Protein AF-0000000074474095 (afdb_homodimer)

Foldseek 3Di:
DFDAVVVQVVVQVPPVCVVLVVVVLCVVQPQQWPDKDACVVPDCVCVVLQFGIWTATPVGDTFGEHEGEDADPPQFDKFWQAPFWDDDVVRIDGDAGDPQQHPSHDGQWYWYDHVVVSDTDTGGNVLSNQLCVVCVVVQPVVFPWGWHDHPRGIIIITTHRPVSSVVSSVVSVDDDVVVVPPPPCVVVVVVVVVPPPPD/DFDAVVVQVVVQVPPVCVVLVVVVLCVVQPQQWPDKDACVVPDCVCVVLQFGIWTATPVGDTFGEHEGEDADPPQFDKFWQAPFWDDDVVDIDGDAGDPQQHPSHDGQWYWYDHVVVSDTDTGGRVLSNQLCVVCVVVQPVVFPWGWHDHPRGIIIITTHRPVSSVVSSVVSVDDDVVVVPPPPCVVVVVVVVVPPPPD

Nearest PDB structures (foldseek):
  5y5z-assembly1_N  TM=3.746E-01  e=2.476E+00  Thermus thermophilus HB8
  3ofe-assembly2_B  TM=3.772E-01  e=4.837E+00  Drosophila melanogaster
  3vke-assembly4_D  TM=3.294E-01  e=3.568E+00  Homo sapiens
  1ztg-assembly1_A  TM=2.917E-01  e=2.972E+00  Homo sapiens
  5y5z-assembly1_N  TM=3.747E-01  e=2.449E+00  Thermus thermophilus HB8

Secondary structure (DSSP, 8-state):
----HHHHHHHHT-HHHHHHHHHHHHHHHGGGEEEEEE-TTS-HHHHHTT-SEEEEETTS-EEEEEEEE-SS--SEEEEEEEEEEEEETTEEEEEEE-TTT-TT---SEEEEEEGGGTEEEEEEHHHHHHHHHHHHHHHHHHSPPEEEEETTEEEEEEEEEHHHHHHHHHHTTEEEHHHHHS--THHHHHHHHTTSTT-/----HHHHHHHHT-HHHHHHHHHHHHHHHGGGEEEEEE-TTS-HHHHHTT-SEEEEETTS-EEEEEEEE-SS--SEEEEEEEEEEEEETTEEEEEEE-TTT-TT---SEEEEEEGGGTEEEEEEHHHHHHHHHHHHHHHHHHSPPEEEEETTEEEEEEEEEHHHHHHHHHHTTEEEHHHHHS--THHHHHHHHTTSS--

pLDDT: mean 86.22, std 19.32, range [22.3, 98.81]

Structure (mmCIF, N/CA/C/O backbone):
data_AF-0000000074474095-model_v1
#
loop_
_entity.id
_entity.type
_entity.pdbx_description
1 polymer 'Uncharacterized protein'
#
loop_
_atom_site.group_PDB
_atom_site.id
_atom_site.type_symbol
_atom_site.label_atom_id
_atom_site.label_alt_id
_atom_site.label_comp_id
_atom_site.label_asym_id
_atom_site.label_entity_id
_atom_site.label_seq_id
_atom_site.pdbx_PDB_ins_code
_atom_site.Cartn_x
_atom_site.Cartn_y
_atom_site.Cartn_z
_atom_site.occupancy
_atom_site.B_iso_or_equiv
_atom_site.auth_seq_id
_atom_site.auth_comp_id
_atom_site.auth_asym_id
_atom_site.auth_atom_id
_atom_site.pdbx_PDB_model_num
ATOM 1 N N . MET A 1 1 ? 7.258 -25.094 -21.922 1 34.16 1 MET A N 1
ATOM 2 C CA . MET A 1 1 ? 7.598 -25.672 -20.625 1 34.16 1 MET A CA 1
ATOM 3 C C . MET A 1 1 ? 6.523 -25.344 -19.594 1 34.16 1 MET A C 1
ATOM 5 O O . MET A 1 1 ? 6.066 -24.203 -19.5 1 34.16 1 MET A O 1
ATOM 9 N N . ILE A 1 2 ? 5.859 -26.359 -19.047 1 42.78 2 ILE A N 1
ATOM 10 C CA . ILE A 1 2 ? 4.738 -26.297 -18.109 1 42.78 2 ILE A CA 1
ATOM 11 C C . ILE A 1 2 ? 5.203 -25.734 -16.781 1 42.78 2 ILE A C 1
ATOM 13 O O . ILE A 1 2 ? 6.172 -26.219 -16.188 1 42.78 2 ILE A O 1
ATOM 17 N N . HIS A 1 3 ? 4.812 -24.641 -16.375 1 49.16 3 HIS A N 1
ATOM 18 C CA . HIS A 1 3 ? 5.156 -24.047 -15.086 1 49.16 3 HIS A CA 1
ATOM 19 C C . HIS A 1 3 ? 4.578 -24.844 -13.93 1 49.16 3 HIS A C 1
ATOM 21 O O . HIS A 1 3 ? 3.391 -25.172 -13.93 1 49.16 3 HIS A O 1
ATOM 27 N N . ASP A 1 4 ? 5.438 -25.5 -13.07 1 55.19 4 ASP A N 1
ATOM 28 C CA . ASP A 1 4 ? 5.094 -26.234 -11.852 1 55.19 4 ASP A CA 1
ATOM 29 C C . ASP A 1 4 ? 5.129 -25.312 -10.633 1 55.19 4 ASP A C 1
ATOM 31 O O . ASP A 1 4 ? 6.188 -24.797 -10.273 1 55.19 4 ASP A O 1
ATOM 35 N N . PHE A 1 5 ? 4.051 -25.188 -9.977 1 52.94 5 PHE A N 1
ATOM 36 C CA . PHE A 1 5 ? 3.912 -24.328 -8.812 1 52.94 5 PHE A CA 1
ATOM 37 C C . PHE A 1 5 ? 4.871 -24.75 -7.707 1 52.94 5 PHE A C 1
ATOM 39 O O . PHE A 1 5 ? 5.504 -23.891 -7.066 1 52.94 5 PHE A O 1
ATOM 46 N N . ASN A 1 6 ? 4.84 -26.062 -7.438 1 55.12 6 ASN A N 1
ATOM 47 C CA . ASN A 1 6 ? 5.73 -26.562 -6.398 1 55.12 6 ASN A CA 1
ATOM 48 C C . ASN A 1 6 ? 7.184 -26.172 -6.676 1 55.12 6 ASN A C 1
ATOM 50 O O . ASN A 1 6 ? 7.93 -25.859 -5.75 1 55.12 6 ASN A O 1
ATOM 54 N N . GLU A 1 7 ? 7.48 -26.188 -7.875 1 56.47 7 GLU A N 1
ATOM 55 C CA . GLU A 1 7 ? 8.828 -25.781 -8.258 1 56.47 7 GLU A CA 1
ATOM 56 C C . GLU A 1 7 ? 9.047 -24.297 -8.039 1 56.47 7 GLU A C 1
ATOM 58 O O . GLU A 1 7 ? 10.102 -23.875 -7.578 1 56.47 7 GLU A O 1
ATOM 63 N N . SER A 1 8 ? 7.98 -23.547 -8.266 1 55.31 8 SER A N 1
ATOM 64 C CA . SER A 1 8 ? 8.062 -22.109 -8.055 1 55.31 8 SER A CA 1
ATOM 65 C C . SER A 1 8 ? 8.219 -21.781 -6.57 1 55.31 8 SER A C 1
ATOM 67 O O . SER A 1 8 ? 8.992 -20.891 -6.203 1 55.31 8 SER A O 1
ATOM 69 N N . LEU A 1 9 ? 7.477 -22.5 -5.832 1 56.25 9 LEU A N 1
ATOM 70 C CA . LEU A 1 9 ? 7.566 -22.328 -4.387 1 56.25 9 LEU A CA 1
ATOM 71 C C . LEU A 1 9 ? 8.953 -22.703 -3.875 1 56.25 9 LEU A C 1
ATOM 73 O O . LEU A 1 9 ? 9.562 -21.953 -3.104 1 56.25 9 LEU A O 1
ATOM 77 N N . LYS A 1 10 ? 9.398 -23.875 -4.312 1 59.25 10 LYS A N 1
ATOM 78 C CA . LYS A 1 10 ? 10.734 -24.328 -3.947 1 59.25 10 LYS A CA 1
ATOM 79 C C . LYS A 1 10 ? 11.805 -23.344 -4.41 1 59.25 10 LYS A C 1
ATOM 81 O O . LYS A 1 10 ? 12.766 -23.078 -3.691 1 59.25 10 LYS A O 1
ATOM 86 N N . LYS A 1 11 ? 11.594 -22.797 -5.531 1 59.03 11 LYS A N 1
ATOM 87 C CA . LYS A 1 11 ? 12.547 -21.844 -6.098 1 59.03 11 LYS A CA 1
ATOM 88 C C . LYS A 1 11 ? 12.602 -20.562 -5.266 1 59.03 11 LYS A C 1
ATOM 90 O O . LYS A 1 11 ? 13.688 -20.031 -5.008 1 59.03 11 LYS A O 1
ATOM 95 N N . SER A 1 12 ? 11.477 -20.094 -4.848 1 60.66 12 SER A N 1
ATOM 96 C CA . SER A 1 12 ? 11.477 -18.859 -4.07 1 60.66 12 SER A CA 1
ATOM 97 C C . SER A 1 12 ? 12.203 -19.047 -2.74 1 60.66 12 SER A C 1
ATOM 99 O O . SER A 1 12 ? 12.719 -18.078 -2.17 1 60.66 12 SER A O 1
ATOM 101 N N . GLN A 1 13 ? 12.359 -20.297 -2.299 1 62.25 13 GLN A N 1
ATOM 102 C CA . GLN A 1 13 ? 13 -20.594 -1.022 1 62.25 13 GLN A CA 1
ATOM 103 C C . GLN A 1 13 ? 14.422 -21.109 -1.227 1 62.25 13 GLN A C 1
ATOM 105 O O . GLN A 1 13 ? 15.109 -21.438 -0.261 1 62.25 13 GLN A O 1
ATOM 110 N N . ASP A 1 14 ? 14.719 -21.141 -2.496 1 69.62 14 ASP A N 1
ATOM 111 C CA . ASP A 1 14 ? 16.062 -21.578 -2.859 1 69.62 14 ASP A CA 1
ATOM 112 C C . ASP A 1 14 ? 17.109 -20.625 -2.316 1 69.62 14 ASP A C 1
ATOM 114 O O . ASP A 1 14 ? 17.047 -19.422 -2.549 1 69.62 14 ASP A O 1
ATOM 118 N N . PRO A 1 15 ? 17.984 -21.156 -1.557 1 73 15 PRO A N 1
ATOM 119 C CA . PRO A 1 15 ? 19.078 -20.328 -1.02 1 73 15 PRO A CA 1
ATOM 120 C C . PRO A 1 15 ? 19.766 -19.484 -2.09 1 73 15 PRO A C 1
ATOM 122 O O . PRO A 1 15 ? 20.344 -18.438 -1.779 1 73 15 PRO A O 1
ATOM 125 N N . GLN A 1 16 ? 19.547 -19.906 -3.307 1 78.62 16 GLN A N 1
ATOM 126 C CA . GLN A 1 16 ? 20.234 -19.188 -4.375 1 78.62 16 GLN A CA 1
ATOM 127 C C . GLN A 1 16 ? 19.672 -17.781 -4.539 1 78.62 16 GLN A C 1
ATOM 129 O O . GLN A 1 16 ? 20.375 -16.859 -4.969 1 78.62 16 GLN A O 1
ATOM 134 N N . TYR A 1 17 ? 18.406 -17.688 -4.109 1 88.19 17 TYR A N 1
ATOM 135 C CA . TYR A 1 17 ? 17.797 -16.375 -4.32 1 88.19 17 TYR A CA 1
ATOM 136 C C . TYR A 1 17 ? 17.797 -15.562 -3.027 1 88.19 17 TYR A C 1
ATOM 138 O O . TYR A 1 17 ? 17.328 -14.422 -3.006 1 88.19 17 TYR A O 1
ATOM 146 N N . GLU A 1 18 ? 18.297 -16.109 -2.033 1 90.75 18 GLU A N 1
ATOM 147 C CA . GLU A 1 18 ? 18.266 -15.438 -0.743 1 90.75 18 GLU A CA 1
ATOM 148 C C . GLU A 1 18 ? 19.016 -14.102 -0.802 1 90.75 18 GLU A C 1
ATOM 150 O O . GLU A 1 18 ? 18.562 -13.109 -0.235 1 90.75 18 GLU A O 1
ATOM 155 N N . THR A 1 19 ? 20.094 -14.094 -1.451 1 91.12 19 THR A N 1
ATOM 156 C CA . THR A 1 19 ? 20.844 -12.852 -1.586 1 91.12 19 THR A CA 1
ATOM 157 C C . THR A 1 19 ? 20.016 -11.789 -2.311 1 91.12 19 THR A C 1
ATOM 159 O O . THR A 1 19 ? 20.031 -10.625 -1.92 1 91.12 19 THR A O 1
ATOM 162 N N . PHE A 1 20 ? 19.344 -12.266 -3.379 1 95.19 20 PHE A N 1
ATOM 163 C CA . PHE A 1 20 ? 18.469 -11.359 -4.129 1 95.19 20 PHE A CA 1
ATOM 164 C C . PHE A 1 20 ? 17.391 -10.781 -3.229 1 95.19 20 PHE A C 1
ATOM 166 O O . PHE A 1 20 ? 17.188 -9.57 -3.197 1 95.19 20 PHE A O 1
ATOM 173 N N . TRP A 1 21 ? 16.703 -11.648 -2.439 1 96.19 21 TRP A N 1
ATOM 174 C CA . TRP A 1 21 ? 15.641 -11.188 -1.549 1 96.19 21 TRP A CA 1
ATOM 175 C C . TRP A 1 21 ? 16.188 -10.219 -0.507 1 96.19 21 TRP A C 1
ATOM 177 O O . TRP A 1 21 ? 15.57 -9.18 -0.236 1 96.19 21 TRP A O 1
ATOM 187 N N . GLN A 1 22 ? 17.312 -10.492 0.035 1 93.88 22 GLN A N 1
ATOM 188 C CA . GLN A 1 22 ? 17.906 -9.633 1.046 1 93.88 22 GLN A CA 1
ATOM 189 C C . GLN A 1 22 ? 18.219 -8.25 0.479 1 93.88 22 GLN A C 1
ATOM 191 O O . GLN A 1 22 ? 17.984 -7.234 1.146 1 93.88 22 GLN A O 1
ATOM 196 N N . GLU A 1 23 ? 18.656 -8.219 -0.707 1 94.75 23 GLU A N 1
ATOM 197 C CA . GLU A 1 23 ? 18.938 -6.938 -1.351 1 94.75 23 GLU A CA 1
ATOM 198 C C . GLU A 1 23 ? 17.656 -6.141 -1.582 1 94.75 23 GLU A C 1
ATOM 200 O O . GLU A 1 23 ? 17.656 -4.918 -1.43 1 94.75 23 GLU A O 1
ATOM 205 N N . CYS A 1 24 ? 16.641 -6.863 -1.962 1 97.44 24 CYS A N 1
ATOM 206 C CA . CYS A 1 24 ? 15.352 -6.199 -2.148 1 97.44 24 CYS A CA 1
ATOM 207 C C . CYS A 1 24 ? 14.891 -5.527 -0.862 1 97.44 24 CYS A C 1
ATOM 209 O O . CYS A 1 24 ? 14.5 -4.359 -0.873 1 97.44 24 CYS A O 1
ATOM 211 N N . TYR A 1 25 ? 14.977 -6.262 0.243 1 97.25 25 TYR A N 1
ATOM 212 C CA . TYR A 1 25 ? 14.516 -5.73 1.52 1 97.25 25 TYR A CA 1
ATOM 213 C C . TYR A 1 25 ? 15.383 -4.562 1.972 1 97.25 25 TYR A C 1
ATOM 215 O O . TYR A 1 25 ? 14.875 -3.58 2.521 1 97.25 25 TYR A O 1
ATOM 223 N N . LYS A 1 26 ? 16.641 -4.652 1.759 1 94.69 26 LYS A N 1
ATOM 224 C CA . LYS A 1 26 ? 17.531 -3.557 2.098 1 94.69 26 LYS A CA 1
ATOM 225 C C . LYS A 1 26 ? 17.203 -2.301 1.297 1 94.69 26 LYS A C 1
ATOM 227 O O . LYS A 1 26 ? 17.203 -1.194 1.84 1 94.69 26 LYS A O 1
ATOM 232 N N . GLN A 1 27 ? 16.969 -2.512 0.029 1 95.06 27 GLN A N 1
ATOM 233 C CA . GLN A 1 27 ? 16.609 -1.382 -0.823 1 95.06 27 GLN A CA 1
ATOM 234 C C . GLN A 1 27 ? 15.266 -0.78 -0.4 1 95.06 27 GLN A C 1
ATOM 236 O O . GLN A 1 27 ? 15.117 0.443 -0.343 1 95.06 27 GLN A O 1
ATOM 241 N N . GLU A 1 28 ? 14.32 -1.642 -0.082 1 96.06 28 GLU A N 1
ATOM 242 C CA . GLU A 1 28 ? 12.961 -1.208 0.208 1 96.06 28 GLU A CA 1
ATOM 243 C C . GLU A 1 28 ? 12.891 -0.454 1.532 1 96.06 28 GLU A C 1
ATOM 245 O O . GLU A 1 28 ? 12.219 0.575 1.632 1 96.06 28 GLU A O 1
ATOM 250 N N . PHE A 1 29 ? 13.594 -0.894 2.539 1 95.56 29 PHE A N 1
ATOM 251 C CA . PHE A 1 29 ? 13.391 -0.376 3.885 1 95.56 29 PHE A CA 1
ATOM 252 C C . PHE A 1 29 ? 14.594 0.438 4.344 1 95.56 29 PHE A C 1
ATOM 254 O O . PHE A 1 29 ? 14.508 1.191 5.316 1 95.56 29 PHE A O 1
ATOM 261 N N . GLY A 1 30 ? 15.719 0.271 3.619 1 91.88 30 GLY A N 1
ATOM 262 C CA . GLY A 1 30 ? 16.922 1.036 3.941 1 91.88 30 GLY A CA 1
ATOM 263 C C . GLY A 1 30 ? 17.312 0.944 5.402 1 91.88 30 GLY A C 1
ATOM 264 O O . GLY A 1 30 ? 17.422 -0.154 5.953 1 91.88 30 GLY A O 1
ATOM 265 N N . ASP A 1 31 ? 17.469 2.174 6.008 1 90.44 31 ASP A N 1
ATOM 266 C CA . ASP A 1 31 ? 17.953 2.252 7.387 1 90.44 31 ASP A CA 1
ATOM 267 C C . ASP A 1 31 ? 16.875 1.818 8.367 1 90.44 31 ASP A C 1
ATOM 269 O O . ASP A 1 31 ? 17.156 1.543 9.539 1 90.44 31 ASP A O 1
ATOM 273 N N . GLN A 1 32 ? 15.703 1.736 7.875 1 93.25 32 GLN A N 1
ATOM 274 C CA . GLN A 1 32 ? 14.609 1.354 8.758 1 93.25 32 GLN A CA 1
ATOM 275 C C . GLN A 1 32 ? 14.578 -0.156 8.977 1 93.25 32 GLN A C 1
ATOM 277 O O . GLN A 1 32 ? 13.883 -0.647 9.867 1 93.25 32 GLN A O 1
ATOM 282 N N . LEU A 1 33 ? 15.328 -0.898 8.148 1 95.19 33 LEU A N 1
ATOM 283 C CA . LEU A 1 33 ? 15.289 -2.354 8.242 1 95.19 33 LEU A CA 1
ATOM 284 C C . LEU A 1 33 ? 16.031 -2.842 9.477 1 95.19 33 LEU A C 1
ATOM 286 O O . LEU A 1 33 ? 17.234 -2.613 9.609 1 95.19 33 LEU A O 1
ATOM 290 N N . THR A 1 34 ? 15.352 -3.479 10.336 1 94.88 34 THR A N 1
ATOM 291 C CA . THR A 1 34 ? 16 -4.156 11.453 1 94.88 34 THR A CA 1
ATOM 292 C C . THR A 1 34 ? 16.344 -5.598 11.094 1 94.88 34 THR A C 1
ATOM 294 O O . THR A 1 34 ? 17.469 -6.043 11.289 1 94.88 34 THR A O 1
ATOM 297 N N . ALA A 1 35 ? 15.328 -6.27 10.531 1 94 35 ALA A N 1
ATOM 298 C CA . ALA A 1 35 ? 15.547 -7.652 10.117 1 94 35 ALA A CA 1
ATOM 299 C C . ALA A 1 35 ? 14.438 -8.133 9.188 1 94 35 ALA A C 1
ATOM 301 O O . ALA A 1 35 ? 13.336 -7.57 9.18 1 94 35 ALA A O 1
ATOM 302 N N . ALA A 1 36 ? 14.758 -9.031 8.367 1 94.5 36 ALA A N 1
ATOM 303 C CA . ALA A 1 36 ? 13.797 -9.781 7.551 1 94.5 36 ALA A CA 1
ATOM 304 C C . ALA A 1 36 ? 13.969 -11.281 7.75 1 94.5 36 ALA A C 1
ATOM 306 O O . ALA A 1 36 ? 14.914 -11.883 7.238 1 94.5 36 ALA A O 1
ATOM 307 N N . PHE A 1 37 ? 12.969 -11.883 8.383 1 91.69 37 PHE A N 1
ATOM 308 C CA . PHE A 1 37 ? 13.078 -13.289 8.773 1 91.69 37 PHE A CA 1
ATOM 309 C C . PHE A 1 37 ? 12.242 -14.172 7.848 1 91.69 37 PHE A C 1
ATOM 311 O O . PHE A 1 37 ? 11.07 -13.891 7.602 1 91.69 37 PHE A O 1
ATOM 318 N N . SER A 1 38 ? 12.914 -15.242 7.41 1 91.25 38 SER A N 1
ATOM 319 C CA . SER A 1 38 ? 12.148 -16.234 6.66 1 91.25 38 SER A CA 1
ATOM 320 C C . SER A 1 38 ? 11.234 -17.047 7.578 1 91.25 38 SER A C 1
ATOM 322 O O . SER A 1 38 ? 11.625 -17.391 8.695 1 91.25 38 SER A O 1
ATOM 324 N N . THR A 1 39 ? 10.07 -17.422 7.031 1 89.06 39 THR A N 1
ATOM 325 C CA . THR A 1 39 ? 9.125 -18.188 7.836 1 89.06 39 THR A CA 1
ATOM 326 C C . THR A 1 39 ? 9.125 -19.656 7.414 1 89.06 39 THR A C 1
ATOM 328 O O . THR A 1 39 ? 8.266 -20.438 7.844 1 89.06 39 THR A O 1
ATOM 331 N N . GLY A 1 40 ? 10.016 -19.984 6.578 1 83.88 40 GLY A N 1
ATOM 332 C CA . GLY A 1 40 ? 10.086 -21.328 6.051 1 83.88 40 GLY A CA 1
ATOM 333 C C . GLY A 1 40 ? 10.133 -22.391 7.133 1 83.88 40 GLY A C 1
ATOM 334 O O . GLY A 1 40 ? 9.656 -23.516 6.934 1 83.88 40 GLY A O 1
ATOM 335 N N . SER A 1 41 ? 10.656 -22.062 8.328 1 81.69 41 SER A N 1
ATOM 336 C CA . SER A 1 41 ? 10.805 -23.031 9.406 1 81.69 41 SER A CA 1
ATOM 337 C C . SER A 1 41 ? 9.617 -22.969 10.367 1 81.69 41 SER A C 1
ATOM 339 O O . SER A 1 41 ? 9.547 -23.75 11.32 1 81.69 41 SER A O 1
ATOM 341 N N . LEU A 1 42 ? 8.75 -22.141 10.102 1 83.94 42 LEU A N 1
ATOM 342 C CA . LEU A 1 42 ? 7.574 -21.984 10.945 1 83.94 42 LEU A CA 1
ATOM 343 C C . LEU A 1 42 ? 6.438 -22.891 10.477 1 83.94 42 LEU A C 1
ATOM 345 O O . LEU A 1 42 ? 6.531 -23.5 9.414 1 83.94 42 LEU A O 1
ATOM 349 N N . PRO A 1 43 ? 5.418 -23 11.266 1 84.56 43 PRO A N 1
ATOM 350 C CA . PRO A 1 43 ? 4.293 -23.859 10.883 1 84.56 43 PRO A CA 1
ATOM 351 C C . PRO A 1 43 ? 3.719 -23.5 9.508 1 84.56 43 PRO A C 1
ATOM 353 O O . PRO A 1 43 ? 3.807 -22.344 9.086 1 84.56 43 PRO A O 1
ATOM 356 N N . SER A 1 44 ? 3.135 -24.422 8.906 1 84.19 44 SER A N 1
ATOM 357 C CA . SER A 1 44 ? 2.658 -24.312 7.527 1 84.19 44 SER A CA 1
ATOM 358 C C . SER A 1 44 ? 1.569 -23.25 7.398 1 84.19 44 SER A C 1
ATOM 360 O O . SER A 1 44 ? 1.304 -22.766 6.301 1 84.19 44 SER A O 1
ATOM 362 N N . GLU A 1 45 ? 1.033 -22.906 8.516 1 85.62 45 GLU A N 1
ATOM 363 C CA . GLU A 1 45 ? -0.03 -21.906 8.516 1 85.62 45 GLU A CA 1
ATOM 364 C C . GLU A 1 45 ? 0.477 -20.562 8 1 85.62 45 GLU A C 1
ATOM 366 O O . GLU A 1 45 ? -0.28 -19.797 7.402 1 85.62 45 GLU A O 1
ATOM 371 N N . TRP A 1 46 ? 1.689 -20.297 8.219 1 87.19 46 TRP A N 1
ATOM 372 C CA . TRP A 1 46 ? 2.289 -19.047 7.75 1 87.19 46 TRP A CA 1
ATOM 373 C C . TRP A 1 46 ? 2.381 -19.031 6.227 1 87.19 46 TRP A C 1
ATOM 375 O O . TRP A 1 46 ? 2.066 -18.016 5.594 1 87.19 46 TRP A O 1
ATOM 385 N N . GLN A 1 47 ? 2.713 -20.141 5.719 1 83.44 47 GLN A N 1
ATOM 386 C CA . GLN A 1 47 ? 2.797 -20.25 4.266 1 83.44 47 GLN A CA 1
ATOM 387 C C . GLN A 1 47 ? 1.412 -20.172 3.627 1 83.44 47 GLN A C 1
ATOM 389 O O . GLN A 1 47 ? 1.233 -19.531 2.598 1 83.44 47 GLN A O 1
ATOM 394 N N . ARG A 1 48 ? 0.511 -20.766 4.273 1 87.31 48 ARG A N 1
ATOM 395 C CA . ARG A 1 48 ? -0.858 -20.719 3.771 1 87.31 48 ARG A CA 1
ATOM 396 C C . ARG A 1 48 ? -1.427 -19.312 3.834 1 87.31 48 ARG A C 1
ATOM 398 O O . ARG A 1 48 ? -2.219 -18.922 2.975 1 87.31 48 ARG A O 1
ATOM 405 N N . ALA A 1 49 ? -0.902 -18.594 4.789 1 91.88 49 ALA A N 1
ATOM 406 C CA . ALA A 1 49 ? -1.339 -17.203 4.965 1 91.88 49 ALA A CA 1
ATOM 407 C C . ALA A 1 49 ? -0.586 -16.266 4.027 1 91.88 49 ALA A C 1
ATOM 409 O O . ALA A 1 49 ? -0.843 -15.07 4.004 1 91.88 49 ALA A O 1
ATOM 410 N N . GLY A 1 50 ? 0.305 -16.828 3.215 1 93.5 50 GLY A N 1
ATOM 411 C CA . GLY A 1 50 ? 1.057 -16.016 2.271 1 93.5 50 GLY A CA 1
ATOM 412 C C . GLY A 1 50 ? 2.129 -15.172 2.932 1 93.5 50 GLY A C 1
ATOM 413 O O . GLY A 1 50 ? 2.346 -14.016 2.545 1 93.5 50 GLY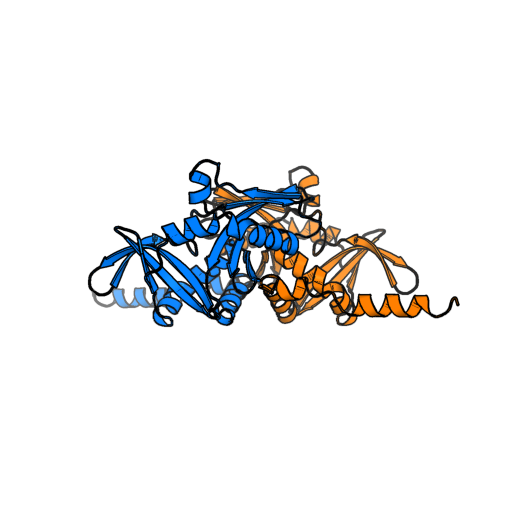 A O 1
ATOM 414 N N . ILE A 1 51 ? 2.709 -15.719 3.984 1 95.5 51 ILE A N 1
ATOM 415 C CA . ILE A 1 51 ? 3.756 -14.977 4.676 1 95.5 51 ILE A CA 1
ATOM 416 C C . ILE A 1 51 ? 5.082 -15.727 4.551 1 95.5 51 ILE A C 1
ATOM 418 O O . ILE A 1 51 ? 5.332 -16.688 5.277 1 95.5 51 ILE A O 1
ATOM 422 N N . ASP A 1 52 ? 5.926 -15.273 3.715 1 94.81 52 ASP A N 1
ATOM 423 C CA . ASP A 1 52 ? 7.242 -15.867 3.506 1 94.81 52 ASP A CA 1
ATOM 424 C C . ASP A 1 52 ? 8.297 -15.172 4.367 1 94.81 52 ASP A C 1
ATOM 426 O O . ASP A 1 52 ? 9.312 -15.773 4.719 1 94.81 52 ASP A O 1
ATOM 430 N N . ARG A 1 53 ? 8.031 -13.82 4.648 1 96.12 53 ARG A N 1
ATOM 431 C CA . ARG A 1 53 ? 8.984 -13.023 5.41 1 96.12 53 ARG A CA 1
ATOM 432 C C . ARG A 1 53 ? 8.273 -12.172 6.461 1 96.12 53 ARG A C 1
ATOM 434 O O . ARG A 1 53 ? 7.215 -11.602 6.191 1 96.12 53 ARG A O 1
ATOM 441 N N . LEU A 1 54 ? 8.859 -12.156 7.625 1 95.12 54 LEU A N 1
ATOM 442 C CA . LEU A 1 54 ? 8.578 -11.141 8.633 1 95.12 54 LEU A CA 1
ATOM 443 C C . LEU A 1 54 ? 9.617 -10.023 8.586 1 95.12 54 LEU A C 1
ATOM 445 O O . LEU A 1 54 ? 10.805 -10.273 8.82 1 95.12 54 LEU A O 1
ATOM 449 N N . VAL A 1 55 ? 9.164 -8.82 8.305 1 96.62 55 VAL A N 1
ATOM 450 C CA . VAL A 1 55 ? 10.078 -7.684 8.219 1 96.62 55 VAL A CA 1
ATOM 451 C C . VAL A 1 55 ? 9.875 -6.766 9.422 1 96.62 55 VAL A C 1
ATOM 453 O O . VAL A 1 55 ? 8.781 -6.234 9.625 1 96.62 55 VAL A O 1
ATOM 456 N N . LEU A 1 56 ? 10.914 -6.598 10.148 1 95.56 56 LEU A N 1
ATOM 457 C CA . LEU A 1 56 ? 10.906 -5.727 11.32 1 95.56 56 LEU A CA 1
ATOM 458 C C . LEU A 1 56 ? 11.586 -4.398 11.016 1 95.56 56 LEU A C 1
ATOM 460 O O . LEU A 1 56 ? 12.641 -4.367 10.367 1 95.56 56 LEU A O 1
ATOM 464 N N . THR A 1 57 ? 10.953 -3.359 11.453 1 94.81 57 THR A N 1
ATOM 465 C CA . THR A 1 57 ? 11.539 -2.041 11.219 1 94.81 57 THR A CA 1
ATOM 466 C C . THR A 1 57 ? 11.93 -1.382 12.539 1 94.81 57 THR A C 1
ATOM 468 O O . THR A 1 57 ? 11.492 -1.814 13.609 1 94.81 57 THR A O 1
ATOM 471 N N . LYS A 1 58 ? 12.703 -0.347 12.453 1 92.12 58 LYS A N 1
ATOM 472 C CA . LYS A 1 58 ? 13.188 0.388 13.617 1 92.12 58 LYS A CA 1
ATOM 473 C C . LYS A 1 58 ? 12.047 1.084 14.344 1 92.12 58 LYS A C 1
ATOM 475 O O . LYS A 1 58 ? 12.086 1.258 15.57 1 92.12 58 LYS A O 1
ATOM 480 N N . SER A 1 59 ? 11.039 1.455 13.555 1 88.44 59 SER A N 1
ATOM 481 C CA . SER A 1 59 ? 9.891 2.137 14.148 1 88.44 59 SER A CA 1
ATOM 482 C C . SER A 1 59 ? 9.047 1.177 14.977 1 88.44 59 SER A C 1
ATOM 484 O O . SER A 1 59 ? 8.156 1.604 15.719 1 88.44 59 SER A O 1
ATOM 486 N N . GLY A 1 60 ? 9.273 -0.142 14.789 1 89.81 60 GLY A N 1
ATOM 487 C CA . GLY A 1 60 ? 8.531 -1.128 15.555 1 89.81 60 GLY A CA 1
ATOM 488 C C . GLY A 1 60 ? 7.453 -1.825 14.742 1 89.81 60 GLY A C 1
ATOM 489 O O . GLY A 1 60 ? 6.719 -2.664 15.266 1 89.81 60 GLY A O 1
ATOM 490 N N . ASN A 1 61 ? 7.418 -1.479 13.5 1 91.56 61 ASN A N 1
ATOM 491 C CA . ASN A 1 61 ? 6.465 -2.164 12.633 1 91.56 61 ASN A CA 1
ATOM 492 C C . ASN A 1 61 ? 6.953 -3.561 12.258 1 91.56 61 ASN A C 1
ATOM 494 O O . ASN A 1 61 ? 8.156 -3.795 12.164 1 91.56 61 ASN A O 1
ATOM 498 N N . THR A 1 62 ? 5.969 -4.422 12.164 1 94.5 62 THR A N 1
ATOM 499 C CA . THR A 1 62 ? 6.188 -5.723 11.539 1 94.5 62 THR A CA 1
ATOM 500 C C . THR A 1 62 ? 5.355 -5.863 10.266 1 94.5 62 THR A C 1
ATOM 502 O O . THR A 1 62 ? 4.133 -5.703 10.297 1 94.5 62 THR A O 1
ATOM 505 N N . TYR A 1 63 ? 6.051 -6.113 9.211 1 96.5 63 TYR A N 1
ATOM 506 C CA . TYR A 1 63 ? 5.367 -6.348 7.941 1 96.5 63 TYR A CA 1
ATOM 507 C C . TYR A 1 63 ? 5.457 -7.809 7.531 1 96.5 63 TYR A C 1
ATOM 509 O O . TYR A 1 63 ? 6.504 -8.445 7.699 1 96.5 63 TYR A O 1
ATOM 517 N N . TYR A 1 64 ? 4.367 -8.336 7.027 1 97.06 64 TYR A N 1
ATOM 518 C CA . TYR A 1 64 ? 4.289 -9.68 6.465 1 97.06 64 TYR A CA 1
ATOM 519 C C . TYR A 1 64 ? 4.371 -9.641 4.941 1 97.06 64 TYR A C 1
ATOM 521 O O . TYR A 1 64 ? 3.586 -8.953 4.289 1 97.06 64 TYR A O 1
ATOM 529 N N . VAL A 1 65 ? 5.371 -10.406 4.426 1 97.81 65 VAL A N 1
ATOM 530 C CA . VAL A 1 65 ? 5.617 -10.297 2.992 1 97.81 65 VAL A CA 1
ATOM 531 C C . VAL A 1 65 ? 5.477 -11.664 2.334 1 97.81 65 VAL A C 1
ATOM 533 O O . VAL A 1 65 ? 5.957 -12.664 2.867 1 97.81 65 VAL A O 1
ATOM 536 N N . ASP A 1 66 ? 4.727 -11.734 1.213 1 97.75 66 ASP A N 1
ATOM 537 C CA . ASP A 1 66 ? 4.656 -12.891 0.324 1 97.75 66 ASP A CA 1
ATOM 538 C C . ASP A 1 66 ? 5.566 -12.703 -0.889 1 97.75 66 ASP A C 1
ATOM 540 O O . ASP A 1 66 ? 5.402 -11.75 -1.653 1 97.75 66 ASP A O 1
ATOM 544 N N . GLU A 1 67 ? 6.535 -13.578 -1.088 1 97.06 67 GLU A N 1
ATOM 545 C CA . GLU A 1 67 ? 7.504 -13.492 -2.174 1 97.06 67 GLU A CA 1
ATOM 546 C C . GLU A 1 67 ? 7.039 -14.273 -3.398 1 97.06 67 GLU A C 1
ATOM 548 O O . GLU A 1 67 ? 6.629 -15.43 -3.283 1 97.06 67 GLU A O 1
ATOM 553 N N . LYS A 1 68 ? 7.027 -13.609 -4.543 1 96.88 68 LYS A N 1
ATOM 554 C CA . LYS A 1 68 ? 6.738 -14.227 -5.832 1 96.88 68 LYS A CA 1
ATOM 555 C C . LYS A 1 68 ? 7.918 -14.094 -6.785 1 96.88 68 LYS A C 1
ATOM 557 O O . LYS A 1 68 ? 8.414 -12.984 -7.016 1 96.88 68 LYS A O 1
ATOM 562 N N . LEU A 1 69 ? 8.273 -15.227 -7.262 1 95.44 69 LEU A N 1
ATOM 563 C CA . LEU A 1 69 ? 9.43 -15.273 -8.141 1 95.44 69 LEU A CA 1
ATOM 564 C C . LEU A 1 69 ? 9.016 -15.578 -9.578 1 95.44 69 LEU A C 1
ATOM 566 O O . LEU A 1 69 ? 8.203 -16.469 -9.812 1 95.44 69 LEU A O 1
ATOM 570 N N . ARG A 1 70 ? 9.516 -14.758 -10.469 1 94.56 70 ARG A N 1
ATOM 571 C CA . ARG A 1 70 ? 9.391 -15.039 -11.891 1 94.56 70 ARG A CA 1
ATOM 572 C C . ARG A 1 70 ? 10.758 -15.141 -12.555 1 94.56 70 ARG A C 1
ATOM 574 O O . ARG A 1 70 ? 11.648 -14.336 -12.273 1 94.56 70 ARG A O 1
ATOM 581 N N . ASP A 1 71 ? 10.883 -16.062 -13.508 1 91.44 71 ASP A N 1
ATOM 582 C CA . ASP A 1 71 ? 12.188 -16.344 -14.086 1 91.44 71 ASP A CA 1
ATOM 583 C C . ASP A 1 71 ? 12.547 -15.336 -15.172 1 91.44 71 ASP A C 1
ATOM 585 O O . ASP A 1 71 ? 13.711 -14.977 -15.336 1 91.44 71 ASP A O 1
ATOM 589 N N . ASN A 1 72 ? 11.562 -14.898 -15.891 1 94.06 72 ASN A N 1
ATOM 590 C CA . ASN A 1 72 ? 11.805 -14.023 -17.031 1 94.06 72 ASN A CA 1
ATOM 591 C C . ASN A 1 72 ? 10.969 -12.75 -16.953 1 94.06 72 ASN A C 1
ATOM 593 O O . ASN A 1 72 ? 9.859 -12.766 -16.422 1 94.06 72 ASN A O 1
ATOM 597 N N . ASP A 1 73 ? 11.578 -11.703 -17.453 1 96.06 73 ASP A N 1
ATOM 598 C CA . ASP A 1 73 ? 10.852 -10.445 -17.562 1 96.06 73 ASP A CA 1
ATOM 599 C C . ASP A 1 73 ? 10.094 -10.359 -18.891 1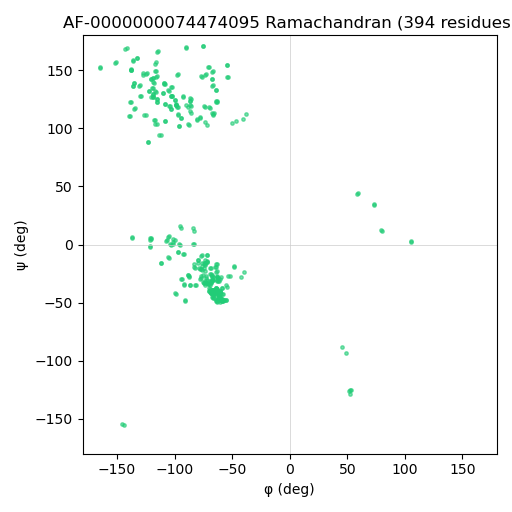 96.06 73 ASP A C 1
ATOM 601 O O . ASP A 1 73 ? 10.672 -10.016 -19.922 1 96.06 73 ASP A O 1
ATOM 605 N N . TRP A 1 74 ? 8.82 -10.562 -18.891 1 96.19 74 TRP A N 1
ATOM 606 C CA . TRP A 1 74 ? 8.008 -10.531 -20.094 1 96.19 74 TRP A CA 1
ATOM 607 C C . TRP A 1 74 ? 7.277 -9.195 -20.234 1 96.19 74 TRP A C 1
ATOM 609 O O . TRP A 1 74 ? 6.426 -9.031 -21.109 1 96.19 74 TRP A O 1
ATOM 619 N N . GLY A 1 75 ? 7.582 -8.258 -19.266 1 95.94 75 GLY A N 1
ATOM 620 C CA . GLY A 1 75 ? 6.957 -6.945 -19.312 1 95.94 75 GLY A CA 1
ATOM 621 C C . GLY A 1 75 ? 5.547 -6.938 -18.766 1 95.94 75 GLY A C 1
ATOM 622 O O . GLY A 1 75 ? 4.781 -6.004 -19.016 1 95.94 75 GLY A O 1
ATOM 623 N N . ASP A 1 76 ? 5.18 -8.062 -18.094 1 98.25 76 ASP A N 1
ATOM 624 C CA . ASP A 1 76 ? 3.836 -8.188 -17.547 1 98.25 76 ASP A CA 1
ATOM 625 C C . ASP A 1 76 ? 3.883 -8.688 -16.109 1 98.25 76 ASP A C 1
ATOM 627 O O . ASP A 1 76 ? 4.953 -9.031 -15.594 1 98.25 76 ASP A O 1
ATOM 631 N N . PHE A 1 77 ? 2.857 -8.469 -15.43 1 98.5 77 PHE A N 1
ATOM 632 C CA . PHE A 1 77 ? 2.602 -9 -14.094 1 98.5 77 PHE A CA 1
ATOM 633 C C . PHE A 1 77 ? 1.797 -10.289 -14.18 1 98.5 77 PHE A C 1
ATOM 635 O O . PHE A 1 77 ? 0.627 -10.281 -14.562 1 98.5 77 PHE A O 1
ATOM 642 N N . LEU A 1 78 ? 2.477 -11.406 -13.883 1 98.38 78 LEU A N 1
ATOM 643 C CA . LEU A 1 78 ? 1.757 -12.68 -13.922 1 98.38 78 LEU A CA 1
ATOM 644 C C . LEU A 1 78 ? 0.91 -12.859 -12.664 1 98.38 78 LEU A C 1
ATOM 646 O O . LEU A 1 78 ? 1.444 -13.102 -11.578 1 98.38 78 LEU A O 1
ATOM 650 N N . ILE A 1 79 ? -0.373 -12.789 -12.789 1 98.31 79 ILE A N 1
ATOM 651 C CA . ILE A 1 79 ? -1.325 -12.805 -11.688 1 98.31 79 ILE A CA 1
ATOM 652 C C . ILE A 1 79 ? -1.978 -14.18 -11.586 1 98.31 79 ILE A C 1
ATOM 654 O O . ILE A 1 79 ? -2.67 -14.617 -12.508 1 98.31 79 ILE A O 1
ATOM 658 N N . GLU A 1 80 ? -1.743 -14.82 -10.492 1 98 80 GLU A N 1
ATOM 659 C CA . GLU A 1 80 ? -2.42 -16.094 -10.25 1 98 80 GLU A CA 1
ATOM 660 C C . GLU A 1 80 ? -3.779 -15.867 -9.594 1 98 80 GLU A C 1
ATOM 662 O O . GLU A 1 80 ? -3.855 -15.461 -8.43 1 98 80 GLU A O 1
ATOM 667 N N . TYR A 1 81 ? -4.848 -16.234 -10.367 1 98.06 81 TYR A N 1
ATOM 668 C CA . TYR A 1 81 ? -6.176 -15.977 -9.82 1 98.06 81 TYR A CA 1
ATOM 669 C C . TYR A 1 81 ? -6.824 -17.281 -9.352 1 98.06 81 TYR A C 1
ATOM 671 O O . TYR A 1 81 ? -7.844 -17.25 -8.656 1 98.06 81 TYR A O 1
ATOM 679 N N . ALA A 1 82 ? -6.219 -18.422 -9.695 1 97.75 82 ALA A N 1
ATOM 680 C CA . ALA A 1 82 ? -6.668 -19.719 -9.203 1 97.75 82 ALA A CA 1
ATOM 681 C C . ALA A 1 82 ? -5.484 -20.609 -8.82 1 97.75 82 ALA A C 1
ATOM 683 O O . ALA A 1 82 ? -4.605 -20.859 -9.641 1 97.75 82 ALA A O 1
ATOM 684 N N . SER A 1 83 ? -5.52 -21.031 -7.531 1 95.56 83 SER A N 1
ATOM 685 C CA . SER A 1 83 ? -4.445 -21.906 -7.086 1 95.56 83 SER A CA 1
ATOM 686 C C . SER A 1 83 ? -4.785 -23.375 -7.363 1 95.56 83 SER A C 1
ATOM 688 O O . SER A 1 83 ? -3.889 -24.219 -7.484 1 95.56 83 SER A O 1
ATOM 690 N N . VAL A 1 84 ? -6.074 -23.719 -7.402 1 96.06 84 VAL A N 1
ATOM 691 C CA . VAL A 1 84 ? -6.574 -25.047 -7.766 1 96.06 84 VAL A CA 1
ATOM 692 C C . VAL A 1 84 ? -7.75 -24.906 -8.727 1 96.06 84 VAL A C 1
ATOM 694 O O . VAL A 1 84 ? -8.773 -24.297 -8.391 1 96.06 84 VAL A O 1
ATOM 697 N N . ALA A 1 85 ? -7.527 -25.406 -9.859 1 96.75 85 ALA A N 1
ATOM 698 C CA . ALA A 1 85 ? -8.586 -25.438 -10.867 1 96.75 85 ALA A CA 1
ATOM 699 C C . ALA A 1 85 ? -8.609 -26.781 -11.594 1 96.75 85 ALA A C 1
ATOM 701 O O . ALA A 1 85 ? -7.586 -27.453 -11.703 1 96.75 85 ALA A O 1
ATOM 702 N N . HIS A 1 86 ? -9.773 -27.141 -12.047 1 95.25 86 HIS A N 1
ATOM 703 C CA . HIS A 1 86 ? -10 -28.359 -12.82 1 95.25 86 HIS A CA 1
ATOM 704 C C . HIS A 1 86 ? -10.672 -28.047 -14.156 1 95.25 86 HIS A C 1
ATOM 706 O O . HIS A 1 86 ? -11.461 -27.094 -14.25 1 95.25 86 HIS A O 1
ATOM 712 N N . ARG A 1 87 ? -10.297 -28.844 -15.094 1 92.06 87 ARG A N 1
ATOM 713 C CA . ARG A 1 87 ? -11.008 -28.703 -16.359 1 92.06 87 ARG A CA 1
ATOM 714 C C . ARG A 1 87 ? -12.484 -29.047 -16.203 1 92.06 87 ARG A C 1
ATOM 716 O O . ARG A 1 87 ? -12.836 -30 -15.508 1 92.06 87 ARG A O 1
ATOM 723 N N . SER A 1 88 ? -13.352 -28.172 -16.75 1 91.19 88 SER A N 1
ATOM 724 C CA . SER A 1 88 ? -14.797 -28.359 -16.766 1 91.19 88 SER A CA 1
ATOM 725 C C . SER A 1 88 ? -15.406 -27.938 -18.094 1 91.19 88 SER A C 1
ATOM 727 O O . SER A 1 88 ? -15.523 -26.75 -18.375 1 91.19 88 SER A O 1
ATOM 729 N N . GLY A 1 89 ? -15.906 -29.016 -18.875 1 89.81 89 GLY A N 1
ATOM 730 C CA . GLY A 1 89 ? -16.328 -28.688 -20.234 1 89.81 89 GLY A CA 1
ATOM 731 C C . GLY A 1 89 ? -15.258 -27.969 -21.031 1 89.81 89 GLY A C 1
ATOM 732 O O . GLY A 1 89 ? -14.117 -28.438 -21.125 1 89.81 89 GLY A O 1
ATOM 733 N N . ASN A 1 90 ? -15.664 -26.719 -21.594 1 87.5 90 ASN A N 1
ATOM 734 C CA . ASN A 1 90 ? -14.75 -25.938 -22.422 1 87.5 90 ASN A CA 1
ATOM 735 C C . ASN A 1 90 ? -14.031 -24.875 -21.609 1 87.5 90 ASN A C 1
ATOM 737 O O . ASN A 1 90 ? -13.352 -24.016 -22.156 1 87.5 90 ASN A O 1
ATOM 741 N N . GLY A 1 91 ? -14.117 -25.078 -20.266 1 90.44 91 GLY A N 1
ATOM 742 C CA . GLY A 1 91 ? -13.492 -24.047 -19.453 1 90.44 91 GLY A CA 1
ATOM 743 C C . GLY A 1 91 ? -12.875 -24.594 -18.172 1 90.44 91 GLY A C 1
ATOM 744 O O . GLY A 1 91 ? -12.273 -25.672 -18.188 1 90.44 91 GLY A O 1
ATOM 745 N N . TRP A 1 92 ? -12.773 -23.781 -17.219 1 94.06 92 TRP A N 1
ATOM 746 C CA . TRP A 1 92 ? -12.164 -24.109 -15.945 1 94.06 92 TRP A CA 1
ATOM 747 C C . TRP A 1 92 ? -13.172 -23.969 -14.805 1 94.06 92 TRP A C 1
ATOM 749 O O . TRP A 1 92 ? -13.953 -23.016 -14.789 1 94.06 92 TRP A O 1
ATOM 759 N N . ARG A 1 93 ? -13.094 -24.875 -13.938 1 95.12 93 ARG A N 1
ATOM 760 C CA . ARG A 1 93 ? -13.75 -24.719 -12.641 1 95.12 93 ARG A CA 1
ATOM 761 C C . ARG A 1 93 ? -12.727 -24.406 -11.555 1 95.12 93 ARG A C 1
ATOM 763 O O . ARG A 1 93 ? -11.844 -25.219 -11.273 1 95.12 93 ARG A O 1
ATOM 770 N N . VAL A 1 94 ? -12.93 -23.266 -10.984 1 96.12 94 VAL A N 1
ATOM 771 C CA . VAL A 1 94 ? -12 -22.828 -9.945 1 96.12 94 VAL A CA 1
ATOM 772 C C . VAL A 1 94 ? -12.438 -23.406 -8.594 1 96.12 94 VAL A C 1
ATOM 774 O O . VAL A 1 94 ? -13.594 -23.25 -8.195 1 96.12 94 VAL A O 1
ATOM 777 N N . GLU A 1 95 ? -11.5 -24.078 -8 1 96.75 95 GLU A N 1
ATOM 778 C CA . GLU A 1 95 ? -11.789 -24.656 -6.695 1 96.75 95 GLU A CA 1
ATOM 779 C C . GLU A 1 95 ? -11.227 -23.781 -5.57 1 96.75 95 GLU A C 1
ATOM 781 O O . GLU A 1 95 ? -11.883 -23.594 -4.543 1 96.75 95 GLU A O 1
ATOM 786 N N . LYS A 1 96 ? -10.031 -23.25 -5.703 1 96.56 96 LYS A N 1
ATOM 787 C CA . LYS A 1 96 ? -9.391 -22.375 -4.727 1 96.56 96 LYS A CA 1
ATOM 788 C C . LYS A 1 96 ? -8.844 -21.125 -5.391 1 96.56 96 LYS A C 1
ATOM 790 O O . LYS A 1 96 ? -8.227 -21.188 -6.453 1 96.56 96 LYS A O 1
ATOM 795 N N . PRO A 1 97 ? -9.078 -19.984 -4.738 1 97 97 PRO A N 1
ATOM 796 C CA . PRO A 1 97 ? -8.539 -18.75 -5.309 1 97 97 PRO A CA 1
ATOM 797 C C . PRO A 1 97 ? -7.016 -18.703 -5.281 1 97 97 PRO A C 1
ATOM 799 O O . PRO A 1 97 ? -6.391 -19.312 -4.414 1 97 97 PRO A O 1
ATOM 802 N N . GLY A 1 98 ? -6.457 -18.016 -6.285 1 97.62 98 GLY A N 1
ATOM 803 C CA . GLY A 1 98 ? -5.031 -17.734 -6.281 1 97.62 98 GLY A CA 1
ATOM 804 C C . GLY A 1 98 ? -4.648 -16.641 -5.305 1 97.62 98 GLY A C 1
ATOM 805 O O . GLY A 1 98 ? -5.516 -15.969 -4.742 1 97.62 98 GLY A O 1
ATOM 806 N N . TRP A 1 99 ? -3.361 -16.5 -5.156 1 97.19 99 TRP A N 1
ATOM 807 C CA . TRP A 1 99 ? -2.854 -15.594 -4.133 1 97.19 99 TRP A CA 1
ATOM 808 C C . TRP A 1 99 ? -3.334 -14.164 -4.383 1 97.19 99 TRP A C 1
ATOM 810 O O . TRP A 1 99 ? -3.492 -13.383 -3.441 1 97.19 99 TRP A O 1
ATOM 820 N N . ALA A 1 100 ? -3.562 -13.805 -5.598 1 98.19 100 ALA A N 1
ATOM 821 C CA . ALA A 1 100 ? -3.814 -12.406 -5.957 1 98.19 100 ALA A CA 1
ATOM 822 C C . ALA A 1 100 ? -5.207 -11.969 -5.516 1 98.19 100 ALA A C 1
ATOM 824 O O . ALA A 1 100 ? -5.504 -10.773 -5.465 1 98.19 100 ALA A O 1
ATOM 825 N N . ILE A 1 101 ? -6.094 -12.961 -5.184 1 96.88 101 ILE A N 1
ATOM 826 C CA . ILE A 1 101 ? -7.457 -12.57 -4.84 1 96.88 101 ILE A CA 1
ATOM 827 C C . ILE A 1 101 ? -7.93 -13.367 -3.627 1 96.88 101 ILE A C 1
ATOM 829 O O . ILE A 1 101 ? -9.117 -13.344 -3.291 1 96.88 101 ILE A O 1
ATOM 833 N N . ASP A 1 102 ? -7.082 -14.133 -3.006 1 95.69 102 ASP A N 1
ATOM 834 C CA . ASP A 1 102 ? -7.449 -14.977 -1.871 1 95.69 102 ASP A CA 1
ATOM 835 C C . ASP A 1 102 ? -7.754 -14.133 -0.636 1 95.69 102 ASP A C 1
ATOM 837 O O . ASP A 1 102 ? -6.863 -13.469 -0.095 1 95.69 102 ASP A O 1
ATOM 841 N N . PRO A 1 103 ? -8.922 -14.18 -0.14 1 90.12 103 PRO A N 1
ATOM 842 C CA . PRO A 1 103 ? -9.273 -13.352 1.014 1 90.12 103 PRO A CA 1
ATOM 843 C C . PRO A 1 103 ? -8.625 -13.836 2.309 1 90.12 103 PRO A C 1
ATOM 845 O O . PRO A 1 103 ? -8.656 -13.133 3.32 1 90.12 103 PRO A O 1
ATOM 848 N N . GLN A 1 104 ? -8.016 -14.977 2.262 1 91.69 104 GLN A N 1
ATOM 849 C CA . GLN A 1 104 ? -7.418 -15.539 3.471 1 91.69 104 GLN A CA 1
ATOM 850 C C . GLN A 1 104 ? -5.949 -15.141 3.592 1 91.69 104 GLN A C 1
ATOM 852 O O . GLN A 1 104 ? -5.312 -15.414 4.613 1 91.69 104 GLN A O 1
ATOM 857 N N . LYS A 1 105 ? -5.477 -14.555 2.576 1 95.12 105 LYS A N 1
ATOM 858 C CA . LYS A 1 105 ? -4.09 -14.102 2.656 1 95.12 105 LYS A CA 1
ATOM 859 C C . LYS A 1 105 ? -3.938 -12.969 3.67 1 95.12 105 LYS A C 1
ATOM 861 O O . LYS A 1 105 ? -4.793 -12.086 3.754 1 95.12 105 LYS A O 1
ATOM 866 N N . ARG A 1 106 ? -2.787 -13.016 4.402 1 94.88 106 ARG A N 1
ATOM 867 C CA . ARG A 1 106 ? -2.607 -12.078 5.508 1 94.88 106 ARG A CA 1
ATOM 868 C C . ARG A 1 106 ? -1.364 -11.219 5.297 1 94.88 106 ARG A C 1
ATOM 870 O O . ARG A 1 106 ? -0.972 -10.461 6.188 1 94.88 106 ARG A O 1
ATOM 877 N N . CYS A 1 107 ? -0.778 -11.375 4.188 1 97.25 107 CYS A N 1
ATOM 878 C CA . CYS A 1 107 ? 0.416 -10.57 3.945 1 97.25 107 CYS A CA 1
ATOM 879 C C . CYS A 1 107 ? 0.053 -9.102 3.734 1 97.25 107 CYS A C 1
ATOM 881 O O . CYS A 1 107 ? -1.057 -8.789 3.299 1 97.25 107 CYS A O 1
ATOM 883 N N . ASP A 1 108 ? 1.018 -8.25 4.074 1 96.88 108 ASP A N 1
ATOM 884 C CA . ASP A 1 108 ? 0.881 -6.812 3.848 1 96.88 108 ASP A CA 1
ATOM 885 C C . ASP A 1 108 ? 1.335 -6.434 2.439 1 96.88 108 ASP A C 1
ATOM 887 O O . ASP A 1 108 ? 0.784 -5.512 1.83 1 96.88 108 ASP A O 1
ATOM 891 N N . PHE A 1 109 ? 2.365 -7.188 2 1 98.38 109 PHE A N 1
ATOM 892 C CA . PHE A 1 109 ? 2.977 -6.844 0.722 1 98.38 109 PHE A CA 1
ATOM 893 C C . PHE A 1 109 ? 3.275 -8.094 -0.091 1 98.38 109 PHE A C 1
ATOM 895 O O . PHE A 1 109 ? 3.527 -9.164 0.473 1 98.38 109 PHE A O 1
ATOM 902 N N . ILE A 1 110 ? 3.232 -7.938 -1.406 1 98.62 110 ILE A N 1
ATOM 903 C CA . ILE A 1 110 ? 3.836 -8.867 -2.354 1 98.62 110 ILE A CA 1
ATOM 904 C C . ILE A 1 110 ? 5.191 -8.336 -2.811 1 98.62 110 ILE A C 1
ATOM 906 O O . ILE A 1 110 ? 5.297 -7.188 -3.246 1 98.62 110 ILE A O 1
ATOM 910 N N . LEU A 1 111 ? 6.176 -9.086 -2.564 1 98.56 111 LEU A N 1
ATOM 911 C CA . LEU A 1 111 ? 7.453 -8.836 -3.217 1 98.56 111 LEU A CA 1
ATOM 912 C C . LEU A 1 111 ? 7.613 -9.711 -4.453 1 98.56 111 LEU A C 1
ATOM 914 O O . LEU A 1 111 ? 7.887 -10.906 -4.344 1 98.56 111 LEU A O 1
ATOM 918 N N . TYR A 1 112 ? 7.391 -9.086 -5.641 1 98.56 112 TYR A N 1
ATOM 919 C CA . TYR A 1 112 ? 7.461 -9.758 -6.93 1 98.56 112 TYR A CA 1
ATOM 920 C C . TYR A 1 112 ? 8.828 -9.547 -7.578 1 98.56 112 TYR A C 1
ATOM 922 O O . TYR A 1 112 ? 9.148 -8.445 -8.016 1 98.56 112 TYR A O 1
ATOM 930 N N . GLY A 1 113 ? 9.602 -10.656 -7.664 1 98.06 113 GLY A N 1
ATOM 931 C CA . GLY A 1 113 ? 10.984 -10.523 -8.094 1 98.06 113 GLY A CA 1
ATOM 932 C C . GLY A 1 113 ? 11.297 -11.273 -9.375 1 98.06 113 GLY A C 1
ATOM 933 O O . GLY A 1 113 ? 10.758 -12.359 -9.602 1 98.06 113 GLY A O 1
ATOM 934 N N . ILE A 1 114 ? 12.133 -10.656 -10.156 1 97.31 114 ILE A N 1
ATOM 935 C CA . ILE A 1 114 ? 12.75 -11.289 -11.32 1 97.31 114 ILE A CA 1
ATOM 936 C C . ILE A 1 114 ? 14.266 -11.219 -11.203 1 97.31 114 ILE A C 1
ATOM 938 O O . ILE A 1 114 ? 14.898 -10.328 -11.773 1 97.31 114 ILE A O 1
ATOM 942 N N . PRO A 1 115 ? 14.82 -12.211 -10.562 1 95.62 115 PRO A N 1
ATOM 943 C CA . PRO A 1 115 ? 16.234 -12.148 -10.227 1 95.62 115 PRO A CA 1
ATOM 944 C C . PRO A 1 115 ? 17.141 -12.078 -11.461 1 95.62 115 PRO A C 1
ATOM 946 O O . PRO A 1 115 ? 18.188 -11.445 -11.43 1 95.62 115 PRO A O 1
ATOM 949 N N . THR A 1 116 ? 16.75 -12.664 -12.555 1 94.31 116 THR A N 1
ATOM 950 C CA . THR A 1 116 ? 17.578 -12.758 -13.75 1 94.31 116 THR A CA 1
ATOM 951 C C . THR A 1 116 ? 17.859 -11.367 -14.312 1 94.31 116 THR A C 1
ATOM 953 O O . THR A 1 116 ? 18.859 -11.172 -15.008 1 94.31 116 THR A O 1
ATOM 956 N N . VAL A 1 117 ? 17.031 -10.383 -14.023 1 95.62 117 VAL A N 1
ATOM 957 C CA . VAL A 1 117 ? 17.25 -9.016 -14.484 1 95.62 117 VAL A CA 1
ATOM 958 C C . VAL A 1 117 ? 17.344 -8.078 -13.289 1 95.62 117 VAL A C 1
ATOM 960 O O . VAL A 1 117 ? 17.328 -6.852 -13.445 1 95.62 117 VAL A O 1
ATOM 963 N N . GLU A 1 118 ? 17.312 -8.57 -12.078 1 95.38 118 GLU A N 1
ATOM 964 C CA . GLU A 1 118 ? 17.484 -7.844 -10.82 1 95.38 118 GLU A CA 1
ATOM 965 C C . GLU A 1 118 ? 16.438 -6.746 -10.672 1 95.38 118 GLU A C 1
ATOM 967 O O . GLU A 1 118 ? 16.75 -5.609 -10.328 1 95.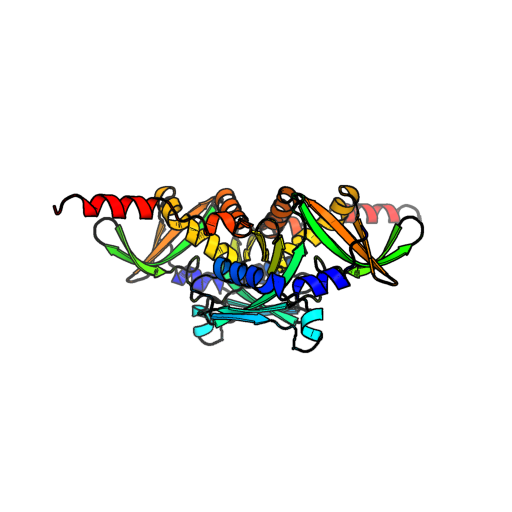38 118 GLU A O 1
ATOM 972 N N . LYS A 1 119 ? 15.211 -7.086 -10.992 1 97.75 119 LYS A N 1
ATOM 973 C CA . LYS A 1 119 ? 14.078 -6.188 -10.812 1 97.75 119 LYS A CA 1
ATOM 974 C C . LYS A 1 119 ? 13.078 -6.758 -9.805 1 97.75 119 LYS A C 1
ATOM 976 O O . LYS A 1 119 ? 12.984 -7.977 -9.648 1 97.75 119 LYS A O 1
ATOM 981 N N . TYR A 1 120 ? 12.453 -5.844 -9.148 1 98.19 120 TYR A N 1
ATOM 982 C CA . TYR A 1 120 ? 11.359 -6.289 -8.289 1 98.19 120 TYR A CA 1
ATOM 983 C C . TYR A 1 120 ? 10.305 -5.203 -8.133 1 98.19 120 TYR A C 1
ATOM 985 O O . TYR A 1 120 ? 10.562 -4.035 -8.43 1 98.19 120 TYR A O 1
ATOM 993 N N . TRP A 1 121 ? 9.133 -5.613 -7.816 1 98.75 121 TRP A N 1
ATOM 994 C CA . TRP A 1 121 ? 8.016 -4.758 -7.449 1 98.75 121 TRP A CA 1
ATOM 995 C C . TRP A 1 121 ? 7.551 -5.047 -6.023 1 98.75 121 TRP A C 1
ATOM 997 O O . TRP A 1 121 ? 7.438 -6.211 -5.625 1 98.75 121 TRP A O 1
ATOM 1007 N N . PHE A 1 122 ? 7.422 -4.039 -5.254 1 98.81 122 PHE A N 1
ATOM 1008 C CA . PHE A 1 122 ? 6.926 -4.137 -3.883 1 98.81 122 PHE A CA 1
ATOM 1009 C C . PHE A 1 122 ? 5.527 -3.549 -3.768 1 98.81 122 PHE A C 1
ATOM 1011 O O . PHE A 1 122 ? 5.355 -2.328 -3.807 1 98.81 122 PHE A O 1
ATOM 1018 N N . LEU A 1 123 ? 4.504 -4.445 -3.621 1 98.81 123 LEU A N 1
ATOM 1019 C CA . LEU A 1 123 ? 3.117 -4.066 -3.865 1 98.81 123 LEU A CA 1
ATOM 1020 C C . LEU A 1 123 ? 2.279 -4.234 -2.604 1 98.81 123 LEU A C 1
ATOM 1022 O O . LEU A 1 123 ? 2.299 -5.297 -1.975 1 98.81 123 LEU A O 1
ATOM 1026 N N . PRO A 1 124 ? 1.544 -3.172 -2.201 1 98.31 124 PRO A N 1
ATOM 1027 C CA . PRO A 1 124 ? 0.609 -3.352 -1.087 1 98.31 124 PRO A CA 1
ATOM 1028 C C . PRO A 1 124 ? -0.514 -4.332 -1.412 1 98.31 124 PRO A C 1
ATOM 1030 O O . PRO A 1 124 ? -1.295 -4.098 -2.338 1 98.31 124 PRO A O 1
ATOM 1033 N N . TYR A 1 125 ? -0.621 -5.328 -0.61 1 98 125 TYR A N 1
ATOM 1034 C CA . TYR A 1 125 ? -1.471 -6.457 -0.973 1 98 125 TYR A CA 1
ATOM 1035 C C . TYR A 1 125 ? -2.939 -6.055 -0.977 1 98 125 TYR A C 1
ATOM 1037 O O . TYR A 1 125 ? -3.701 -6.465 -1.856 1 98 125 TYR A O 1
ATOM 1045 N N . HIS A 1 126 ? -3.383 -5.27 0.019 1 96.56 126 HIS A N 1
ATOM 1046 C CA . HIS A 1 126 ? -4.785 -4.867 0.092 1 96.56 126 HIS A CA 1
ATOM 1047 C C . HIS A 1 126 ? -5.23 -4.191 -1.199 1 96.56 126 HIS A C 1
ATOM 1049 O O . HIS A 1 126 ? -6.254 -4.566 -1.78 1 96.56 126 HIS A O 1
ATOM 1055 N N . ALA A 1 127 ? -4.414 -3.25 -1.651 1 97.19 127 ALA A N 1
ATOM 1056 C CA . ALA A 1 127 ? -4.738 -2.547 -2.891 1 97.19 127 ALA A CA 1
ATOM 1057 C C . ALA A 1 127 ? -4.637 -3.479 -4.094 1 97.19 127 ALA A C 1
ATOM 1059 O O . ALA A 1 127 ? -5.457 -3.41 -5.012 1 97.19 127 ALA A O 1
ATOM 1060 N N . LEU A 1 128 ? -3.637 -4.309 -4.094 1 98.56 128 LEU A N 1
ATOM 1061 C CA . LEU A 1 128 ? -3.447 -5.277 -5.168 1 98.56 128 LEU A CA 1
ATOM 1062 C C . LEU A 1 128 ? -4.656 -6.203 -5.285 1 98.56 128 LEU A C 1
ATOM 1064 O O . LEU A 1 128 ? -5.184 -6.402 -6.379 1 98.56 128 LEU A O 1
ATOM 1068 N N . ARG A 1 129 ? -5.07 -6.727 -4.195 1 97.62 129 ARG A N 1
ATOM 1069 C CA . ARG A 1 129 ? -6.207 -7.645 -4.195 1 97.62 129 ARG A CA 1
ATOM 1070 C C . ARG A 1 129 ? -7.465 -6.961 -4.723 1 97.62 129 ARG A C 1
ATOM 1072 O O . ARG A 1 129 ? -8.203 -7.547 -5.516 1 97.62 129 ARG A O 1
ATOM 1079 N N . ASN A 1 130 ? -7.676 -5.715 -4.32 1 96.25 130 ASN A N 1
ATOM 1080 C CA . ASN A 1 130 ? -8.828 -4.965 -4.801 1 96.25 130 ASN A CA 1
ATOM 1081 C C . ASN A 1 130 ? -8.734 -4.688 -6.301 1 96.25 130 ASN A C 1
ATOM 1083 O O . ASN A 1 130 ? -9.734 -4.785 -7.02 1 96.25 130 ASN A O 1
ATOM 1087 N N . ALA A 1 131 ? -7.574 -4.363 -6.723 1 98.31 131 ALA A N 1
ATOM 1088 C CA . ALA A 1 131 ? -7.363 -4.074 -8.141 1 98.31 131 ALA A CA 1
ATOM 1089 C C . ALA A 1 131 ? -7.621 -5.309 -8.992 1 98.31 131 ALA A C 1
ATOM 1091 O O . ALA A 1 131 ? -8.336 -5.238 -10 1 98.31 131 ALA A O 1
ATOM 1092 N N . VAL A 1 132 ? -7.016 -6.402 -8.539 1 98.56 132 VAL A N 1
ATOM 1093 C CA . VAL A 1 132 ? -7.188 -7.637 -9.305 1 98.56 132 VAL A CA 1
ATOM 1094 C C . VAL A 1 132 ? -8.641 -8.102 -9.211 1 98.56 132 VAL A C 1
ATOM 1096 O O . VAL A 1 132 ? -9.266 -8.414 -10.234 1 98.56 132 VAL A O 1
ATOM 1099 N N . GLY A 1 133 ? -9.195 -8.086 -8.055 1 97 133 GLY A N 1
ATOM 1100 C CA . GLY A 1 133 ? -10.578 -8.516 -7.875 1 97 133 GLY A CA 1
ATOM 1101 C C . GLY A 1 133 ? -11.562 -7.719 -8.711 1 97 133 GLY A C 1
ATOM 1102 O O . GLY A 1 133 ? -12.477 -8.289 -9.312 1 97 133 GLY A O 1
ATOM 1103 N N . GLY A 1 134 ? -11.406 -6.469 -8.773 1 96.19 134 GLY A N 1
ATOM 1104 C CA . GLY A 1 134 ? -12.328 -5.594 -9.484 1 96.19 134 GLY A CA 1
ATOM 1105 C C . GLY A 1 134 ? -12.203 -5.695 -10.992 1 96.19 134 GLY A C 1
ATOM 1106 O O . GLY A 1 134 ? -13.109 -5.297 -11.727 1 96.19 134 GLY A O 1
ATOM 1107 N N . ASN A 1 135 ? -11.102 -6.246 -11.477 1 98.38 135 ASN A N 1
ATOM 1108 C CA . ASN A 1 135 ? -10.852 -6.211 -12.914 1 98.38 135 ASN A CA 1
ATOM 1109 C C . ASN A 1 135 ? -10.711 -7.617 -13.492 1 98.38 135 ASN A C 1
ATOM 1111 O O . ASN A 1 135 ? -10.586 -7.781 -14.703 1 98.38 135 ASN A O 1
ATOM 1115 N N . LEU A 1 136 ? -10.797 -8.625 -12.633 1 98.19 136 LEU A N 1
ATOM 1116 C CA . LEU A 1 136 ? -10.461 -9.984 -13.031 1 98.19 136 LEU A CA 1
ATOM 1117 C C . LEU A 1 136 ? -11.359 -10.453 -14.172 1 98.19 136 LEU A C 1
ATOM 1119 O O . LEU A 1 136 ? -10.883 -11.055 -15.141 1 98.19 136 LEU A O 1
ATOM 1123 N N . ALA A 1 137 ? -12.625 -10.219 -14.086 1 97.38 137 ALA A N 1
ATOM 1124 C CA . ALA A 1 137 ? -13.555 -10.656 -15.125 1 97.38 137 ALA A CA 1
ATOM 1125 C C . ALA A 1 137 ? -13.164 -10.086 -16.484 1 97.38 137 ALA A C 1
ATOM 1127 O O . ALA A 1 137 ? -13.102 -10.82 -17.484 1 97.38 137 ALA A O 1
ATOM 1128 N N . GLU A 1 138 ? -12.898 -8.844 -16.5 1 98.25 138 GLU A N 1
ATOM 1129 C CA . GLU A 1 138 ? -12.492 -8.188 -17.734 1 98.25 138 GLU A CA 1
ATOM 1130 C C . GLU A 1 138 ? -11.133 -8.703 -18.219 1 98.25 138 GLU A C 1
ATOM 1132 O O . GLU A 1 138 ? -10.953 -8.969 -19.406 1 98.25 138 GLU A O 1
ATOM 1137 N N . TRP A 1 139 ? -10.211 -8.867 -17.359 1 98.5 139 TRP A N 1
ATOM 1138 C CA . TRP A 1 139 ? -8.852 -9.25 -17.719 1 98.5 139 TRP A CA 1
ATOM 1139 C C . TRP A 1 139 ? -8.82 -10.68 -18.266 1 98.5 139 TRP A C 1
ATOM 1141 O O . TRP A 1 139 ? -8.031 -10.992 -19.156 1 98.5 139 TRP A O 1
ATOM 1151 N N . LYS A 1 140 ? -9.703 -11.539 -17.812 1 96.38 140 LYS A N 1
ATOM 1152 C CA . LYS A 1 140 ? -9.781 -12.922 -18.281 1 96.38 140 LYS A CA 1
ATOM 1153 C C . LYS A 1 140 ? -10.242 -12.969 -19.75 1 96.38 140 LYS A C 1
ATOM 1155 O O . LYS A 1 140 ? -9.93 -13.922 -20.469 1 96.38 140 LYS A O 1
ATOM 1160 N N . THR A 1 141 ? -10.953 -11.977 -20.125 1 96.5 141 THR A N 1
ATOM 1161 C CA . THR A 1 141 ? -11.43 -11.914 -21.5 1 96.5 141 THR A CA 1
ATOM 1162 C C . THR A 1 141 ? -10.414 -11.227 -22.391 1 96.5 141 THR A C 1
ATOM 1164 O O . THR A 1 141 ? -10.312 -11.531 -23.578 1 96.5 141 THR A O 1
ATOM 1167 N N . ARG A 1 142 ? -9.641 -10.406 -21.859 1 97.88 142 ARG A N 1
ATOM 1168 C CA . ARG A 1 142 ? -8.742 -9.562 -22.641 1 97.88 142 ARG A CA 1
ATOM 1169 C C . ARG A 1 142 ? -7.379 -10.227 -22.812 1 97.88 142 ARG A C 1
ATOM 1171 O O . ARG A 1 142 ? -6.715 -10.039 -23.828 1 97.88 142 ARG A O 1
ATOM 1178 N N . TYR A 1 143 ? -6.988 -10.961 -21.781 1 97.81 143 TYR A N 1
ATOM 1179 C CA . TYR A 1 143 ? -5.652 -11.547 -21.781 1 97.81 143 TYR A CA 1
ATOM 1180 C C . TYR A 1 143 ? -5.727 -13.07 -21.766 1 97.81 143 TYR A C 1
ATOM 1182 O O . TYR A 1 143 ? -6.734 -13.641 -21.344 1 97.81 143 TYR A O 1
ATOM 1190 N N . ARG A 1 144 ? -4.625 -13.711 -22.281 1 96.38 144 ARG A N 1
ATOM 1191 C CA . ARG A 1 144 ? -4.566 -15.172 -22.312 1 96.38 144 ARG A CA 1
ATOM 1192 C C . ARG A 1 144 ? -4.492 -15.758 -20.906 1 96.38 144 ARG A C 1
ATOM 1194 O O . ARG A 1 144 ? -3.781 -15.234 -20.047 1 96.38 144 ARG A O 1
ATOM 1201 N N . VAL A 1 145 ? -5.266 -16.828 -20.703 1 96.38 145 VAL A N 1
ATOM 1202 C CA . VAL A 1 145 ? -5.18 -17.578 -19.469 1 96.38 145 VAL A CA 1
ATOM 1203 C C . VAL A 1 145 ? -4.078 -18.641 -19.578 1 96.38 145 VAL A C 1
ATOM 1205 O O . VAL A 1 145 ? -4.078 -19.438 -20.516 1 96.38 145 VAL A O 1
ATOM 1208 N N . ILE A 1 146 ? -3.148 -18.578 -18.672 1 95.94 146 ILE A N 1
ATOM 1209 C CA . ILE A 1 146 ? -2.043 -19.516 -18.625 1 95.94 146 ILE A CA 1
ATOM 1210 C C . ILE A 1 146 ? -2.297 -20.562 -17.531 1 95.94 146 ILE A C 1
ATOM 1212 O O . ILE A 1 146 ? -2.615 -20.203 -16.391 1 95.94 146 ILE A O 1
ATOM 1216 N N . SER A 1 147 ? -2.217 -21.797 -17.859 1 94 147 SER A N 1
ATOM 1217 C CA . SER A 1 147 ? -2.389 -22.859 -16.891 1 94 147 SER A CA 1
ATOM 1218 C C . SER A 1 147 ? -1.065 -23.562 -16.594 1 94 147 SER A C 1
ATOM 1220 O O . SER A 1 147 ? -0.226 -23.703 -17.484 1 94 147 SER A O 1
ATOM 1222 N N . ALA A 1 148 ? -0.874 -23.828 -15.336 1 90.88 148 ALA A N 1
ATOM 1223 C CA . ALA A 1 148 ? 0.243 -24.656 -14.914 1 90.88 148 ALA A CA 1
ATOM 1224 C C . ALA A 1 148 ? -0.256 -25.938 -14.242 1 90.88 148 ALA A C 1
ATOM 1226 O O . ALA A 1 148 ? -1.145 -25.891 -13.383 1 90.88 148 ALA A O 1
ATOM 1227 N N . THR A 1 149 ? 0.285 -27.047 -14.633 1 88.12 149 THR A N 1
ATOM 1228 C CA . THR A 1 149 ? -0.138 -28.344 -14.102 1 88.12 149 THR A CA 1
ATOM 1229 C C . THR A 1 149 ? 0.628 -28.672 -12.82 1 88.12 149 THR A C 1
ATOM 1231 O O . THR A 1 149 ? 1.856 -28.562 -12.781 1 88.12 149 THR A O 1
ATOM 1234 N N . ASN A 1 150 ? -0.195 -28.828 -11.75 1 81.69 150 ASN A N 1
ATOM 1235 C CA . ASN A 1 150 ? 0.343 -29.281 -10.477 1 81.69 150 ASN A CA 1
ATOM 1236 C C . ASN A 1 150 ? -0.196 -30.672 -10.102 1 81.69 150 ASN A C 1
ATOM 1238 O O . ASN A 1 150 ? -1.258 -30.781 -9.484 1 81.69 150 ASN A O 1
ATOM 1242 N N . GLN A 1 151 ? 0.462 -31.719 -10.391 1 81.12 151 GLN A N 1
ATOM 1243 C CA . GLN A 1 151 ? 0.011 -33.094 -10.164 1 81.12 151 GLN A CA 1
ATOM 1244 C C . GLN A 1 151 ? -1.409 -33.281 -10.688 1 81.12 151 GLN A C 1
ATOM 1246 O O . GLN A 1 151 ? -1.64 -33.281 -11.898 1 81.12 151 GLN A O 1
ATOM 1251 N N . LYS A 1 152 ? -2.475 -33.062 -9.656 1 83.62 152 LYS A N 1
ATOM 1252 C CA . LYS A 1 152 ? -3.842 -33.438 -10.023 1 83.62 152 LYS A CA 1
ATOM 1253 C C . LYS A 1 152 ? -4.688 -32.188 -10.273 1 83.62 152 LYS A C 1
ATOM 1255 O O . LYS A 1 152 ? -5.906 -32.281 -10.453 1 83.62 152 LYS A O 1
ATOM 1260 N N . TYR A 1 153 ? -3.986 -31.047 -10.18 1 88.94 153 TYR A N 1
ATOM 1261 C CA . TYR A 1 153 ? -4.742 -29.828 -10.398 1 88.94 153 TYR A CA 1
ATOM 1262 C C . TYR A 1 153 ? -3.92 -28.812 -11.172 1 88.94 153 TYR A C 1
ATOM 1264 O O . TYR A 1 153 ? -2.77 -29.078 -11.531 1 88.94 153 TYR A O 1
ATOM 1272 N N . HIS A 1 154 ? -4.672 -27.75 -11.602 1 93.81 154 HIS A N 1
ATOM 1273 C CA . HIS A 1 154 ? -4.012 -26.672 -12.328 1 93.81 154 HIS A CA 1
ATOM 1274 C C . HIS A 1 154 ? -4.082 -25.359 -11.547 1 93.81 154 HIS A C 1
ATOM 1276 O O . HIS A 1 154 ? -5.02 -25.141 -10.773 1 93.81 154 HIS A O 1
ATOM 1282 N N . SER A 1 155 ? -3.076 -24.609 -11.641 1 96.06 155 SER A N 1
ATOM 1283 C CA . SER A 1 155 ? -3.189 -23.188 -11.297 1 96.06 155 SER A CA 1
ATOM 1284 C C . SER A 1 155 ? -3.4 -22.328 -12.539 1 96.06 155 SER A C 1
ATOM 1286 O O . SER A 1 155 ? -2.969 -22.703 -13.633 1 96.06 155 SER A O 1
ATOM 1288 N N . LEU A 1 156 ? -4.125 -21.297 -12.398 1 97.31 156 LEU A N 1
ATOM 1289 C CA . LEU A 1 156 ? -4.434 -20.422 -13.516 1 97.31 156 LEU A CA 1
ATOM 1290 C C . LEU A 1 156 ? -3.91 -19 -13.258 1 97.31 156 LEU A C 1
ATOM 1292 O O . LEU A 1 156 ? -4.055 -18.484 -12.156 1 97.31 156 LEU A O 1
ATOM 1296 N N . SER A 1 157 ? -3.268 -18.438 -14.297 1 98.12 157 SER A N 1
ATOM 1297 C CA . SER A 1 157 ? -2.703 -17.094 -14.211 1 98.12 157 SER A CA 1
ATOM 1298 C C . SER A 1 157 ? -3.008 -16.281 -15.469 1 98.12 157 SER A C 1
ATOM 1300 O O . SER A 1 157 ? -3.34 -16.844 -16.516 1 98.12 157 SER A O 1
ATOM 1302 N N . ILE A 1 158 ? -2.941 -15.016 -15.328 1 98.44 158 ILE A N 1
ATOM 1303 C CA . ILE A 1 158 ? -3.072 -14.094 -16.453 1 98.44 158 ILE A CA 1
ATOM 1304 C C . ILE A 1 158 ? -1.92 -13.094 -16.438 1 98.44 158 ILE A C 1
ATOM 1306 O O . ILE A 1 158 ? -1.592 -12.531 -15.383 1 98.44 158 ILE A O 1
ATOM 1310 N N . PRO A 1 159 ? -1.229 -12.961 -17.562 1 98.56 159 PRO A N 1
ATOM 1311 C CA . PRO A 1 159 ? -0.21 -11.914 -17.672 1 98.56 159 PRO A CA 1
ATOM 1312 C C . PRO A 1 159 ? -0.804 -10.539 -17.984 1 98.56 159 PRO A C 1
ATOM 1314 O O . PRO A 1 159 ? -1.218 -10.289 -19.125 1 98.56 159 PRO A O 1
ATOM 1317 N N . VAL A 1 160 ? -0.817 -9.633 -17.016 1 98.81 160 VAL A N 1
ATOM 1318 C CA . VAL A 1 160 ? -1.373 -8.289 -17.188 1 98.81 160 VAL A CA 1
ATOM 1319 C C . VAL A 1 160 ? -0.243 -7.281 -17.359 1 98.81 160 VAL A C 1
ATOM 1321 O O . VAL A 1 160 ? 0.692 -7.234 -16.562 1 98.81 160 VAL A O 1
ATOM 1324 N N . PRO A 1 161 ? -0.317 -6.469 -18.438 1 98.62 161 PRO A N 1
ATOM 1325 C CA . PRO A 1 161 ? 0.706 -5.426 -18.547 1 98.62 161 PRO A CA 1
ATOM 1326 C C . PRO A 1 161 ? 0.793 -4.547 -17.297 1 98.62 161 PRO A C 1
ATOM 1328 O O . PRO A 1 161 ? -0.233 -4.219 -16.703 1 98.62 161 PRO A O 1
ATOM 1331 N N . TRP A 1 162 ? 2.004 -4.133 -16.953 1 98.38 162 TRP A N 1
ATOM 1332 C CA . TRP A 1 162 ? 2.24 -3.4 -15.719 1 98.38 162 TRP A CA 1
ATOM 1333 C C . TRP A 1 162 ? 1.45 -2.096 -15.695 1 98.38 162 TRP A C 1
ATOM 1335 O O . TRP A 1 162 ? 0.9 -1.714 -14.664 1 98.38 162 TRP A O 1
ATOM 1345 N N . ASP A 1 163 ? 1.391 -1.41 -16.844 1 97.75 163 ASP A N 1
ATOM 1346 C CA . ASP A 1 163 ? 0.691 -0.13 -16.875 1 97.75 163 ASP A CA 1
ATOM 1347 C C . ASP A 1 163 ? -0.799 -0.31 -16.594 1 97.75 163 ASP A C 1
ATOM 1349 O O . ASP A 1 163 ? -1.415 0.522 -15.93 1 97.75 163 ASP A O 1
ATOM 1353 N N . VAL A 1 164 ? -1.359 -1.39 -17.094 1 98.69 164 VAL A N 1
ATOM 1354 C CA . VAL A 1 164 ? -2.764 -1.704 -16.859 1 98.69 164 VAL A CA 1
ATOM 1355 C C . VAL A 1 164 ? -2.973 -2.004 -15.375 1 98.69 164 VAL A C 1
ATOM 1357 O O . VAL A 1 164 ? -3.904 -1.483 -14.75 1 98.69 164 VAL A O 1
ATOM 1360 N N . PHE A 1 165 ? -2.1 -2.777 -14.828 1 98.81 165 PHE A N 1
ATOM 1361 C CA . PHE A 1 165 ? -2.211 -3.135 -13.422 1 98.81 165 PHE A CA 1
ATOM 1362 C C . PHE A 1 165 ? -2.105 -1.897 -12.539 1 98.81 165 PHE A C 1
ATOM 1364 O O . PHE A 1 165 ? -2.924 -1.697 -11.641 1 98.81 165 PHE A O 1
ATOM 1371 N N . PHE A 1 166 ? -1.125 -1.061 -12.805 1 98.75 166 PHE A N 1
ATOM 1372 C CA . PHE A 1 166 ? -0.912 0.088 -11.93 1 98.75 166 PHE A CA 1
ATOM 1373 C C . PHE A 1 166 ? -2.053 1.09 -12.062 1 98.75 166 PHE A C 1
ATOM 1375 O O . PHE A 1 166 ? -2.422 1.752 -11.094 1 98.75 166 PHE A O 1
ATOM 1382 N N . SER A 1 167 ? -2.594 1.175 -13.258 1 98.5 167 SER A N 1
ATOM 1383 C CA . SER A 1 167 ? -3.789 2 -13.406 1 98.5 167 SER A CA 1
ATOM 1384 C C . SER A 1 167 ? -4.93 1.478 -12.539 1 98.5 167 SER A C 1
ATOM 1386 O O . SER A 1 167 ? -5.602 2.252 -11.852 1 98.5 167 SER A O 1
ATOM 1388 N N . ALA A 1 168 ? -5.137 0.186 -12.539 1 98.69 168 ALA A N 1
ATOM 1389 C CA . ALA A 1 168 ? -6.164 -0.432 -11.703 1 98.69 168 ALA A CA 1
ATOM 1390 C C . ALA A 1 168 ? -5.855 -0.246 -10.219 1 98.69 168 ALA A C 1
ATOM 1392 O O . ALA A 1 168 ? -6.75 0.049 -9.43 1 98.69 168 ALA A O 1
ATOM 1393 N N . LEU A 1 169 ? -4.578 -0.398 -9.891 1 98.69 169 LEU A N 1
ATOM 1394 C CA . LEU A 1 169 ? -4.145 -0.26 -8.508 1 98.69 169 LEU A CA 1
ATOM 1395 C C . LEU A 1 169 ? -4.453 1.136 -7.977 1 98.69 169 LEU A C 1
ATOM 1397 O O . LEU A 1 169 ? -5.051 1.28 -6.906 1 98.69 169 LEU A O 1
ATOM 1401 N N . VAL A 1 170 ? -4.105 2.143 -8.734 1 98.56 170 VAL A N 1
ATOM 1402 C CA . VAL A 1 170 ? -4.324 3.529 -8.336 1 98.56 170 VAL A CA 1
ATOM 1403 C C . VAL A 1 170 ? -5.82 3.803 -8.219 1 98.56 170 VAL A C 1
ATOM 1405 O O . VAL A 1 170 ? -6.262 4.484 -7.293 1 98.56 170 VAL A O 1
ATOM 1408 N N . SER A 1 171 ? -6.578 3.225 -9.094 1 97.56 171 SER A N 1
ATOM 1409 C CA . SER A 1 171 ? -8.023 3.449 -9.094 1 97.56 171 SER A CA 1
ATOM 1410 C C . SER A 1 171 ? -8.656 2.93 -7.812 1 97.56 171 SER A C 1
ATOM 1412 O O . SER A 1 171 ? -9.68 3.453 -7.363 1 97.56 171 SER A O 1
ATOM 1414 N N . THR A 1 172 ? -8.062 1.946 -7.219 1 97 172 THR A N 1
ATOM 1415 C CA . THR A 1 172 ? -8.633 1.374 -6.004 1 97 172 THR A CA 1
ATOM 1416 C C . THR A 1 172 ? -8.367 2.281 -4.805 1 97 172 THR A C 1
ATOM 1418 O O . THR A 1 172 ? -8.945 2.082 -3.732 1 97 172 THR A O 1
ATOM 1421 N N . MET A 1 173 ? -7.52 3.32 -4.973 1 98.06 173 MET A N 1
ATOM 1422 C CA . MET A 1 173 ? -7.133 4.168 -3.848 1 98.06 173 MET A CA 1
ATOM 1423 C C . MET A 1 173 ? -7.977 5.434 -3.805 1 98.06 173 MET A C 1
ATOM 1425 O O . MET A 1 173 ? -7.895 6.207 -2.848 1 98.06 173 MET A O 1
ATOM 1429 N N . LYS A 1 174 ? -8.812 5.633 -4.848 1 96.5 174 LYS A N 1
ATOM 1430 C CA . LYS A 1 174 ? -9.648 6.816 -5.008 1 96.5 174 LYS A CA 1
ATOM 1431 C C . LYS A 1 174 ? -11.133 6.457 -4.941 1 96.5 174 LYS A C 1
ATOM 1433 O O . LYS A 1 174 ? -11.609 5.637 -5.727 1 96.5 174 LYS A O 1
ATOM 1438 N N . HIS A 1 175 ? -11.844 7.152 -4.023 1 96.38 175 HIS A N 1
ATOM 1439 C CA . HIS A 1 175 ? -13.242 6.762 -3.873 1 96.38 175 HIS A CA 1
ATOM 1440 C C . HIS A 1 175 ? -14.148 7.984 -3.801 1 96.38 175 HIS A C 1
ATOM 1442 O O . HIS A 1 175 ? -13.797 8.992 -3.18 1 96.38 175 HIS A O 1
ATOM 1448 N N . ASP A 1 176 ? -15.219 7.871 -4.449 1 95.19 176 ASP A N 1
ATOM 1449 C CA . ASP A 1 176 ? -16.344 8.789 -4.395 1 95.19 176 ASP A CA 1
ATOM 1450 C C . ASP A 1 176 ? -17.594 8.102 -3.861 1 95.19 176 ASP A C 1
ATOM 1452 O O . ASP A 1 176 ? -18.219 7.289 -4.559 1 95.19 176 ASP A O 1
ATOM 1456 N N . LEU A 1 177 ? -17.969 8.398 -2.672 1 93.44 177 LEU A N 1
ATOM 1457 C CA . LEU A 1 177 ? -19.047 7.688 -1.984 1 93.44 177 LEU A CA 1
ATOM 1458 C C . LEU A 1 177 ? -20.406 7.988 -2.629 1 93.44 177 LEU A C 1
ATOM 1460 O O . LEU A 1 177 ? -21.375 7.266 -2.41 1 93.44 177 LEU A O 1
ATOM 1464 N N . ARG A 1 178 ? -20.516 9.062 -3.373 1 86.94 178 ARG A N 1
ATOM 1465 C CA . ARG A 1 178 ? -21.766 9.414 -4.023 1 86.94 178 ARG A CA 1
ATOM 1466 C C . ARG A 1 178 ? -22.109 8.422 -5.133 1 86.94 178 ARG A C 1
ATOM 1468 O O . ARG A 1 178 ? -23.281 8.188 -5.422 1 86.94 178 ARG A O 1
ATOM 1475 N N . ILE A 1 179 ? -21.062 7.898 -5.734 1 77.06 179 ILE A N 1
ATOM 1476 C CA . ILE A 1 179 ? -21.25 6.945 -6.824 1 77.06 179 ILE A CA 1
ATOM 1477 C C . ILE A 1 179 ? -21.703 5.602 -6.258 1 77.06 179 ILE A C 1
ATOM 1479 O O . ILE A 1 179 ? -22.547 4.922 -6.852 1 77.06 179 ILE A O 1
ATOM 1483 N N . ALA A 1 180 ? -21.203 5.328 -5.078 1 66.5 180 ALA A N 1
ATOM 1484 C CA . ALA A 1 180 ? -21.516 4.043 -4.457 1 66.5 180 ALA A CA 1
ATOM 1485 C C . ALA A 1 180 ? -22.969 4.012 -3.965 1 66.5 180 ALA A C 1
ATOM 1487 O O . ALA A 1 180 ? -23.578 2.945 -3.883 1 66.5 180 ALA A O 1
ATOM 1488 N N . LYS A 1 181 ? -23.5 5.133 -3.629 1 63.97 181 LYS A N 1
ATOM 1489 C CA . LYS A 1 181 ? -24.859 5.238 -3.098 1 63.97 181 LYS A CA 1
ATOM 1490 C C . LYS A 1 181 ? -25.891 5.242 -4.223 1 63.97 181 LYS A C 1
ATOM 1492 O O . LYS A 1 181 ? -27.078 5.07 -3.979 1 63.97 181 LYS A O 1
ATOM 1497 N N . THR A 1 182 ? -25.516 5.559 -5.426 1 53.47 182 THR A N 1
ATOM 1498 C CA . THR A 1 182 ? -26.484 5.633 -6.512 1 53.47 182 THR A CA 1
ATOM 1499 C C . THR A 1 182 ? -26.953 4.238 -6.914 1 53.47 182 THR A C 1
ATOM 1501 O O . THR A 1 182 ? -26.141 3.396 -7.309 1 53.47 182 THR A O 1
ATOM 1504 N N . PRO A 1 183 ? -28.141 3.922 -6.457 1 45.94 183 PRO A N 1
ATOM 1505 C CA . PRO A 1 183 ? -28.734 2.643 -6.852 1 45.94 183 PRO A CA 1
ATOM 1506 C C . PRO A 1 183 ? -28.609 2.381 -8.352 1 45.94 183 PRO A C 1
ATOM 1508 O O . PRO A 1 183 ? -28.656 3.322 -9.148 1 45.94 183 PRO A O 1
ATOM 1511 N N . THR A 1 184 ? -27.719 1.471 -8.719 1 43.81 184 THR A N 1
ATOM 1512 C CA . THR A 1 184 ? -27.797 1.103 -10.125 1 43.81 184 THR A CA 1
ATOM 1513 C C . THR A 1 184 ? -29.266 0.983 -10.562 1 43.81 184 THR A C 1
ATOM 1515 O O . THR A 1 184 ? -30.047 0.274 -9.93 1 43.81 184 THR A O 1
ATOM 1518 N N . VAL A 1 185 ? -29.766 1.905 -11.352 1 38.06 185 VAL A N 1
ATOM 1519 C CA . VAL A 1 185 ? -31.078 1.901 -11.984 1 38.06 185 VAL A CA 1
ATOM 1520 C C . VAL A 1 185 ? -31.422 0.493 -12.469 1 38.06 185 VAL A C 1
ATOM 1522 O O . VAL A 1 185 ? -32.531 0.251 -12.977 1 38.06 185 VAL A O 1
ATOM 1525 N N . LYS A 1 186 ? -30.516 -0.257 -12.688 1 37.72 186 LYS A N 1
ATOM 1526 C CA . LYS A 1 186 ? -30.938 -1.494 -13.336 1 37.72 186 LYS A CA 1
ATOM 1527 C C . LYS A 1 186 ? -31.875 -2.295 -12.43 1 37.72 186 LYS A C 1
ATOM 1529 O O . LYS A 1 186 ? -32.5 -3.27 -12.867 1 37.72 186 LYS A O 1
ATOM 1534 N N . LYS A 1 187 ? -31.734 -2.104 -11.148 1 36.91 187 LYS A N 1
ATOM 1535 C CA . LYS A 1 187 ? -32.625 -2.979 -10.391 1 36.91 187 LYS A CA 1
ATOM 1536 C C . LYS A 1 187 ? -34.062 -2.471 -10.438 1 36.91 187 LYS A C 1
ATOM 1538 O O . LYS A 1 187 ? -34.969 -3.166 -10.008 1 36.91 187 LYS A O 1
ATOM 1543 N N . LEU A 1 188 ? -34.219 -1.228 -10.711 1 35.41 188 LEU A N 1
ATOM 1544 C CA . LEU A 1 188 ? -35.594 -0.721 -10.719 1 35.41 188 LEU A CA 1
ATOM 1545 C C . LEU A 1 188 ? -36.375 -1.218 -11.938 1 35.41 188 LEU A C 1
ATOM 1547 O O . LEU A 1 188 ? -37.562 -1.423 -11.883 1 35.41 188 LEU A O 1
ATOM 1551 N N . LEU A 1 189 ? -35.625 -1.362 -13.008 1 37.12 189 LEU A N 1
ATOM 1552 C CA . LEU A 1 189 ? -36.375 -1.689 -14.219 1 37.12 189 LEU A CA 1
ATOM 1553 C C . LEU A 1 189 ? -36.906 -3.127 -14.172 1 37.12 189 LEU A C 1
ATOM 1555 O O . LEU A 1 189 ? -37.875 -3.471 -14.852 1 37.12 189 LEU A O 1
ATOM 1559 N N . SER A 1 190 ? -36.125 -3.918 -13.492 1 34.78 190 SER A N 1
ATOM 1560 C CA . SER A 1 190 ? -36.594 -5.293 -13.641 1 34.78 190 SER A CA 1
ATOM 1561 C C . SER A 1 190 ? -37.812 -5.555 -12.797 1 34.78 190 SER A C 1
ATOM 1563 O O . SER A 1 190 ? -38.469 -6.598 -12.922 1 34.78 190 SER A O 1
ATOM 1565 N N . ARG A 1 191 ? -38.125 -4.664 -11.797 1 37.81 191 ARG A N 1
ATOM 1566 C CA . ARG A 1 191 ? -39.344 -4.922 -11.016 1 37.81 191 ARG A CA 1
ATOM 1567 C C . ARG A 1 191 ? -40.594 -4.531 -11.789 1 37.81 191 ARG A C 1
ATOM 1569 O O . ARG A 1 191 ? -41.688 -4.945 -11.438 1 37.81 191 ARG A O 1
ATOM 1576 N N . ARG A 1 192 ? -40.469 -3.568 -12.664 1 38.28 192 ARG A N 1
ATOM 1577 C CA . ARG A 1 192 ? -41.688 -3.156 -13.336 1 38.28 192 ARG A CA 1
ATOM 1578 C C . ARG A 1 192 ? -42.156 -4.211 -14.336 1 38.28 192 ARG A C 1
ATOM 1580 O O . ARG A 1 192 ? -43.344 -4.289 -14.664 1 38.28 192 ARG A O 1
ATOM 1587 N N . SER A 1 193 ? -41.156 -4.875 -14.914 1 35.5 193 SER A N 1
ATOM 1588 C CA . SER A 1 193 ? -41.625 -5.707 -16.016 1 35.5 193 SER A CA 1
ATOM 1589 C C . SER A 1 193 ? -42.312 -6.965 -15.5 1 35.5 193 SER A C 1
ATOM 1591 O O . SER A 1 193 ? -43.031 -7.625 -16.234 1 35.5 193 SER A O 1
ATOM 1593 N N . LYS A 1 194 ? -42.031 -7.266 -14.25 1 42.03 194 LYS A N 1
ATOM 1594 C CA . LYS A 1 194 ? -42.625 -8.539 -13.883 1 42.03 194 LYS A CA 1
ATOM 1595 C C . LYS A 1 194 ? -44.094 -8.359 -13.477 1 42.03 194 LYS A C 1
ATOM 1597 O O . LYS A 1 194 ? -44.812 -9.344 -13.242 1 42.03 194 LYS A O 1
ATOM 1602 N N . GLY A 1 195 ? -44.438 -7.094 -13.195 1 35.31 195 GLY A N 1
ATOM 1603 C CA . GLY A 1 195 ? -45.781 -7 -12.703 1 35.31 195 GLY A CA 1
ATOM 1604 C C . GLY A 1 195 ? -46.844 -7.094 -13.805 1 35.31 195 GLY A C 1
ATOM 1605 O O . GLY A 1 195 ? -48.031 -7.047 -13.539 1 35.31 195 GLY A O 1
ATOM 1606 N N . GLY A 1 196 ? -46.406 -6.805 -15.07 1 31.98 196 GLY A N 1
ATOM 1607 C CA . GLY A 1 196 ? -47.5 -6.656 -16.016 1 31.98 196 GLY A CA 1
ATOM 1608 C C . GLY A 1 196 ? -48.156 -7.977 -16.391 1 31.98 196 GLY A C 1
ATOM 1609 O O . GLY A 1 196 ? -49.125 -8 -17.141 1 31.98 196 GLY A O 1
ATOM 1610 N N . ALA A 1 197 ? -47.375 -9.016 -16.391 1 32.69 197 ALA A N 1
ATOM 1611 C CA . ALA A 1 197 ? -48 -10.07 -17.188 1 32.69 197 ALA A CA 1
ATOM 1612 C C . ALA A 1 197 ? -49.156 -10.719 -16.422 1 32.69 197 ALA A C 1
ATOM 1614 O O . ALA A 1 197 ? -49.938 -11.484 -17 1 32.69 197 ALA A O 1
ATOM 1615 N N . ALA A 1 198 ? -49.062 -10.664 -15.07 1 30.91 198 ALA A N 1
ATOM 1616 C CA . ALA A 1 198 ? -50.031 -11.617 -14.539 1 30.91 198 ALA A CA 1
ATOM 1617 C C . ALA A 1 198 ? -51.438 -10.992 -14.461 1 30.91 198 ALA A C 1
ATOM 1619 O O . ALA A 1 198 ? -52.375 -11.625 -14 1 30.91 198 ALA A O 1
ATOM 1620 N N . ALA A 1 199 ? -51.656 -9.844 -15.055 1 22.3 199 ALA A N 1
ATOM 1621 C CA . ALA A 1 199 ? -53.094 -9.672 -15.023 1 22.3 199 ALA A CA 1
ATOM 1622 C C . ALA A 1 199 ? -53.75 -10.422 -16.172 1 22.3 199 ALA A C 1
ATOM 1624 O O . ALA A 1 199 ? -53.219 -10.492 -17.281 1 22.3 199 ALA A O 1
ATOM 1625 N N . MET B 1 1 ? -7.746 32.281 6.32 1 33.66 1 MET B N 1
ATOM 1626 C CA . MET B 1 1 ? -8.008 31.578 7.578 1 33.66 1 MET B CA 1
ATOM 1627 C C . MET B 1 1 ? -6.895 30.578 7.887 1 33.66 1 MET B C 1
ATOM 1629 O O . MET B 1 1 ? -6.48 29.828 7.016 1 33.66 1 MET B O 1
ATOM 1633 N N . ILE B 1 2 ? -6.168 30.781 8.961 1 43.44 2 ILE B N 1
ATOM 1634 C CA . ILE B 1 2 ? -5 30.031 9.422 1 43.44 2 ILE B CA 1
ATOM 1635 C C . ILE B 1 2 ? -5.418 28.625 9.82 1 43.44 2 ILE B C 1
ATOM 1637 O O . ILE B 1 2 ? -6.34 28.453 10.625 1 43.44 2 ILE B O 1
ATOM 1641 N N . HIS B 1 3 ? -5.062 27.641 9.18 1 49.59 3 HIS B N 1
ATOM 1642 C CA . HIS B 1 3 ? -5.371 26.25 9.508 1 49.59 3 HIS B CA 1
ATOM 1643 C C . HIS B 1 3 ? -4.68 25.828 10.805 1 49.59 3 HIS B C 1
ATOM 1645 O O . HIS B 1 3 ? -3.479 26.031 10.969 1 49.59 3 HIS B O 1
ATOM 1651 N N . ASP B 1 4 ? -5.457 25.578 11.93 1 56.16 4 ASP B N 1
ATOM 1652 C CA . ASP B 1 4 ? -5.012 25.078 13.219 1 56.16 4 ASP B CA 1
ATOM 1653 C C . ASP B 1 4 ? -5.008 23.547 13.25 1 56.16 4 ASP B C 1
ATOM 1655 O O . ASP B 1 4 ? -6.059 22.922 13.109 1 56.16 4 ASP B O 1
ATOM 1659 N N . PHE B 1 5 ? -3.898 22.969 13.445 1 53.84 5 PHE B N 1
ATOM 1660 C CA . PHE B 1 5 ? -3.725 21.531 13.477 1 53.84 5 PHE B CA 1
ATOM 1661 C C . PHE B 1 5 ? -4.609 20.891 14.547 1 53.84 5 PHE B C 1
ATOM 1663 O O . PHE B 1 5 ? -5.234 19.859 14.312 1 53.84 5 PHE B O 1
ATOM 1670 N N . ASN B 1 6 ? -4.52 21.5 15.75 1 55.84 6 ASN B N 1
ATOM 1671 C CA . ASN B 1 6 ? -5.336 20.969 16.828 1 55.84 6 ASN B CA 1
ATOM 1672 C C . ASN B 1 6 ? -6.812 20.922 16.453 1 55.84 6 ASN B C 1
ATOM 1674 O O . ASN B 1 6 ? -7.52 19.984 16.828 1 55.84 6 ASN B O 1
ATOM 1678 N N . GLU B 1 7 ? -7.164 21.859 15.742 1 57.34 7 GLU B N 1
ATOM 1679 C CA . GLU B 1 7 ? -8.547 21.891 15.273 1 57.34 7 GLU B CA 1
ATOM 1680 C C . GLU B 1 7 ? -8.805 20.797 14.242 1 57.34 7 GLU B C 1
ATOM 1682 O O . GLU B 1 7 ? -9.852 20.141 14.266 1 57.34 7 GLU B O 1
ATOM 1687 N N . SER B 1 8 ? -7.789 20.516 13.453 1 55.66 8 SER B N 1
ATOM 1688 C CA . SER B 1 8 ? -7.914 19.469 12.461 1 55.66 8 SER B CA 1
ATOM 1689 C C . SER B 1 8 ? -7.988 18.094 13.117 1 55.66 8 SER B C 1
ATOM 1691 O O . SER B 1 8 ? -8.781 17.234 12.703 1 55.66 8 SER B O 1
ATOM 1693 N N . LEU B 1 9 ? -7.18 17.969 14.086 1 56.25 9 LEU B N 1
ATOM 1694 C CA . LEU B 1 9 ? -7.191 16.719 14.844 1 56.25 9 LEU B CA 1
ATOM 1695 C C . LEU B 1 9 ? -8.531 16.531 15.547 1 56.25 9 LEU B C 1
ATOM 1697 O O . LEU B 1 9 ? -9.117 15.445 15.477 1 56.25 9 LEU B O 1
ATOM 1701 N N . LYS B 1 10 ? -8.977 17.594 16.219 1 59.81 10 LYS B N 1
ATOM 1702 C CA . LYS B 1 10 ? -10.273 17.562 16.891 1 59.81 10 LYS B CA 1
ATOM 1703 C C . LYS B 1 10 ? -11.398 17.281 15.891 1 59.81 10 LYS B C 1
ATOM 1705 O O . LYS B 1 10 ? -12.328 16.531 16.188 1 59.81 10 LYS B O 1
ATOM 1710 N N . LYS B 1 11 ? -11.266 17.828 14.742 1 60 11 LYS B N 1
ATOM 1711 C CA . LYS B 1 11 ? -12.281 17.656 13.711 1 60 11 LYS B CA 1
ATOM 1712 C C . LYS B 1 11 ? -12.328 16.203 13.227 1 60 11 LYS B C 1
ATOM 1714 O O . 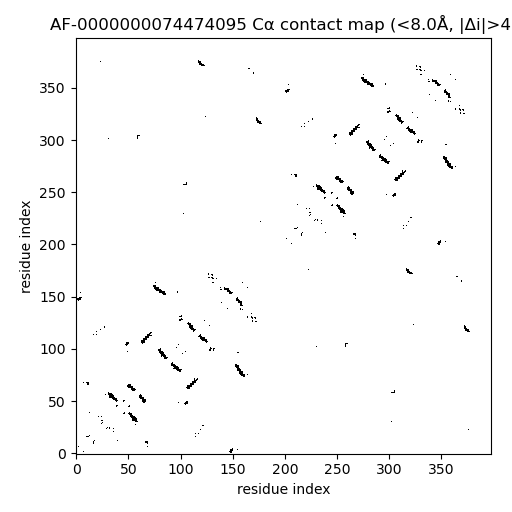LYS B 1 11 ? -13.406 15.641 13.039 1 60 11 LYS B O 1
ATOM 1719 N N . SER B 1 12 ? -11.195 15.625 13.047 1 61.78 12 SER B N 1
ATOM 1720 C CA . SER B 1 12 ? -11.188 14.25 12.562 1 61.78 12 SER B CA 1
ATOM 1721 C C . SER B 1 12 ? -11.828 13.305 13.578 1 61.78 12 SER B C 1
ATOM 1723 O O . SER B 1 12 ? -12.352 12.258 13.211 1 61.78 12 SER B O 1
ATOM 1725 N N . GLN B 1 13 ? -11.922 13.727 14.828 1 62.94 13 GLN B N 1
ATOM 1726 C CA . GLN B 1 13 ? -12.477 12.898 15.898 1 62.94 13 GLN B CA 1
ATOM 1727 C C . GLN B 1 13 ? -13.891 13.336 16.25 1 62.94 13 GLN B C 1
ATOM 1729 O O . GLN B 1 13 ? -14.523 12.766 17.141 1 62.94 13 GLN B O 1
ATOM 1734 N N . ASP B 1 14 ? -14.273 14.359 15.523 1 69.94 14 ASP B N 1
ATOM 1735 C CA . ASP B 1 14 ? -15.617 14.875 15.727 1 69.94 14 ASP B CA 1
ATOM 1736 C C . ASP B 1 14 ? -16.672 13.828 15.375 1 69.94 14 ASP B C 1
ATOM 1738 O O . ASP B 1 14 ? -16.656 13.25 14.289 1 69.94 14 ASP B O 1
ATOM 1742 N N . PRO B 1 15 ? -17.484 13.555 16.312 1 73.38 15 PRO B N 1
ATOM 1743 C CA . PRO B 1 15 ? -18.562 12.594 16.062 1 73.38 15 PRO B CA 1
ATOM 1744 C C . PRO B 1 15 ? -19.328 12.875 14.781 1 73.38 15 PRO B C 1
ATOM 1746 O O . PRO B 1 15 ? -19.922 11.961 14.203 1 73.38 15 PRO B O 1
ATOM 1749 N N . GLN B 1 16 ? -19.188 14.094 14.344 1 78.44 16 GLN B N 1
ATOM 1750 C CA . GLN B 1 16 ? -19.953 14.453 13.156 1 78.44 16 GLN B CA 1
ATOM 1751 C C . GLN B 1 16 ? -19.438 13.711 11.922 1 78.44 16 GLN B C 1
ATOM 1753 O O . GLN B 1 16 ? -20.188 13.461 10.977 1 78.44 16 GLN B O 1
ATOM 1758 N N . TYR B 1 17 ? -18.156 13.359 12.039 1 88.12 17 TYR B N 1
ATOM 1759 C CA . TYR B 1 17 ? -17.609 12.719 10.852 1 88.12 17 TYR B CA 1
ATOM 1760 C C . TYR B 1 17 ? -17.531 11.211 11.023 1 88.12 17 TYR B C 1
ATOM 1762 O O . TYR B 1 17 ? -17.094 10.492 10.125 1 88.12 17 TYR B O 1
ATOM 1770 N N . GLU B 1 18 ? -17.984 10.766 12.109 1 90.75 18 GLU B N 1
ATOM 1771 C CA . GLU B 1 18 ? -17.906 9.328 12.375 1 90.75 18 GLU B CA 1
ATOM 1772 C C . GLU B 1 18 ? -18.672 8.523 11.336 1 90.75 18 GLU B C 1
ATOM 1774 O O . GLU B 1 18 ? -18.219 7.473 10.891 1 90.75 18 GLU B O 1
ATOM 1779 N N . THR B 1 19 ? -19.781 9.008 10.984 1 91.06 19 THR B N 1
ATOM 1780 C CA . THR B 1 19 ? -20.578 8.32 9.969 1 91.06 19 THR B CA 1
ATOM 1781 C C . THR B 1 19 ? -19.812 8.242 8.648 1 91.06 19 THR B C 1
ATOM 1783 O O . THR B 1 19 ? -19.828 7.207 7.977 1 91.06 19 THR B O 1
ATOM 1786 N N . PHE B 1 20 ? -19.188 9.383 8.312 1 95.19 20 PHE B N 1
ATOM 1787 C CA . PHE B 1 20 ? -18.391 9.43 7.094 1 95.19 20 PHE B CA 1
ATOM 1788 C C . PHE B 1 20 ? -17.266 8.398 7.145 1 95.19 20 PHE B C 1
ATOM 1790 O O . PHE B 1 20 ? -17.094 7.617 6.203 1 95.19 20 PHE B O 1
ATOM 1797 N N . TRP B 1 21 ? -16.516 8.344 8.273 1 96.12 21 TRP B N 1
ATOM 1798 C CA . TRP B 1 21 ? -15.422 7.395 8.414 1 96.12 21 TRP B CA 1
ATOM 1799 C C . TRP B 1 21 ? -15.93 5.957 8.328 1 96.12 21 TRP B C 1
ATOM 1801 O O . TRP B 1 21 ? -15.328 5.117 7.656 1 96.12 21 TRP B O 1
ATOM 1811 N N . GLN B 1 22 ? -17.016 5.68 8.945 1 93.75 22 GLN B N 1
ATOM 1812 C CA . GLN B 1 22 ? -17.594 4.336 8.93 1 93.75 22 GLN B CA 1
ATOM 1813 C C . GLN B 1 22 ? -17.953 3.906 7.512 1 93.75 22 GLN B C 1
ATOM 1815 O O . GLN B 1 22 ? -17.719 2.76 7.121 1 93.75 22 GLN B O 1
ATOM 1820 N N . GLU B 1 23 ? -18.469 4.805 6.781 1 94.75 23 GLU B N 1
ATOM 1821 C CA . GLU B 1 23 ? -18.828 4.5 5.398 1 94.75 23 GLU B CA 1
ATOM 1822 C C . GLU B 1 23 ? -17.578 4.219 4.562 1 94.75 23 GLU B C 1
ATOM 1824 O O . GLU B 1 23 ? -17.594 3.334 3.701 1 94.75 23 GLU B O 1
ATOM 1829 N N . CYS B 1 24 ? -16.562 4.988 4.828 1 97.44 24 CYS B N 1
ATOM 1830 C CA . CYS B 1 24 ? -15.305 4.754 4.125 1 97.44 24 CYS B CA 1
ATOM 1831 C C . CYS B 1 24 ? -14.789 3.342 4.375 1 97.44 24 CYS B C 1
ATOM 1833 O O . CYS B 1 24 ? -14.43 2.631 3.434 1 97.44 24 CYS B O 1
ATOM 1835 N N . TYR B 1 25 ? -14.797 2.934 5.645 1 97.25 25 TYR B N 1
ATOM 1836 C CA . TYR B 1 25 ? -14.273 1.617 6 1 97.25 25 TYR B CA 1
ATOM 1837 C C . TYR B 1 25 ? -15.148 0.511 5.414 1 97.25 25 TYR B C 1
ATOM 1839 O O . TYR B 1 25 ? -14.633 -0.516 4.961 1 97.25 25 TYR B O 1
ATOM 1847 N N . LYS B 1 26 ? -16.406 0.699 5.422 1 94.69 26 LYS B N 1
ATOM 1848 C CA . LYS B 1 26 ? -17.328 -0.273 4.828 1 94.69 26 LYS B CA 1
ATOM 1849 C C . LYS B 1 26 ? -17.062 -0.421 3.33 1 94.69 26 LYS B C 1
ATOM 1851 O O . LYS B 1 26 ? -17.062 -1.534 2.803 1 94.69 26 LYS B O 1
ATOM 1856 N N . GLN B 1 27 ? -16.891 0.701 2.695 1 95.06 27 GLN B N 1
ATOM 1857 C CA . GLN B 1 27 ? -16.609 0.671 1.264 1 95.06 27 GLN B CA 1
ATOM 1858 C C . GLN B 1 27 ? -15.266 -0.001 0.984 1 95.06 27 GLN B C 1
ATOM 1860 O O . GLN B 1 27 ? -15.148 -0.807 0.058 1 95.06 27 GLN B O 1
ATOM 1865 N N . GLU B 1 28 ? -14.281 0.311 1.798 1 96.06 28 GLU B N 1
ATOM 1866 C CA . GLU B 1 28 ? -12.914 -0.15 1.565 1 96.06 28 GLU B CA 1
ATOM 1867 C C . GLU B 1 28 ? -12.789 -1.653 1.798 1 96.06 28 GLU B C 1
ATOM 1869 O O . GLU B 1 28 ? -12.141 -2.357 1.021 1 96.06 28 GLU B O 1
ATOM 1874 N N . PHE B 1 29 ? -13.43 -2.18 2.803 1 95.56 29 PHE B N 1
ATOM 1875 C CA . PHE B 1 29 ? -13.164 -3.551 3.225 1 95.56 29 PHE B CA 1
ATOM 1876 C C . PHE B 1 29 ? -14.359 -4.449 2.938 1 95.56 29 PHE B C 1
ATOM 1878 O O . PHE B 1 29 ? -14.242 -5.676 2.945 1 95.56 29 PHE B O 1
ATOM 1885 N N . GLY B 1 30 ? -15.516 -3.816 2.688 1 91.94 30 GLY B N 1
ATOM 1886 C CA . GLY B 1 30 ? -16.703 -4.582 2.357 1 91.94 30 GLY B CA 1
ATOM 1887 C C . GLY B 1 30 ? -17.016 -5.672 3.365 1 91.94 30 GLY B C 1
ATOM 1888 O O . GLY B 1 30 ? -17.062 -5.414 4.57 1 91.94 30 GLY B O 1
ATOM 1889 N N . ASP B 1 31 ? -17.203 -6.918 2.797 1 90.5 31 ASP B N 1
ATOM 1890 C CA . ASP B 1 31 ? -17.609 -8.047 3.623 1 90.5 31 ASP B CA 1
ATOM 1891 C C . ASP B 1 31 ? -16.453 -8.516 4.516 1 90.5 31 ASP B C 1
ATOM 1893 O O . ASP B 1 31 ? -16.672 -9.258 5.48 1 90.5 31 ASP B O 1
ATOM 1897 N N . GLN B 1 32 ? -15.32 -8.062 4.203 1 93.31 32 GLN B N 1
ATOM 1898 C CA . GLN B 1 32 ? -14.164 -8.484 4.996 1 93.31 32 GLN B CA 1
ATOM 1899 C C . GLN B 1 32 ? -14.078 -7.703 6.305 1 93.31 32 GLN B C 1
ATOM 1901 O O . GLN B 1 32 ? -13.328 -8.078 7.207 1 93.31 32 GLN B O 1
ATOM 1906 N N . LEU B 1 33 ? -14.852 -6.617 6.41 1 95.19 33 LEU B N 1
ATOM 1907 C CA . LEU B 1 33 ? -14.766 -5.777 7.602 1 95.19 33 LEU B CA 1
ATOM 1908 C C . LEU B 1 33 ? -15.438 -6.453 8.789 1 95.19 33 LEU B C 1
ATOM 1910 O O . LEU B 1 33 ? -16.641 -6.727 8.758 1 95.19 33 LEU B O 1
ATOM 1914 N N . THR B 1 34 ? -14.688 -6.703 9.789 1 94.81 34 THR B N 1
ATOM 1915 C CA . THR B 1 34 ? -15.258 -7.168 11.047 1 94.81 34 THR B CA 1
ATOM 1916 C C . THR B 1 34 ? -15.586 -5.992 11.961 1 94.81 34 THR B C 1
ATOM 1918 O O . THR B 1 34 ? -16.688 -5.902 12.492 1 94.81 34 THR B O 1
ATOM 1921 N N . ALA B 1 35 ? -14.586 -5.098 12.078 1 93.81 35 ALA B N 1
ATOM 1922 C CA . ALA B 1 35 ? -14.789 -3.92 12.922 1 93.81 35 ALA B CA 1
ATOM 1923 C C . ALA B 1 35 ? -13.719 -2.865 12.648 1 93.81 35 ALA B C 1
ATOM 1925 O O . ALA B 1 35 ? -12.641 -3.182 12.133 1 93.81 35 ALA B O 1
ATOM 1926 N N . ALA B 1 36 ? -14.055 -1.682 12.867 1 94.5 36 ALA B N 1
ATOM 1927 C CA . ALA B 1 36 ? -13.125 -0.554 12.883 1 94.5 36 ALA B CA 1
ATOM 1928 C C . ALA B 1 36 ? -13.242 0.231 14.188 1 94.5 36 ALA B C 1
ATOM 1930 O O . ALA B 1 36 ? -14.203 0.979 14.383 1 94.5 36 ALA B O 1
ATOM 1931 N N . PHE B 1 37 ? -12.195 0.149 15 1 91.62 37 PHE B N 1
ATOM 1932 C CA . PHE B 1 37 ? -12.258 0.72 16.344 1 91.62 37 PHE B CA 1
ATOM 1933 C C . PHE B 1 37 ? -11.445 2.012 16.422 1 91.62 37 PHE B C 1
ATOM 1935 O O . PHE B 1 37 ? -10.297 2.057 15.977 1 91.62 37 PHE B O 1
ATOM 1942 N N . SER B 1 38 ? -12.102 3.002 17.016 1 91.12 38 SER B N 1
ATOM 1943 C CA . SER B 1 38 ? -11.352 4.227 17.281 1 91.12 38 SER B CA 1
ATOM 1944 C C . SER B 1 38 ? -10.367 4.035 18.422 1 91.12 38 SER B C 1
ATOM 1946 O O . SER B 1 38 ? -10.688 3.381 19.422 1 91.12 38 SER B O 1
ATOM 1948 N N . THR B 1 39 ? -9.219 4.738 18.328 1 88.88 39 THR B N 1
ATOM 1949 C CA . THR B 1 39 ? -8.219 4.613 19.375 1 88.88 39 THR B CA 1
ATOM 1950 C C . THR B 1 39 ? -8.203 5.855 20.266 1 88.88 39 THR B C 1
ATOM 1952 O O . THR B 1 39 ? -7.301 6.027 21.094 1 88.88 39 THR B O 1
ATOM 1955 N N . GLY B 1 40 ? -9.125 6.691 20.031 1 83.69 40 GLY B N 1
ATOM 1956 C CA . GLY B 1 40 ? -9.195 7.941 20.766 1 83.69 40 GLY B CA 1
ATOM 1957 C C . GLY B 1 40 ? -9.156 7.754 22.281 1 83.69 40 GLY B C 1
ATOM 1958 O O . GLY B 1 40 ? -8.664 8.625 23 1 83.69 40 GLY B O 1
ATOM 1959 N N . SER B 1 41 ? -9.609 6.605 22.797 1 81.38 41 SER B N 1
ATOM 1960 C CA . SER B 1 41 ? -9.664 6.363 24.234 1 81.38 41 SER B CA 1
ATOM 1961 C C . SER B 1 41 ? -8.438 5.598 24.719 1 81.38 41 SER B C 1
ATOM 1963 O O . SER B 1 41 ? -8.289 5.344 25.922 1 81.38 41 SER B O 1
ATOM 1965 N N . LEU B 1 42 ? -7.605 5.312 23.844 1 83.81 42 LEU B N 1
ATOM 1966 C CA . LEU B 1 42 ? -6.391 4.578 24.188 1 83.81 42 LEU B CA 1
ATOM 1967 C C . LEU B 1 42 ? -5.258 5.535 24.547 1 83.81 42 LEU B C 1
ATOM 1969 O O . LEU B 1 42 ? -5.391 6.75 24.375 1 83.81 42 LEU B O 1
ATOM 1973 N N . PRO B 1 43 ? -4.203 5.02 25.062 1 84.31 43 PRO B N 1
ATOM 1974 C CA . PRO B 1 43 ? -3.078 5.883 25.422 1 84.31 43 PRO B CA 1
ATOM 1975 C C . PRO B 1 43 ? -2.588 6.738 24.266 1 84.31 43 PRO B C 1
ATOM 1977 O O . PRO B 1 43 ? -2.723 6.34 23.094 1 84.31 43 PRO B O 1
ATOM 1980 N N . SER B 1 44 ? -2.016 7.805 24.562 1 83.94 44 SER B N 1
ATOM 1981 C CA . SER B 1 44 ? -1.615 8.82 23.594 1 83.94 44 SER B CA 1
ATOM 1982 C C . SER B 1 44 ? -0.564 8.289 22.625 1 83.94 44 SER B C 1
ATOM 1984 O O . SER B 1 44 ? -0.372 8.836 21.547 1 83.94 44 SER B O 1
ATOM 1986 N N . GLU B 1 45 ? 0.022 7.207 23.031 1 85.81 45 GLU B N 1
ATOM 1987 C CA . GLU B 1 45 ? 1.058 6.613 22.188 1 85.81 45 GLU B CA 1
ATOM 1988 C C . GLU B 1 45 ? 0.49 6.164 20.844 1 85.81 45 GLU B C 1
ATOM 1990 O O . GLU B 1 45 ? 1.193 6.176 19.844 1 85.81 45 GLU B O 1
ATOM 1995 N N . TRP B 1 46 ? -0.722 5.785 20.844 1 87.12 46 TRP B N 1
ATOM 1996 C CA . TRP B 1 46 ? -1.376 5.363 19.609 1 87.12 46 TRP B CA 1
ATOM 1997 C C . TRP B 1 46 ? -1.548 6.539 18.656 1 87.12 46 TRP B C 1
ATOM 1999 O O . TRP B 1 46 ? -1.279 6.418 17.453 1 87.12 46 TRP B O 1
ATOM 2009 N N . GLN B 1 47 ? -1.87 7.617 19.219 1 83.38 47 GLN B N 1
ATOM 2010 C CA . GLN B 1 47 ? -2.031 8.82 18.406 1 83.38 47 GLN B CA 1
ATOM 2011 C C . GLN B 1 47 ? -0.688 9.312 17.891 1 83.38 47 GLN B C 1
ATOM 2013 O O . GLN B 1 47 ? -0.582 9.719 16.719 1 83.38 47 GLN B O 1
ATOM 2018 N N . ARG B 1 48 ? 0.256 9.188 18.703 1 87.44 48 ARG B N 1
ATOM 2019 C CA . ARG B 1 48 ? 1.592 9.602 18.281 1 87.44 48 ARG B CA 1
ATOM 2020 C C . ARG B 1 48 ? 2.131 8.688 17.188 1 87.44 48 ARG B C 1
ATOM 2022 O O . ARG B 1 48 ? 2.863 9.141 16.297 1 87.44 48 ARG B O 1
ATOM 2029 N N . ALA B 1 49 ? 1.646 7.484 17.25 1 91.94 49 ALA B N 1
ATOM 2030 C CA . ALA B 1 49 ? 2.057 6.5 16.25 1 91.94 49 ALA B CA 1
ATOM 2031 C C . ALA B 1 49 ? 1.233 6.633 14.969 1 91.94 49 ALA B C 1
ATOM 2033 O O . ALA B 1 49 ? 1.458 5.906 14 1 91.94 49 ALA B O 1
ATOM 2034 N N . GLY B 1 50 ? 0.306 7.594 14.945 1 93.44 50 GLY B N 1
ATOM 2035 C CA . GLY B 1 50 ? -0.517 7.805 13.766 1 93.44 50 GLY B CA 1
ATOM 2036 C C . GLY B 1 50 ? -1.569 6.73 13.578 1 93.44 50 GLY B C 1
ATOM 2037 O O . GLY B 1 50 ? -1.828 6.305 12.445 1 93.44 50 GLY B O 1
ATOM 2038 N N . ILE B 1 51 ? -2.09 6.25 14.688 1 95.44 51 ILE B N 1
ATOM 2039 C CA . ILE B 1 51 ? -3.119 5.223 14.594 1 95.44 51 ILE B CA 1
ATOM 2040 C C . ILE B 1 51 ? -4.43 5.75 15.172 1 95.44 51 ILE B C 1
ATOM 2042 O O . ILE B 1 51 ? -4.609 5.789 16.391 1 95.44 51 ILE B O 1
ATOM 2046 N N . ASP B 1 52 ? -5.328 6.086 14.359 1 94.75 52 ASP B N 1
ATOM 2047 C CA . ASP B 1 52 ? -6.641 6.586 14.758 1 94.75 52 ASP B CA 1
ATOM 2048 C C . ASP B 1 52 ? -7.664 5.453 14.812 1 94.75 52 ASP B C 1
ATOM 2050 O O . ASP B 1 52 ? -8.648 5.527 15.547 1 94.75 52 ASP B O 1
ATOM 2054 N N . ARG B 1 53 ? -7.418 4.398 13.914 1 96.12 53 ARG B N 1
ATOM 2055 C CA . ARG B 1 53 ? -8.352 3.279 13.812 1 96.12 53 ARG B CA 1
ATOM 2056 C C . ARG B 1 53 ? -7.605 1.948 13.766 1 96.12 53 ARG B C 1
ATOM 2058 O O . ARG B 1 53 ? -6.578 1.828 13.102 1 96.12 53 ARG B O 1
ATOM 2065 N N . LEU B 1 54 ? -8.133 1.018 14.508 1 95 54 LEU B N 1
ATOM 2066 C CA . LEU B 1 54 ? -7.816 -0.396 14.328 1 95 54 LEU B CA 1
ATOM 2067 C C . LEU B 1 54 ? -8.891 -1.088 13.492 1 95 54 LEU B C 1
ATOM 2069 O O . LEU B 1 54 ? -10.055 -1.148 13.891 1 95 54 LEU B O 1
ATOM 2073 N N . VAL B 1 55 ? -8.477 -1.607 12.344 1 96.56 55 VAL B N 1
ATOM 2074 C CA . VAL B 1 55 ? -9.422 -2.275 11.453 1 96.56 55 VAL B CA 1
ATOM 2075 C C . VAL B 1 55 ? -9.18 -3.783 11.477 1 96.56 55 VAL B C 1
ATOM 2077 O O . VAL B 1 55 ? -8.094 -4.25 11.141 1 96.56 55 VAL B O 1
ATOM 2080 N N . LEU B 1 56 ? -10.195 -4.484 11.859 1 95.5 56 LEU B N 1
ATOM 2081 C CA . LEU B 1 56 ? -10.148 -5.941 11.906 1 95.5 56 LEU B CA 1
ATOM 2082 C C . LEU B 1 56 ? -10.875 -6.551 10.719 1 95.5 56 LEU B C 1
ATOM 2084 O O . LEU B 1 56 ? -11.961 -6.098 10.352 1 95.5 56 LEU B O 1
ATOM 2088 N N . THR B 1 57 ? -10.25 -7.527 10.156 1 94.81 57 THR B N 1
ATOM 2089 C CA . THR B 1 57 ? -10.875 -8.188 9.016 1 94.81 57 THR B CA 1
ATOM 2090 C C . THR B 1 57 ? -11.203 -9.641 9.344 1 94.81 57 THR B C 1
ATOM 2092 O O . THR B 1 57 ? -10.703 -10.188 10.32 1 94.81 57 THR B O 1
ATOM 2095 N N . LYS B 1 58 ? -12.016 -10.242 8.523 1 92 58 LYS B N 1
ATOM 2096 C CA . LYS B 1 58 ? -12.453 -11.625 8.711 1 92 58 LYS B CA 1
ATOM 2097 C C . LYS B 1 58 ? -11.289 -12.594 8.555 1 92 58 LYS B C 1
ATOM 2099 O O . LYS B 1 58 ? -11.273 -13.656 9.18 1 92 58 LYS B O 1
ATOM 2104 N N . SER B 1 59 ? -10.336 -12.188 7.715 1 88.5 59 SER B N 1
ATOM 2105 C CA . SER B 1 59 ? -9.18 -13.055 7.492 1 88.5 59 SER B CA 1
ATOM 2106 C C . SER B 1 59 ? -8.266 -13.078 8.711 1 88.5 59 SER B C 1
ATOM 2108 O O . SER B 1 59 ? -7.355 -13.906 8.789 1 88.5 59 SER B O 1
ATOM 2110 N N . GLY B 1 60 ? -8.469 -12.102 9.641 1 89.75 60 GLY B N 1
ATOM 2111 C CA . GLY B 1 60 ? -7.652 -12.07 10.836 1 89.75 60 GLY B CA 1
ATOM 2112 C C . GLY B 1 60 ? -6.605 -10.969 10.812 1 89.75 60 GLY B C 1
ATOM 2113 O O . GLY B 1 60 ? -5.82 -10.836 11.758 1 89.75 60 GLY B O 1
ATOM 2114 N N . ASN B 1 61 ? -6.645 -10.211 9.758 1 91.5 61 ASN B N 1
ATOM 2115 C CA . ASN B 1 61 ? -5.727 -9.078 9.703 1 91.5 61 ASN B CA 1
ATOM 2116 C C . ASN B 1 61 ? -6.199 -7.93 10.586 1 91.5 61 ASN B C 1
ATOM 2118 O O . ASN B 1 61 ? -7.398 -7.738 10.773 1 91.5 61 ASN B O 1
ATOM 2122 N N . THR B 1 62 ? -5.199 -7.293 11.148 1 94.44 62 THR B N 1
ATOM 2123 C CA . THR B 1 62 ? -5.418 -6 11.789 1 94.44 62 THR B CA 1
ATOM 2124 C C . THR B 1 62 ? -4.652 -4.898 11.062 1 94.44 62 THR B C 1
ATOM 2126 O O . THR B 1 62 ? -3.436 -4.992 10.891 1 94.44 62 THR B O 1
ATOM 2129 N N . TYR B 1 63 ? -5.406 -3.93 10.641 1 96.44 63 TYR B N 1
ATOM 2130 C CA . TYR B 1 63 ? -4.781 -2.781 9.992 1 96.44 63 TYR B CA 1
ATOM 2131 C C . TYR B 1 63 ? -4.859 -1.546 10.883 1 96.44 63 TYR B C 1
ATOM 2133 O O . TYR B 1 63 ? -5.875 -1.306 11.539 1 96.44 63 TYR B O 1
ATOM 2141 N N . TYR B 1 64 ? -3.783 -0.796 10.914 1 97.06 64 TYR B N 1
ATOM 2142 C CA . TYR B 1 64 ? -3.701 0.486 11.609 1 97.06 64 TYR B CA 1
ATOM 2143 C C . TYR B 1 64 ? -3.871 1.644 10.633 1 97.06 64 TYR B C 1
ATOM 2145 O O . TYR B 1 64 ? -3.141 1.742 9.641 1 97.06 64 TYR B O 1
ATOM 2153 N N . VAL B 1 65 ? -4.871 2.5 10.961 1 97.81 65 VAL B N 1
ATOM 2154 C CA . VAL B 1 65 ? -5.195 3.543 9.992 1 97.81 65 VAL B CA 1
ATOM 2155 C C . VAL B 1 65 ? -5.055 4.914 10.648 1 97.81 65 VAL B C 1
ATOM 2157 O O . VAL B 1 65 ? -5.477 5.113 11.789 1 97.81 65 VAL B O 1
ATOM 2160 N N . ASP B 1 66 ? -4.363 5.848 9.969 1 97.69 66 ASP B N 1
ATOM 2161 C CA . ASP B 1 66 ? -4.312 7.266 10.312 1 97.69 66 ASP B CA 1
ATOM 2162 C C . ASP B 1 66 ? -5.289 8.07 9.461 1 97.69 66 ASP B C 1
ATOM 2164 O O . ASP B 1 66 ? -5.195 8.078 8.234 1 97.69 66 ASP B O 1
ATOM 2168 N N . GLU B 1 67 ? -6.242 8.75 10.07 1 97.06 67 GLU B N 1
ATOM 2169 C CA . GLU B 1 67 ? -7.273 9.516 9.383 1 97.06 67 GLU B CA 1
ATOM 2170 C C . GLU B 1 67 ? -6.852 10.977 9.203 1 97.06 67 GLU B C 1
ATOM 2172 O O . GLU B 1 67 ? -6.398 11.617 10.156 1 97.06 67 GLU B O 1
ATOM 2177 N N . LYS B 1 68 ? -6.938 11.453 7.965 1 96.81 68 LYS B N 1
ATOM 2178 C CA . LYS B 1 68 ? -6.699 12.852 7.633 1 96.81 68 LYS B CA 1
ATOM 2179 C C . LYS B 1 68 ? -7.934 13.484 6.992 1 96.81 68 LYS B C 1
ATOM 2181 O O . LYS B 1 68 ? -8.469 12.953 6.016 1 96.81 68 LYS B O 1
ATOM 2186 N N . LEU B 1 69 ? -8.281 14.555 7.598 1 95.38 69 LEU B N 1
ATOM 2187 C CA . LEU B 1 69 ? -9.484 15.234 7.137 1 95.38 69 LEU B CA 1
ATOM 2188 C C . LEU B 1 69 ? -9.133 16.562 6.461 1 95.38 69 LEU B C 1
ATOM 2190 O O . LEU B 1 69 ? -8.305 17.328 6.969 1 95.38 69 LEU B O 1
ATOM 2194 N N . ARG B 1 70 ? -9.695 16.719 5.289 1 94.44 70 ARG B N 1
ATOM 2195 C CA . ARG B 1 70 ? -9.633 18.016 4.609 1 94.44 70 ARG B CA 1
ATOM 2196 C C . ARG B 1 70 ? -11.031 18.562 4.352 1 94.44 70 ARG B C 1
ATOM 2198 O O . ARG B 1 70 ? -11.938 17.828 3.957 1 94.44 70 ARG B O 1
ATOM 2205 N N . ASP B 1 71 ? -11.172 19.891 4.492 1 91.38 71 ASP B N 1
ATOM 2206 C CA . ASP B 1 71 ? -12.5 20.484 4.434 1 91.38 71 ASP B CA 1
ATOM 2207 C C . ASP B 1 71 ? -12.953 20.688 2.986 1 91.38 71 ASP B C 1
ATOM 2209 O O . ASP B 1 71 ? -14.141 20.562 2.678 1 91.38 71 ASP B O 1
ATOM 2213 N N . ASN B 1 72 ? -12.016 21 2.137 1 93.88 72 ASN B N 1
ATOM 2214 C CA . ASN B 1 72 ? -12.352 21.328 0.754 1 93.88 72 ASN B CA 1
ATOM 2215 C C . ASN B 1 72 ? -11.539 20.484 -0.231 1 93.88 72 ASN B C 1
ATOM 2217 O O . ASN B 1 72 ? -10.406 20.094 0.063 1 93.88 72 ASN B O 1
ATOM 2221 N N . ASP B 1 73 ? -12.211 20.219 -1.335 1 96 73 ASP B N 1
ATOM 2222 C CA . ASP B 1 73 ? -11.523 19.531 -2.424 1 96 73 ASP B CA 1
ATOM 2223 C C . ASP B 1 73 ? -10.836 20.531 -3.354 1 96 73 ASP B C 1
ATOM 2225 O O . ASP B 1 73 ? -11.477 21.125 -4.223 1 96 73 ASP B O 1
ATOM 2229 N N . TRP B 1 74 ? -9.555 20.672 -3.273 1 96.19 74 TRP B N 1
ATOM 2230 C CA . TRP B 1 74 ? -8.812 21.625 -4.094 1 96.19 74 TRP B CA 1
ATOM 2231 C C . TRP B 1 74 ? -8.125 20.906 -5.258 1 96.19 74 TRP B C 1
ATOM 2233 O O . TRP B 1 74 ? -7.324 21.516 -5.977 1 96.19 74 TRP B O 1
ATOM 2243 N N . GLY B 1 75 ? -8.406 19.562 -5.367 1 96 75 GLY B N 1
ATOM 2244 C CA . GLY B 1 75 ? -7.816 18.797 -6.449 1 96 75 GLY B CA 1
ATOM 2245 C C . GLY B 1 75 ? -6.379 18.391 -6.188 1 96 75 GLY B C 1
ATOM 2246 O O . GLY B 1 75 ? -5.652 18.031 -7.113 1 96 75 GLY B O 1
ATOM 2247 N N . ASP B 1 76 ? -5.949 18.578 -4.918 1 98.25 76 ASP B N 1
ATOM 2248 C CA . ASP B 1 76 ? -4.574 18.266 -4.547 1 98.25 76 ASP B CA 1
ATOM 2249 C C . ASP B 1 76 ? -4.531 17.453 -3.252 1 98.25 76 ASP B C 1
ATOM 2251 O O . ASP B 1 76 ? -5.562 17.25 -2.607 1 98.25 76 ASP B O 1
ATOM 2255 N N . PHE B 1 77 ? -3.473 16.828 -3.061 1 98.5 77 PHE B N 1
ATOM 2256 C CA . PHE B 1 77 ? -3.133 16.125 -1.824 1 98.5 77 PHE B CA 1
ATOM 2257 C C . PHE B 1 77 ? -2.303 17.031 -0.912 1 98.5 77 PHE B C 1
ATOM 2259 O O . PHE B 1 77 ? -1.159 17.359 -1.231 1 98.5 77 PHE B O 1
ATOM 2266 N N . LEU B 1 78 ? -2.932 17.484 0.181 1 98.38 78 LEU B N 1
ATOM 2267 C CA . LEU B 1 78 ? -2.188 18.328 1.109 1 98.38 78 LEU B CA 1
ATOM 2268 C C . LEU B 1 78 ? -1.266 17.484 1.987 1 98.38 78 LEU B C 1
ATOM 2270 O O . LEU B 1 78 ? -1.73 16.781 2.883 1 98.38 78 LEU B O 1
ATOM 2274 N N . ILE B 1 79 ? 0.007 17.562 1.785 1 98.31 79 ILE B N 1
ATOM 2275 C CA . ILE B 1 79 ? 1.02 16.734 2.432 1 98.31 79 ILE B CA 1
ATOM 2276 C C . ILE B 1 79 ? 1.712 17.531 3.533 1 98.31 79 ILE B C 1
ATOM 2278 O O . ILE B 1 79 ? 2.365 18.547 3.262 1 98.31 79 ILE B O 1
ATOM 2282 N N . GLU B 1 80 ? 1.559 17.094 4.723 1 97.94 80 GLU B N 1
ATOM 2283 C CA . GLU B 1 80 ? 2.279 17.703 5.832 1 97.94 80 GLU B CA 1
ATOM 2284 C C . GLU B 1 80 ? 3.666 17.094 6 1 97.94 80 GLU B C 1
ATOM 2286 O O . GLU B 1 80 ? 3.793 15.938 6.41 1 97.94 80 GLU B O 1
ATOM 2291 N N . TYR B 1 81 ? 4.691 17.938 5.734 1 98.06 81 TYR B N 1
ATOM 2292 C CA . TYR B 1 81 ? 6.039 17.391 5.809 1 98.06 81 TYR B CA 1
ATOM 2293 C C . TYR B 1 81 ? 6.746 17.844 7.078 1 98.06 81 TYR B C 1
ATOM 2295 O O . TYR B 1 81 ? 7.797 17.312 7.438 1 98.06 81 TYR B O 1
ATOM 2303 N N . ALA B 1 82 ? 6.152 18.828 7.789 1 97.75 82 ALA B N 1
ATOM 2304 C CA . ALA B 1 82 ? 6.66 19.266 9.086 1 97.75 82 ALA B CA 1
ATOM 2305 C C . ALA B 1 82 ? 5.52 19.484 10.07 1 97.75 82 ALA B C 1
ATOM 2307 O O . ALA B 1 82 ? 4.605 20.266 9.812 1 97.75 82 ALA B O 1
ATOM 2308 N N . SER B 1 83 ? 5.629 18.75 11.203 1 95.56 83 SER B N 1
ATOM 2309 C CA . SER B 1 83 ? 4.605 18.922 12.227 1 95.56 83 SER B CA 1
ATOM 2310 C C . SER B 1 83 ? 4.965 20.062 13.18 1 95.56 83 SER B C 1
ATOM 2312 O O . SER B 1 83 ? 4.086 20.656 13.812 1 95.56 83 SER B O 1
ATOM 2314 N N . VAL B 1 84 ? 6.262 20.344 13.367 1 95.94 84 VAL B N 1
ATOM 2315 C CA . VAL B 1 84 ? 6.777 21.469 14.141 1 95.94 84 VAL B CA 1
ATOM 2316 C C . VAL B 1 84 ? 7.895 22.156 13.367 1 95.94 84 VAL B C 1
ATOM 2318 O O . VAL B 1 84 ? 8.922 21.547 13.062 1 95.94 84 VAL B O 1
ATOM 2321 N N . ALA B 1 85 ? 7.617 23.344 13.07 1 96.69 85 ALA B N 1
ATOM 2322 C CA . ALA B 1 85 ? 8.617 24.188 12.406 1 96.69 85 ALA B CA 1
ATOM 2323 C C . ALA B 1 85 ? 8.641 25.594 12.992 1 96.69 85 ALA B C 1
ATOM 2325 O O . ALA B 1 85 ? 7.629 26.062 13.508 1 96.69 85 ALA B O 1
ATOM 2326 N N . HIS B 1 86 ? 9.789 26.188 12.945 1 95.19 86 HIS B N 1
ATOM 2327 C CA . HIS B 1 86 ? 10 27.562 13.398 1 95.19 86 HIS B CA 1
ATOM 2328 C C . HIS B 1 86 ? 10.594 28.422 12.281 1 95.19 86 HIS B C 1
ATOM 2330 O O . HIS B 1 86 ? 11.359 27.922 11.453 1 95.19 86 HIS B O 1
ATOM 2336 N N . ARG B 1 87 ? 10.211 29.656 12.328 1 92 87 ARG B N 1
ATOM 2337 C CA . ARG B 1 87 ? 10.852 30.578 11.398 1 92 87 ARG B CA 1
ATOM 2338 C C . ARG B 1 87 ? 12.344 30.703 11.68 1 92 87 ARG B C 1
ATOM 2340 O O . ARG B 1 87 ? 12.758 30.766 12.844 1 92 87 ARG B O 1
ATOM 2347 N N . SER B 1 88 ? 13.148 30.609 10.617 1 91.06 88 SER B N 1
ATOM 2348 C CA . SER B 1 88 ? 14.602 30.781 10.68 1 91.06 88 SER B CA 1
ATOM 2349 C C . SER B 1 88 ? 15.117 31.578 9.492 1 91.06 88 SER B C 1
ATOM 2351 O O . SER B 1 88 ? 15.203 31.062 8.375 1 91.06 88 SER B O 1
ATOM 2353 N N . GLY B 1 89 ? 15.602 32.875 9.812 1 89.69 89 GLY B N 1
ATOM 2354 C CA . GLY B 1 89 ? 15.938 33.75 8.703 1 89.69 89 GLY B CA 1
ATOM 2355 C C . GLY B 1 89 ? 14.812 33.875 7.695 1 89.69 89 GLY B C 1
ATOM 2356 O O . GLY B 1 89 ? 13.68 34.219 8.062 1 89.69 89 GLY B O 1
ATOM 2357 N N . ASN B 1 90 ? 15.148 33.562 6.352 1 87.44 90 ASN B N 1
ATOM 2358 C CA . ASN B 1 90 ? 14.172 33.688 5.273 1 87.44 90 ASN B CA 1
ATOM 2359 C C . ASN B 1 90 ? 13.469 32.375 4.996 1 87.44 90 ASN B C 1
ATOM 2361 O O . ASN B 1 90 ? 12.734 32.25 4.016 1 87.44 90 ASN B O 1
ATOM 2365 N N . GLY B 1 91 ? 13.656 31.438 5.98 1 90.5 91 GLY B N 1
ATOM 2366 C CA . GLY B 1 91 ? 13.055 30.141 5.723 1 90.5 91 GLY B CA 1
ATOM 2367 C C . GLY B 1 91 ? 12.508 29.469 6.973 1 90.5 91 GLY B C 1
ATOM 2368 O O . GLY B 1 91 ? 11.938 30.141 7.84 1 90.5 91 GLY B O 1
ATOM 2369 N N . TRP B 1 92 ? 12.43 28.219 6.922 1 94 92 TRP B N 1
ATOM 2370 C CA . TRP B 1 92 ? 11.898 27.406 8.016 1 94 92 TRP B CA 1
ATOM 2371 C C . TRP B 1 92 ? 12.961 26.453 8.555 1 94 92 TRP B C 1
ATOM 2373 O O . TRP B 1 92 ? 13.727 25.859 7.785 1 94 92 TRP B O 1
ATOM 2383 N N . ARG B 1 93 ? 12.969 26.344 9.812 1 95.12 93 ARG B N 1
ATOM 2384 C CA . ARG B 1 93 ? 13.68 25.25 10.453 1 95.12 93 ARG B CA 1
ATOM 2385 C C . ARG B 1 93 ? 12.711 24.188 10.945 1 95.12 93 ARG B C 1
ATOM 2387 O O . ARG B 1 93 ? 11.859 24.453 11.797 1 95.12 93 ARG B O 1
ATOM 2394 N N . VAL B 1 94 ? 12.906 23.016 10.398 1 96.12 94 VAL B N 1
ATOM 2395 C CA . VAL B 1 94 ? 12.023 21.922 10.773 1 96.12 94 VAL B CA 1
ATOM 2396 C C . VAL B 1 94 ? 12.547 21.234 12.031 1 96.12 94 VAL B C 1
ATOM 2398 O O . VAL B 1 94 ? 13.719 20.859 12.102 1 96.12 94 VAL B O 1
ATOM 2401 N N . GLU B 1 95 ? 11.656 21.172 12.984 1 96.69 95 GLU B N 1
ATOM 2402 C CA . GLU B 1 95 ? 12.031 20.531 14.234 1 96.69 95 GLU B CA 1
ATOM 2403 C C . GLU B 1 95 ? 11.516 19.094 14.281 1 96.69 95 GLU B C 1
ATOM 2405 O O . GLU B 1 95 ? 12.219 18.188 14.742 1 96.69 95 GLU B O 1
ATOM 2410 N N . LYS B 1 96 ? 10.289 18.844 13.852 1 96.5 96 LYS B N 1
ATOM 2411 C CA . LYS B 1 96 ? 9.688 17.516 13.812 1 96.5 96 LYS B CA 1
ATOM 2412 C C . LYS B 1 96 ? 9.07 17.234 12.445 1 96.5 96 LYS B C 1
ATOM 2414 O O . LYS B 1 96 ? 8.398 18.094 11.867 1 96.5 96 LYS B O 1
ATOM 2419 N N . PRO B 1 97 ? 9.297 16.016 11.945 1 97.06 97 PRO B N 1
ATOM 2420 C CA . PRO B 1 97 ? 8.703 15.672 10.656 1 97.06 97 PRO B CA 1
ATOM 2421 C C . PRO B 1 97 ? 7.176 15.578 10.719 1 97.06 97 PRO B C 1
ATOM 2423 O O . PRO B 1 97 ? 6.617 15.258 11.766 1 97.06 97 PRO B O 1
ATOM 2426 N N . GLY B 1 98 ? 6.562 15.922 9.586 1 97.56 98 GLY B N 1
ATOM 2427 C CA . GLY B 1 98 ? 5.133 15.703 9.445 1 97.56 98 GLY B CA 1
ATOM 2428 C C . GLY B 1 98 ? 4.773 14.242 9.219 1 97.56 98 GLY B C 1
ATOM 2429 O O . GLY B 1 98 ? 5.652 13.406 9 1 97.56 98 GLY B O 1
ATOM 2430 N N . TRP B 1 99 ? 3.49 14.008 9.289 1 97.12 99 TRP B N 1
ATOM 2431 C CA . TRP B 1 99 ? 3.02 12.625 9.242 1 97.12 99 TRP B CA 1
ATOM 2432 C C . TRP B 1 99 ? 3.443 11.953 7.945 1 97.12 99 TRP B C 1
ATOM 2434 O O . TRP B 1 99 ? 3.633 10.734 7.902 1 97.12 99 TRP B O 1
ATOM 2444 N N . ALA B 1 100 ? 3.607 12.688 6.895 1 98.19 100 ALA B N 1
ATOM 2445 C CA . ALA B 1 100 ? 3.805 12.109 5.566 1 98.19 100 ALA B CA 1
ATOM 2446 C C . ALA B 1 100 ? 5.207 11.523 5.422 1 98.19 100 ALA B C 1
ATOM 2448 O O . ALA B 1 100 ? 5.477 10.75 4.504 1 98.19 100 ALA B O 1
ATOM 2449 N N . ILE B 1 101 ? 6.133 11.898 6.344 1 96.88 101 ILE B N 1
ATOM 2450 C CA . ILE B 1 101 ? 7.5 11.422 6.172 1 96.88 101 ILE B CA 1
ATOM 2451 C C . ILE B 1 101 ? 8.062 10.977 7.52 1 96.88 101 ILE B C 1
ATOM 2453 O O . ILE B 1 101 ? 9.266 10.711 7.645 1 96.88 101 ILE B O 1
ATOM 2457 N N . ASP B 1 102 ? 7.266 10.969 8.57 1 95.62 102 ASP B N 1
ATOM 2458 C CA . ASP B 1 102 ? 7.715 10.609 9.914 1 95.62 102 ASP B CA 1
ATOM 2459 C C . ASP B 1 102 ? 8.047 9.125 10 1 95.62 102 ASP B C 1
ATOM 2461 O O . ASP B 1 102 ? 7.164 8.273 9.875 1 95.62 102 ASP B O 1
ATOM 2465 N N . PRO B 1 103 ? 9.242 8.781 10.266 1 90.06 103 PRO B N 1
ATOM 2466 C CA . PRO B 1 103 ? 9.625 7.363 10.312 1 90.06 103 PRO B CA 1
ATOM 2467 C C . PRO B 1 103 ? 9.062 6.645 11.539 1 90.06 103 PRO B C 1
ATOM 2469 O O . PRO B 1 103 ? 9.117 5.414 11.617 1 90.06 103 PRO B O 1
ATOM 2472 N N . GLN B 1 104 ? 8.492 7.383 12.461 1 91.75 104 GLN B N 1
ATOM 2473 C CA . GLN B 1 104 ? 7.98 6.777 13.68 1 91.75 104 GLN B CA 1
ATOM 2474 C C . GLN B 1 104 ? 6.508 6.402 13.531 1 91.75 104 GLN B C 1
ATOM 2476 O O . GLN B 1 104 ? 5.938 5.758 14.414 1 91.75 104 GLN B O 1
ATOM 2481 N N . LYS B 1 105 ? 5.969 6.828 12.469 1 95.25 105 LYS B N 1
ATOM 2482 C CA . LYS B 1 105 ? 4.578 6.445 12.242 1 95.25 105 LYS B CA 1
ATOM 2483 C C . LYS B 1 105 ? 4.453 4.945 11.992 1 95.25 105 LYS B C 1
ATOM 2485 O O . LYS B 1 105 ? 5.289 4.352 11.312 1 95.25 105 LYS B O 1
ATOM 2490 N N . ARG B 1 106 ? 3.344 4.363 12.547 1 94.94 106 ARG B N 1
ATOM 2491 C CA . ARG B 1 106 ? 3.201 2.912 12.508 1 94.94 106 ARG B CA 1
ATOM 2492 C C . ARG B 1 106 ? 1.93 2.506 11.766 1 94.94 106 ARG B C 1
ATOM 2494 O O . ARG B 1 106 ? 1.571 1.327 11.742 1 94.94 106 ARG B O 1
ATOM 2501 N N . CYS B 1 107 ? 1.284 3.445 11.234 1 97.31 107 CYS B N 1
ATOM 2502 C CA . CYS B 1 107 ? 0.061 3.105 10.516 1 97.31 107 CYS B CA 1
ATOM 2503 C C . CYS B 1 107 ? 0.375 2.363 9.227 1 97.31 107 CYS B C 1
ATOM 2505 O O . CYS B 1 107 ? 1.452 2.537 8.648 1 97.31 107 CYS B O 1
ATOM 2507 N N . ASP B 1 108 ? -0.591 1.538 8.82 1 96.88 108 ASP B N 1
ATOM 2508 C CA . ASP B 1 108 ? -0.505 0.82 7.555 1 96.88 108 ASP B CA 1
ATOM 2509 C C . ASP B 1 108 ? -1.048 1.668 6.406 1 96.88 108 ASP B C 1
ATOM 2511 O O . ASP B 1 108 ? -0.562 1.576 5.277 1 96.88 108 ASP B O 1
ATOM 2515 N N . PHE B 1 109 ? -2.082 2.449 6.773 1 98.31 109 PHE B N 1
ATOM 2516 C CA . PHE B 1 109 ? -2.771 3.215 5.742 1 98.31 109 PHE B CA 1
ATOM 2517 C C . PHE B 1 109 ? -3.084 4.625 6.234 1 98.31 109 PHE B C 1
ATOM 2519 O O . PHE B 1 109 ? -3.277 4.844 7.43 1 98.31 109 PHE B O 1
ATOM 2526 N N . ILE B 1 110 ? -3.117 5.559 5.293 1 98.62 110 ILE B N 1
ATOM 2527 C CA . ILE B 1 110 ? -3.746 6.863 5.465 1 98.62 110 ILE B CA 1
ATOM 2528 C C . ILE B 1 110 ? -5.137 6.852 4.84 1 98.62 110 ILE B C 1
ATOM 2530 O O . ILE B 1 110 ? -5.297 6.477 3.674 1 98.62 110 ILE B O 1
ATOM 2534 N N . LEU B 1 111 ? -6.082 7.102 5.629 1 98.56 111 LEU B N 1
ATOM 2535 C CA . LEU B 1 111 ? -7.402 7.426 5.098 1 98.56 111 LEU B CA 1
ATOM 2536 C C . LEU B 1 111 ? -7.602 8.93 5.02 1 98.56 111 LEU B C 1
ATOM 2538 O O . LEU B 1 111 ? -7.832 9.586 6.039 1 98.56 111 LEU B O 1
ATOM 2542 N N . TYR B 1 112 ? -7.461 9.469 3.793 1 98.56 112 TYR B N 1
ATOM 2543 C CA . TYR B 1 112 ? -7.586 10.898 3.518 1 98.56 112 TYR B CA 1
ATOM 2544 C C . TYR B 1 112 ? -8.984 11.234 3.023 1 98.56 112 TYR B C 1
ATOM 2546 O O . TYR B 1 112 ? -9.359 10.875 1.906 1 98.56 112 TYR B O 1
ATOM 2554 N N . GLY B 1 113 ? -9.742 11.977 3.861 1 98.06 113 GLY B N 1
ATOM 2555 C CA . GLY B 1 113 ? -11.148 12.188 3.564 1 98.06 113 GLY B CA 1
ATOM 2556 C C . GLY B 1 113 ? -11.508 13.656 3.365 1 98.06 113 GLY B C 1
ATOM 2557 O O . GLY B 1 113 ? -10.953 14.523 4.039 1 98.06 113 GLY B O 1
ATOM 2558 N N . ILE B 1 114 ? -12.406 13.867 2.439 1 97.31 114 ILE B N 1
ATOM 2559 C CA . ILE B 1 114 ? -13.07 15.156 2.24 1 97.31 114 ILE B CA 1
ATOM 2560 C C . ILE B 1 114 ? -14.578 14.977 2.338 1 97.31 114 ILE B C 1
ATOM 2562 O O . ILE B 1 114 ? -15.266 14.852 1.318 1 97.31 114 ILE B O 1
ATOM 2566 N N . PRO B 1 115 ? -15.062 15.078 3.527 1 95.62 115 PRO B N 1
ATOM 2567 C CA . PRO B 1 115 ? -16.469 14.742 3.764 1 95.62 115 PRO B CA 1
ATOM 2568 C C . PRO B 1 115 ? -17.422 15.641 2.982 1 95.62 115 PRO B C 1
ATOM 2570 O O . PRO B 1 115 ? -18.484 15.188 2.559 1 95.62 115 PRO B O 1
ATOM 2573 N N . THR B 1 116 ? -17.078 16.859 2.744 1 94.19 116 THR B N 1
ATOM 2574 C CA . THR B 1 116 ? -17.969 17.828 2.113 1 94.19 116 THR B CA 1
ATOM 2575 C C . THR B 1 116 ? -18.312 17.391 0.694 1 94.19 116 THR B C 1
ATOM 2577 O O . THR B 1 116 ? -19.359 17.781 0.159 1 94.19 116 THR B O 1
ATOM 2580 N N . VAL B 1 117 ? -17.5 16.578 0.072 1 95.56 117 VAL B N 1
ATOM 2581 C CA . VAL B 1 117 ? -17.781 16.078 -1.271 1 95.56 117 VAL B CA 1
ATOM 2582 C C . VAL B 1 117 ? -17.828 14.555 -1.253 1 95.56 117 VAL B C 1
ATOM 2584 O O . VAL B 1 117 ? -17.844 13.914 -2.309 1 95.56 117 VAL B O 1
ATOM 2587 N N . GLU B 1 118 ? -17.734 13.922 -0.118 1 95.38 118 GLU B N 1
ATOM 2588 C CA . GLU B 1 118 ? -17.859 12.484 0.111 1 95.38 118 GLU B CA 1
ATOM 2589 C C . GLU B 1 118 ? -16.828 11.711 -0.703 1 95.38 118 GLU B C 1
ATOM 2591 O O . GLU B 1 118 ? -17.156 10.719 -1.357 1 95.38 118 GLU B O 1
ATOM 2596 N N . LYS B 1 119 ? -15.609 12.203 -0.709 1 97.81 119 LYS B N 1
ATOM 2597 C CA . LYS B 1 119 ? -14.492 11.531 -1.354 1 97.81 119 LYS B CA 1
ATOM 2598 C C . LYS B 1 119 ? -13.43 11.125 -0.332 1 97.81 119 LYS B C 1
ATOM 2600 O O . LYS B 1 119 ? -13.289 11.766 0.711 1 97.81 119 LYS B O 1
ATOM 2605 N N . TYR B 1 120 ? -12.797 10.047 -0.671 1 98.25 120 TYR B N 1
ATOM 2606 C CA . TYR B 1 120 ? -11.648 9.68 0.157 1 98.25 120 TYR B CA 1
ATOM 2607 C C . TYR B 1 120 ? -10.617 8.914 -0.654 1 98.25 120 TYR B C 1
ATOM 2609 O O . TYR B 1 120 ? -10.914 8.414 -1.74 1 98.25 120 TYR B O 1
ATOM 2617 N N . TRP B 1 121 ? -9.414 8.945 -0.19 1 98.75 121 TRP B N 1
ATOM 2618 C CA . TRP B 1 121 ? -8.297 8.156 -0.689 1 98.75 121 TRP B CA 1
ATOM 2619 C C . TRP B 1 121 ? -7.75 7.238 0.399 1 98.75 121 TRP B C 1
ATOM 2621 O O . TRP B 1 121 ? -7.586 7.656 1.548 1 98.75 121 TRP B O 1
ATOM 2631 N N . PHE B 1 122 ? -7.609 6.008 0.089 1 98.81 122 PHE B N 1
ATOM 2632 C CA . PHE B 1 122 ? -7.039 5.016 0.99 1 98.81 122 PHE B CA 1
ATOM 2633 C C . PHE B 1 122 ? -5.652 4.594 0.526 1 98.81 122 PHE B C 1
ATOM 2635 O O . PHE B 1 122 ? -5.516 3.854 -0.448 1 98.81 122 PHE B O 1
ATOM 2642 N N . LEU B 1 123 ? -4.594 5.074 1.253 1 98.81 123 LEU B N 1
ATOM 2643 C CA . LEU B 1 123 ? -3.232 5.066 0.731 1 98.81 123 LEU B CA 1
ATOM 2644 C C . LEU B 1 123 ? -2.318 4.207 1.6 1 98.81 123 LEU B C 1
ATOM 2646 O O . LEU B 1 123 ? -2.273 4.383 2.82 1 98.81 123 LEU B O 1
ATOM 2650 N N . PRO B 1 124 ? -1.596 3.25 0.989 1 98.25 124 PRO B N 1
ATOM 2651 C CA . PRO B 1 124 ? -0.597 2.514 1.769 1 98.25 124 PRO B CA 1
ATOM 2652 C C . PRO B 1 124 ? 0.533 3.408 2.271 1 98.25 124 PRO B C 1
ATOM 2654 O O . PRO B 1 124 ? 1.256 4.008 1.471 1 98.25 124 PRO B O 1
ATOM 2657 N N . TYR B 1 125 ? 0.708 3.414 3.533 1 98.06 125 TYR B N 1
ATOM 2658 C CA . TYR B 1 125 ? 1.567 4.422 4.141 1 98.06 125 TYR B CA 1
ATOM 2659 C C . TYR B 1 125 ? 3.023 4.207 3.748 1 98.06 125 TYR B C 1
ATOM 2661 O O . TYR B 1 125 ? 3.75 5.168 3.484 1 98.06 125 TYR B O 1
ATOM 2669 N N . HIS B 1 126 ? 3.504 2.959 3.73 1 96.5 126 HIS B N 1
ATOM 2670 C CA . HIS B 1 126 ? 4.895 2.686 3.389 1 96.5 126 HIS B CA 1
ATOM 2671 C C . HIS B 1 126 ? 5.254 3.283 2.031 1 96.5 126 HIS B C 1
ATOM 2673 O O . HIS B 1 126 ? 6.254 3.996 1.909 1 96.5 126 HIS B O 1
ATOM 2679 N N . ALA B 1 127 ? 4.391 3.027 1.063 1 97.12 127 ALA B N 1
ATOM 2680 C CA . ALA B 1 127 ? 4.625 3.561 -0.276 1 97.12 127 ALA B CA 1
ATOM 2681 C C . ALA B 1 127 ? 4.484 5.082 -0.293 1 97.12 127 ALA B C 1
ATOM 2683 O O . ALA B 1 127 ? 5.25 5.773 -0.963 1 97.12 127 ALA B O 1
ATOM 2684 N N . LEU B 1 128 ? 3.51 5.566 0.415 1 98.5 128 LEU B N 1
ATOM 2685 C CA . LEU B 1 128 ? 3.289 7.004 0.514 1 98.5 128 LEU B CA 1
ATOM 2686 C C . LEU B 1 128 ? 4.512 7.703 1.095 1 98.5 128 LEU B C 1
ATOM 2688 O O . LEU B 1 128 ? 4.984 8.703 0.541 1 98.5 128 LEU B O 1
ATOM 2692 N N . ARG B 1 129 ? 5.004 7.195 2.154 1 97.62 129 ARG B N 1
ATOM 2693 C CA . ARG B 1 129 ? 6.16 7.797 2.811 1 97.62 129 ARG B CA 1
ATOM 2694 C C . ARG B 1 129 ? 7.367 7.82 1.882 1 97.62 129 ARG B C 1
ATOM 2696 O O . ARG B 1 129 ? 8.086 8.82 1.806 1 97.62 129 ARG B O 1
ATOM 2703 N N . ASN B 1 130 ? 7.57 6.734 1.15 1 96.25 130 ASN B N 1
ATOM 2704 C CA . ASN B 1 130 ? 8.68 6.672 0.204 1 96.25 130 ASN B CA 1
ATOM 2705 C C . ASN B 1 130 ? 8.492 7.664 -0.941 1 96.25 130 ASN B C 1
ATOM 2707 O O . ASN B 1 130 ? 9.453 8.312 -1.366 1 96.25 130 ASN B O 1
ATOM 2711 N N . ALA B 1 131 ? 7.297 7.754 -1.396 1 98.25 131 ALA B N 1
ATOM 2712 C CA . ALA B 1 131 ? 7 8.672 -2.492 1 98.25 131 ALA B CA 1
ATOM 2713 C C . ALA B 1 131 ? 7.246 10.117 -2.076 1 98.25 131 ALA B C 1
ATOM 2715 O O . ALA B 1 131 ? 7.898 10.875 -2.797 1 98.25 131 ALA B O 1
ATOM 2716 N N . VAL B 1 132 ? 6.691 10.445 -0.909 1 98.56 132 VAL B N 1
ATOM 2717 C CA . VAL B 1 132 ? 6.859 11.812 -0.429 1 98.56 132 VAL B CA 1
ATOM 2718 C C . VAL B 1 132 ? 8.328 12.062 -0.093 1 98.56 132 VAL B C 1
ATOM 2720 O O . VAL B 1 132 ? 8.898 13.07 -0.518 1 98.56 132 VAL B O 1
ATOM 2723 N N . GLY B 1 133 ? 8.938 11.172 0.586 1 96.94 133 GLY B N 1
ATOM 2724 C CA . GLY B 1 133 ? 10.328 11.336 0.958 1 96.94 133 GLY B CA 1
ATOM 2725 C C . GLY B 1 133 ? 11.25 11.508 -0.237 1 96.94 133 GLY B C 1
ATOM 2726 O O . GLY B 1 133 ? 12.141 12.359 -0.221 1 96.94 133 GLY B O 1
ATOM 2727 N N . GLY B 1 134 ? 11.062 10.766 -1.249 1 96.19 134 GLY B N 1
ATOM 2728 C CA . GLY B 1 134 ? 11.922 10.789 -2.422 1 96.19 134 GLY B CA 1
ATOM 2729 C C . GLY B 1 134 ? 11.719 12.023 -3.281 1 96.19 134 GLY B C 1
ATOM 2730 O O . GLY B 1 134 ? 12.578 12.367 -4.098 1 96.19 134 GLY B O 1
ATOM 2731 N N . ASN B 1 135 ? 10.602 12.719 -3.08 1 98.38 135 ASN B N 1
ATOM 2732 C CA . ASN B 1 135 ? 10.273 13.812 -3.992 1 98.38 135 ASN B CA 1
ATOM 2733 C C . ASN B 1 135 ? 10.148 15.141 -3.252 1 98.38 135 ASN B C 1
ATOM 2735 O O . ASN B 1 135 ? 9.961 16.188 -3.877 1 98.38 135 ASN B O 1
ATOM 2739 N N . LEU B 1 136 ? 10.312 15.102 -1.94 1 98.19 136 LEU B N 1
ATOM 2740 C CA . LEU B 1 136 ? 9.992 16.25 -1.106 1 98.19 136 LEU B CA 1
ATOM 2741 C C . LEU B 1 136 ? 10.836 17.469 -1.501 1 98.19 136 LEU B C 1
ATOM 2743 O O . LEU B 1 136 ? 10.32 18.578 -1.607 1 98.19 136 LEU B O 1
ATOM 2747 N N . ALA B 1 137 ? 12.094 17.281 -1.707 1 97.38 137 ALA B N 1
ATOM 2748 C CA . ALA B 1 137 ? 12.977 18.391 -2.062 1 97.38 137 ALA B CA 1
ATOM 2749 C C . ALA B 1 137 ? 12.492 19.094 -3.334 1 97.38 137 ALA B C 1
ATOM 2751 O O . ALA B 1 137 ? 12.398 20.312 -3.377 1 97.38 137 ALA B O 1
ATOM 2752 N N . GLU B 1 138 ? 12.195 18.312 -4.293 1 98.25 138 GLU B N 1
ATOM 2753 C CA . GLU B 1 138 ? 11.703 18.859 -5.555 1 98.25 138 GLU B CA 1
ATOM 2754 C C . GLU B 1 138 ? 10.344 19.531 -5.379 1 98.25 138 GLU B C 1
ATOM 2756 O O . GLU B 1 138 ? 10.102 20.609 -5.902 1 98.25 138 GLU B O 1
ATOM 2761 N N . TRP B 1 139 ? 9.469 18.922 -4.664 1 98.5 139 TRP B N 1
ATOM 2762 C CA . TRP B 1 139 ? 8.109 19.406 -4.52 1 98.5 139 TRP B CA 1
ATOM 2763 C C . TRP B 1 139 ? 8.086 20.719 -3.734 1 98.5 139 TRP B C 1
ATOM 2765 O O . TRP B 1 139 ? 7.266 21.594 -4.008 1 98.5 139 TRP B O 1
ATOM 2775 N N . LYS B 1 140 ? 9.008 20.938 -2.822 1 96.31 140 LYS B N 1
ATOM 2776 C CA . LYS B 1 140 ? 9.102 22.172 -2.045 1 96.31 140 LYS B CA 1
ATOM 2777 C C . LYS B 1 140 ? 9.484 23.344 -2.932 1 96.31 140 LYS B C 1
ATOM 2779 O O . LYS B 1 140 ? 9.156 24.5 -2.621 1 96.31 140 LYS B O 1
ATOM 2784 N N . THR B 1 141 ? 10.156 23.031 -3.984 1 96.44 141 THR B N 1
ATOM 2785 C CA . THR B 1 141 ? 10.562 24.094 -4.91 1 96.44 141 THR B CA 1
ATOM 2786 C C . THR B 1 141 ? 9.469 24.344 -5.953 1 96.44 141 THR B C 1
ATOM 2788 O O . THR B 1 141 ? 9.305 25.453 -6.434 1 96.44 141 THR B O 1
ATOM 2791 N N . ARG B 1 142 ? 8.711 23.406 -6.23 1 97.88 142 ARG B N 1
ATOM 2792 C CA . ARG B 1 142 ? 7.75 23.453 -7.324 1 97.88 142 ARG B CA 1
ATOM 2793 C C . ARG B 1 142 ? 6.398 23.969 -6.84 1 97.88 142 ARG B C 1
ATOM 2795 O O . ARG B 1 142 ? 5.68 24.641 -7.582 1 97.88 142 ARG B O 1
ATOM 2802 N N . TYR B 1 143 ? 6.086 23.594 -5.605 1 97.81 143 TYR B N 1
ATOM 2803 C CA . TYR B 1 143 ? 4.77 23.938 -5.078 1 97.81 143 TYR B CA 1
ATOM 2804 C C . TYR B 1 143 ? 4.883 24.875 -3.885 1 97.81 143 TYR B C 1
ATOM 2806 O O . TYR B 1 143 ? 5.93 24.938 -3.232 1 97.81 143 TYR B O 1
ATOM 2814 N N . ARG B 1 144 ? 3.76 25.641 -3.637 1 96.25 144 ARG B N 1
ATOM 2815 C CA . ARG B 1 144 ? 3.73 26.594 -2.525 1 96.25 144 ARG B CA 1
ATOM 2816 C C . ARG B 1 144 ? 3.752 25.859 -1.186 1 96.25 144 ARG B C 1
ATOM 2818 O O . ARG B 1 144 ? 3.068 24.859 -1.011 1 96.25 144 ARG B O 1
ATOM 2825 N N . VAL B 1 145 ? 4.57 26.375 -0.272 1 96.38 145 VAL B N 1
ATOM 2826 C CA . VAL B 1 145 ? 4.57 25.875 1.101 1 96.38 145 VAL B CA 1
ATOM 2827 C C . VAL B 1 145 ? 3.496 26.609 1.911 1 96.38 145 VAL B C 1
ATOM 2829 O O . VAL B 1 145 ? 3.469 27.844 1.955 1 96.38 145 VAL B O 1
ATOM 2832 N N . ILE B 1 146 ? 2.605 25.844 2.482 1 95.88 146 ILE B N 1
ATOM 2833 C CA . ILE B 1 146 ? 1.532 26.375 3.312 1 95.88 146 ILE B CA 1
ATOM 2834 C C . ILE B 1 146 ? 1.872 26.172 4.789 1 95.88 146 ILE B C 1
ATOM 2836 O O . ILE B 1 146 ? 2.242 25.062 5.199 1 95.88 146 ILE B O 1
ATOM 2840 N N . SER B 1 147 ? 1.81 27.203 5.543 1 93.94 147 SER B N 1
ATOM 2841 C CA . SER B 1 147 ? 2.057 27.109 6.98 1 93.94 147 SER B CA 1
ATOM 2842 C C . SER B 1 147 ? 0.768 27.281 7.773 1 93.94 147 SER B C 1
ATOM 2844 O O . SER B 1 147 ? -0.115 28.047 7.375 1 93.94 147 SER B O 1
ATOM 2846 N N . ALA B 1 148 ? 0.654 26.453 8.781 1 90.81 148 ALA B N 1
ATOM 2847 C CA . ALA B 1 148 ? -0.417 26.609 9.758 1 90.81 148 ALA B CA 1
ATOM 2848 C C . ALA B 1 148 ? 0.148 26.922 11.148 1 90.81 148 ALA B C 1
ATOM 2850 O O . ALA B 1 148 ? 1.085 26.266 11.602 1 90.81 148 ALA B O 1
ATOM 2851 N N . THR B 1 149 ? -0.399 27.922 11.773 1 88 149 THR B N 1
ATOM 2852 C CA . THR B 1 149 ? 0.076 28.328 13.094 1 88 149 THR B CA 1
ATOM 2853 C C . THR B 1 149 ? -0.609 27.516 14.188 1 88 149 THR B C 1
ATOM 2855 O O . THR B 1 149 ? -1.835 27.375 14.203 1 88 149 THR B O 1
ATOM 2858 N N . ASN B 1 150 ? 0.302 26.781 14.93 1 81.56 150 ASN B N 1
ATOM 2859 C CA . ASN B 1 150 ? -0.151 26.047 16.109 1 81.56 150 ASN B CA 1
ATOM 2860 C C . ASN B 1 150 ? 0.411 26.641 17.391 1 81.56 150 ASN B C 1
ATOM 2862 O O . ASN B 1 150 ? 1.488 26.234 17.844 1 81.56 150 ASN B O 1
ATOM 2866 N N . GLN B 1 151 ? -0.234 27.484 18.062 1 81.44 151 GLN B N 1
ATOM 2867 C CA . GLN B 1 151 ? 0.223 28.203 19.25 1 81.44 151 GLN B CA 1
ATOM 2868 C C . GLN B 1 151 ? 1.63 28.75 19.062 1 81.44 151 GLN B C 1
ATOM 2870 O O . GLN B 1 151 ? 1.826 29.703 18.297 1 81.44 151 GLN B O 1
ATOM 2875 N N . LYS B 1 152 ? 2.758 27.844 19.438 1 83.62 152 LYS B N 1
ATOM 2876 C CA . LYS B 1 152 ? 4.121 28.359 19.438 1 83.62 152 LYS B CA 1
ATOM 2877 C C . LYS B 1 152 ? 4.93 27.812 18.266 1 83.62 152 LYS B C 1
ATOM 2879 O O . LYS B 1 152 ? 6.141 28 18.203 1 83.62 152 LYS B O 1
ATOM 2884 N N . TYR B 1 153 ? 4.207 27.047 17.469 1 88.75 153 TYR B N 1
ATOM 2885 C CA . TYR B 1 153 ? 4.922 26.469 16.328 1 88.75 153 TYR B CA 1
ATOM 2886 C C . TYR B 1 153 ? 4.031 26.422 15.094 1 88.75 153 TYR B C 1
ATOM 2888 O O . TYR B 1 153 ? 2.867 26.812 15.141 1 88.75 153 TYR B O 1
ATOM 2896 N N . HIS B 1 154 ? 4.734 26.125 13.969 1 93.56 154 HIS B N 1
ATOM 2897 C CA . HIS B 1 154 ? 4.008 25.984 12.711 1 93.56 154 HIS B CA 1
ATOM 2898 C C . HIS B 1 154 ? 4.09 24.562 12.172 1 93.56 154 HIS B C 1
ATOM 2900 O O . HIS B 1 154 ? 5.059 23.844 12.445 1 93.56 154 HIS B O 1
ATOM 2906 N N . SER B 1 155 ? 3.062 24.125 11.57 1 95.94 155 SER B N 1
ATOM 2907 C CA . SER B 1 155 ? 3.16 22.969 10.68 1 95.94 155 SER B CA 1
ATOM 2908 C C . SER B 1 155 ? 3.277 23.406 9.219 1 95.94 155 SER B C 1
ATOM 2910 O O . SER B 1 155 ? 2.793 24.484 8.852 1 95.94 155 SER B O 1
ATOM 2912 N N . LEU B 1 156 ? 3.992 22.672 8.461 1 97.25 156 LEU B N 1
ATOM 2913 C CA . LEU B 1 156 ? 4.215 23.016 7.062 1 97.25 156 LEU B CA 1
ATOM 2914 C C . LEU B 1 156 ? 3.67 21.906 6.152 1 97.25 156 LEU B C 1
ATOM 2916 O O . LEU B 1 156 ? 3.863 20.719 6.418 1 97.25 156 LEU B O 1
ATOM 2920 N N . SER B 1 157 ? 2.949 22.344 5.098 1 98.06 157 SER B N 1
ATOM 2921 C CA . SER B 1 157 ? 2.355 21.422 4.133 1 98.06 157 SER B CA 1
ATOM 2922 C C . SER B 1 157 ? 2.572 21.906 2.703 1 98.06 157 SER B C 1
ATOM 2924 O O . SER B 1 157 ? 2.857 23.078 2.477 1 98.06 157 SER B O 1
ATOM 2926 N N . ILE B 1 158 ? 2.492 21 1.805 1 98.44 158 ILE B N 1
ATOM 2927 C CA . ILE B 1 158 ? 2.539 21.312 0.378 1 98.44 158 ILE B CA 1
ATOM 2928 C C . ILE B 1 158 ? 1.365 20.641 -0.33 1 98.44 158 ILE B C 1
ATOM 2930 O O . ILE B 1 158 ? 1.089 19.453 -0.1 1 98.44 158 ILE B O 1
ATOM 2934 N N . PRO B 1 159 ? 0.609 21.406 -1.092 1 98.5 159 PRO B N 1
ATOM 2935 C CA . PRO B 1 159 ? -0.439 20.812 -1.925 1 98.5 159 PRO B CA 1
ATOM 2936 C C . PRO B 1 159 ? 0.104 20.219 -3.225 1 98.5 159 PRO B C 1
ATOM 2938 O O . PRO B 1 159 ? 0.46 20.969 -4.145 1 98.5 159 PRO B O 1
ATOM 2941 N N . VAL B 1 160 ? 0.14 18.891 -3.334 1 98.81 160 VAL B N 1
ATOM 2942 C CA . VAL B 1 160 ? 0.651 18.203 -4.512 1 98.81 160 VAL B CA 1
ATOM 2943 C C . VAL B 1 160 ? -0.514 17.688 -5.348 1 98.81 160 VAL B C 1
ATOM 2945 O O . VAL B 1 160 ? -1.403 17 -4.832 1 98.81 160 VAL B O 1
ATOM 2948 N N . PRO B 1 161 ? -0.514 18.016 -6.664 1 98.62 161 PRO B N 1
ATOM 2949 C CA . PRO B 1 161 ? -1.57 17.422 -7.488 1 98.62 161 PRO B CA 1
ATOM 2950 C C . PRO B 1 161 ? -1.616 15.898 -7.391 1 98.62 161 PRO B C 1
ATOM 2952 O O . PRO B 1 161 ? -0.569 15.25 -7.328 1 98.62 161 PRO B O 1
ATOM 2955 N N . TRP B 1 162 ? -2.826 15.344 -7.441 1 98.38 162 TRP B N 1
ATOM 2956 C CA . TRP B 1 162 ? -3.016 13.906 -7.227 1 98.38 162 TRP B CA 1
ATOM 2957 C C . TRP B 1 162 ? -2.26 13.094 -8.273 1 98.38 162 TRP B C 1
ATOM 2959 O O . TRP B 1 162 ? -1.665 12.062 -7.953 1 98.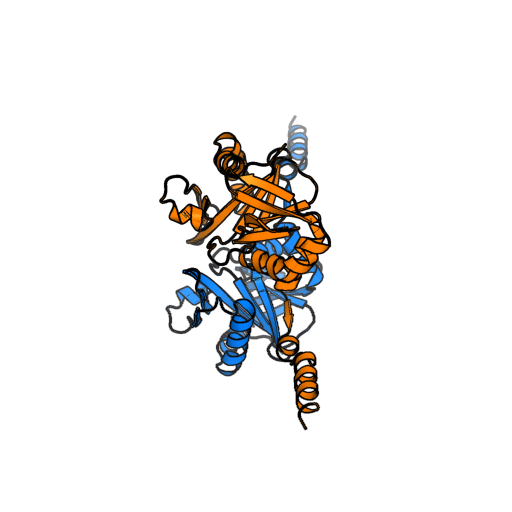38 162 TRP B O 1
ATOM 2969 N N . ASP B 1 163 ? -2.275 13.562 -9.523 1 97.75 163 ASP B N 1
ATOM 2970 C CA . ASP B 1 163 ? -1.614 12.812 -10.578 1 97.75 163 ASP B CA 1
ATOM 2971 C C . ASP B 1 163 ? -0.107 12.742 -10.344 1 97.75 163 ASP B C 1
ATOM 2973 O O . ASP B 1 163 ? 0.521 11.711 -10.609 1 97.75 163 ASP B O 1
ATOM 2977 N N . VAL B 1 164 ? 0.448 13.82 -9.852 1 98.69 164 VAL B N 1
ATOM 2978 C CA . VAL B 1 164 ? 1.87 13.867 -9.523 1 98.69 164 VAL B CA 1
ATOM 2979 C C . VAL B 1 164 ? 2.166 12.898 -8.375 1 98.69 164 VAL B C 1
ATOM 2981 O O . VAL B 1 164 ? 3.115 12.117 -8.445 1 98.69 164 VAL B O 1
ATOM 2984 N N . PHE B 1 165 ? 1.35 12.938 -7.387 1 98.81 165 PHE B N 1
ATOM 2985 C CA . PHE B 1 165 ? 1.546 12.07 -6.234 1 98.81 165 PHE B CA 1
ATOM 2986 C C . PHE B 1 165 ? 1.454 10.602 -6.645 1 98.81 165 PHE B C 1
ATOM 2988 O O . PHE B 1 165 ? 2.314 9.797 -6.285 1 98.81 165 PHE B O 1
ATOM 2995 N N . PHE B 1 166 ? 0.44 10.25 -7.41 1 98.75 166 PHE B N 1
ATOM 2996 C CA . PHE B 1 166 ? 0.245 8.844 -7.75 1 98.75 166 PHE B CA 1
ATOM 2997 C C . PHE B 1 166 ? 1.35 8.352 -8.68 1 98.75 166 PHE B C 1
ATOM 2999 O O . PHE B 1 166 ? 1.754 7.191 -8.609 1 98.75 166 PHE B O 1
ATOM 3006 N N . SER B 1 167 ? 1.827 9.258 -9.516 1 98.5 167 SER B N 1
ATOM 3007 C CA . SER B 1 167 ? 2.988 8.883 -10.32 1 98.5 167 SER B CA 1
ATOM 3008 C C . SER B 1 167 ? 4.191 8.562 -9.438 1 98.5 167 SER B C 1
ATOM 3010 O O . SER B 1 167 ? 4.879 7.566 -9.656 1 98.5 167 SER B O 1
ATOM 3012 N N . ALA B 1 168 ? 4.43 9.375 -8.445 1 98.69 168 ALA B N 1
ATOM 3013 C CA . ALA B 1 168 ? 5.52 9.141 -7.5 1 98.69 168 ALA B CA 1
ATOM 3014 C C . ALA B 1 168 ? 5.289 7.859 -6.703 1 98.69 168 ALA B C 1
ATOM 3016 O O . ALA B 1 168 ? 6.219 7.078 -6.488 1 98.69 168 ALA B O 1
ATOM 3017 N N . LEU B 1 169 ? 4.035 7.664 -6.305 1 98.69 169 LEU B N 1
ATOM 3018 C CA . LEU B 1 169 ? 3.678 6.484 -5.527 1 98.69 169 LEU B CA 1
ATOM 3019 C C . LEU B 1 169 ? 3.977 5.207 -6.305 1 98.69 169 LEU B C 1
ATOM 3021 O O . LEU B 1 169 ? 4.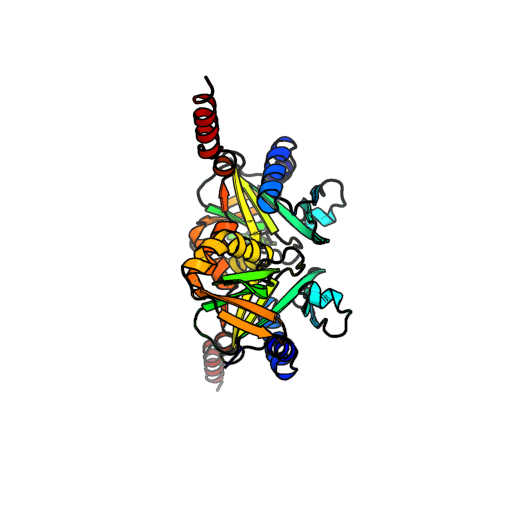625 4.297 -5.785 1 98.69 169 LEU B O 1
ATOM 3025 N N . VAL B 1 170 ? 3.559 5.16 -7.539 1 98.56 170 VAL B N 1
ATOM 3026 C CA . VAL B 1 170 ? 3.764 3.99 -8.391 1 98.56 170 VAL B CA 1
ATOM 3027 C C . 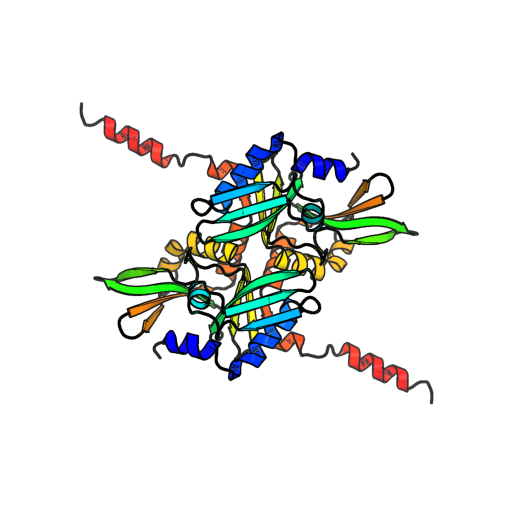VAL B 1 170 ? 5.258 3.768 -8.609 1 98.56 170 VAL B C 1
ATOM 3029 O O . VAL B 1 170 ? 5.73 2.629 -8.586 1 98.56 170 VAL B O 1
ATOM 3032 N N . SER B 1 171 ? 5.98 4.836 -8.75 1 97.62 171 SER B N 1
ATOM 3033 C CA . SER B 1 171 ? 7.414 4.73 -9 1 97.62 171 SER B CA 1
ATOM 3034 C C . SER B 1 171 ? 8.133 4.07 -7.828 1 97.62 171 SER B C 1
ATOM 3036 O O . SER B 1 171 ? 9.164 3.42 -8.016 1 97.62 171 SER B O 1
ATOM 3038 N N . THR B 1 172 ? 7.598 4.203 -6.668 1 97 172 THR B N 1
ATOM 3039 C CA . THR B 1 172 ? 8.25 3.629 -5.496 1 97 172 THR B CA 1
ATOM 3040 C C . THR B 1 172 ? 8.031 2.119 -5.441 1 97 172 THR B C 1
ATOM 3042 O O . THR B 1 172 ? 8.664 1.423 -4.648 1 97 172 THR B O 1
ATOM 3045 N N . MET B 1 173 ? 7.148 1.576 -6.301 1 98.06 173 MET B N 1
ATOM 3046 C CA . MET B 1 173 ? 6.797 0.16 -6.238 1 98.06 173 MET B CA 1
ATOM 3047 C C . MET B 1 173 ? 7.605 -0.645 -7.25 1 98.06 173 MET B C 1
ATOM 3049 O O . MET B 1 173 ? 7.551 -1.876 -7.258 1 98.06 173 MET B O 1
ATOM 3053 N N . LYS B 1 174 ? 8.375 0.066 -8.102 1 96.56 174 LYS B N 1
ATOM 3054 C CA . LYS B 1 174 ? 9.164 -0.531 -9.172 1 96.56 174 LYS B CA 1
ATOM 3055 C C . LYS B 1 174 ? 10.656 -0.321 -8.93 1 96.56 174 LYS B C 1
ATOM 3057 O O . LYS B 1 174 ? 11.125 0.816 -8.82 1 96.56 174 LYS B O 1
ATOM 3062 N N . HIS B 1 175 ? 11.391 -1.442 -8.93 1 96.56 175 HIS B N 1
ATOM 3063 C CA . HIS B 1 175 ? 12.805 -1.279 -8.609 1 96.56 175 HIS B CA 1
ATOM 3064 C C . HIS B 1 175 ? 13.688 -2.078 -9.562 1 96.56 175 HIS B C 1
ATOM 3066 O O . HIS B 1 175 ? 13.336 -3.201 -9.938 1 96.56 175 HIS B O 1
ATOM 3072 N N . ASP B 1 176 ? 14.727 -1.467 -9.93 1 95.31 176 ASP B N 1
ATOM 3073 C CA . ASP B 1 176 ? 15.828 -2.059 -10.672 1 95.31 176 ASP B CA 1
ATOM 3074 C C . ASP B 1 176 ? 17.125 -2.012 -9.867 1 95.31 176 ASP B C 1
ATOM 3076 O O . ASP B 1 176 ? 17.719 -0.945 -9.703 1 95.31 176 ASP B O 1
ATOM 3080 N N . LEU B 1 177 ? 17.547 -3.117 -9.375 1 93.38 177 LEU B N 1
ATOM 3081 C CA . LEU B 1 177 ? 18.688 -3.182 -8.453 1 93.38 177 LEU B CA 1
ATOM 3082 C C . LEU B 1 177 ? 19.984 -2.836 -9.172 1 93.38 177 LEU B C 1
ATOM 3084 O O . LEU B 1 177 ? 20.984 -2.529 -8.531 1 93.38 177 LEU B O 1
ATOM 3088 N N . ARG B 1 178 ? 20.031 -2.924 -10.477 1 86.81 178 ARG B N 1
ATOM 3089 C CA . ARG B 1 178 ? 21.234 -2.604 -11.234 1 86.81 178 ARG B CA 1
ATOM 3090 C C . ARG B 1 178 ? 21.531 -1.109 -11.172 1 86.81 178 ARG B C 1
ATOM 3092 O O . ARG B 1 178 ? 22.688 -0.701 -11.25 1 86.81 178 ARG B O 1
ATOM 3099 N N . ILE B 1 179 ? 20.453 -0.334 -11.086 1 76.56 179 ILE B N 1
ATOM 3100 C CA . ILE B 1 179 ? 20.609 1.116 -11.039 1 76.56 179 ILE B CA 1
ATOM 3101 C C . ILE B 1 179 ? 21.109 1.533 -9.656 1 76.56 179 ILE B C 1
ATOM 3103 O O . ILE B 1 179 ? 21.938 2.445 -9.539 1 76.56 179 ILE B O 1
ATOM 3107 N N . ALA B 1 180 ? 20.688 0.793 -8.672 1 66.19 180 ALA B N 1
ATOM 3108 C CA . ALA B 1 180 ? 21.062 1.12 -7.301 1 66.19 180 ALA B CA 1
ATOM 3109 C C . ALA B 1 180 ? 22.531 0.795 -7.047 1 66.19 180 ALA B C 1
ATOM 3111 O O . ALA B 1 180 ? 23.172 1.41 -6.188 1 66.19 180 ALA B O 1
ATOM 3112 N N . LYS B 1 181 ? 23.062 -0.149 -7.766 1 63.19 181 LYS B N 1
ATOM 3113 C CA . LYS B 1 181 ? 24.453 -0.583 -7.59 1 63.19 181 LYS B CA 1
ATOM 3114 C C . LYS B 1 181 ? 25.406 0.326 -8.352 1 63.19 181 LYS B C 1
ATOM 3116 O O . LYS B 1 181 ? 26.625 0.279 -8.133 1 63.19 181 LYS B O 1
ATOM 3121 N N . THR B 1 182 ? 24.922 1.053 -9.312 1 52.78 182 THR B N 1
ATOM 3122 C CA . THR B 1 182 ? 25.828 1.882 -10.109 1 52.78 182 THR B CA 1
ATOM 3123 C C . THR B 1 182 ? 26.297 3.088 -9.297 1 52.78 182 THR B C 1
ATOM 3125 O O . THR B 1 182 ? 25.484 3.898 -8.852 1 52.78 182 THR B O 1
ATOM 3128 N N . PRO B 1 183 ? 27.531 2.982 -8.891 1 44.81 183 PRO B N 1
ATOM 3129 C CA . PRO B 1 183 ? 28.094 4.121 -8.172 1 44.81 183 PRO B CA 1
ATOM 3130 C C . PRO B 1 183 ? 27.891 5.445 -8.898 1 44.81 183 PRO B C 1
ATOM 3132 O O . PRO B 1 183 ? 27.875 5.484 -10.133 1 44.81 183 PRO B O 1
ATOM 3135 N N . THR B 1 184 ? 26.969 6.242 -8.43 1 41.75 184 THR B N 1
ATOM 3136 C CA . THR B 1 184 ? 26.953 7.57 -9.031 1 41.75 184 THR B CA 1
ATOM 3137 C C . THR B 1 184 ? 28.375 8.062 -9.297 1 41.75 184 THR B C 1
ATOM 3139 O O . THR B 1 184 ? 29.219 8.055 -8.398 1 41.75 184 THR B O 1
ATOM 3142 N N . VAL B 1 185 ? 28.766 8.195 -10.562 1 38.75 185 VAL B N 1
ATOM 3143 C CA . VAL B 1 185 ? 30.047 8.75 -11.016 1 38.75 185 VAL B CA 1
ATOM 3144 C C . VAL B 1 185 ? 30.391 9.992 -10.203 1 38.75 185 VAL B C 1
ATOM 3146 O O . VAL B 1 185 ? 31.469 10.57 -10.359 1 38.75 185 VAL B O 1
ATOM 3149 N N . LYS B 1 186 ? 29.453 10.602 -9.766 1 36.44 186 LYS B N 1
ATOM 3150 C CA . LYS B 1 186 ? 29.797 11.898 -9.195 1 36.44 186 LYS B CA 1
ATOM 3151 C C . LYS B 1 186 ? 30.734 11.742 -8.008 1 36.44 186 LYS B C 1
ATOM 3153 O O . LYS B 1 186 ? 31.375 12.711 -7.582 1 36.44 186 LYS B O 1
ATOM 3158 N N . LYS B 1 187 ? 30.609 10.641 -7.363 1 37.53 187 LYS B N 1
ATOM 3159 C CA . LYS B 1 187 ? 31.516 10.57 -6.219 1 37.53 187 LYS B CA 1
ATOM 3160 C C . LYS B 1 187 ? 32.969 10.328 -6.664 1 37.53 187 LYS B C 1
ATOM 3162 O O . LYS B 1 187 ? 33.875 10.406 -5.855 1 37.53 187 LYS B O 1
ATOM 3167 N N . LEU B 1 188 ? 33.125 9.789 -7.836 1 36.12 188 LEU B N 1
ATOM 3168 C CA . LEU B 1 188 ? 34.469 9.531 -8.32 1 36.12 188 LEU B CA 1
ATOM 3169 C C . LEU B 1 188 ? 35.188 10.836 -8.672 1 36.12 188 LEU B C 1
ATOM 3171 O O . LEU B 1 188 ? 36.406 10.953 -8.508 1 36.12 188 LEU B O 1
ATOM 3175 N N . LEU B 1 189 ? 34.406 11.766 -9.148 1 37.31 189 LEU B N 1
ATOM 3176 C CA . LEU B 1 189 ? 35.062 12.961 -9.641 1 37.31 189 LEU B CA 1
ATOM 3177 C C . LEU B 1 189 ? 35.531 13.836 -8.484 1 37.31 189 LEU B C 1
ATOM 3179 O O . LEU B 1 189 ? 36.469 14.648 -8.641 1 37.31 189 LEU B O 1
ATOM 3183 N N . SER B 1 190 ? 34.781 13.789 -7.43 1 35.88 190 SER B N 1
ATOM 3184 C CA . SER B 1 190 ? 35.156 14.766 -6.414 1 35.88 190 SER B CA 1
ATOM 3185 C C . SER B 1 190 ? 36.438 14.344 -5.699 1 35.88 190 SER B C 1
ATOM 3187 O O . SER B 1 190 ? 37.062 15.141 -4.996 1 35.88 190 SER B O 1
ATOM 3189 N N . ARG B 1 191 ? 36.781 13.047 -5.773 1 38.75 191 ARG B N 1
ATOM 3190 C CA . ARG B 1 191 ? 38 12.641 -5.082 1 38.75 191 ARG B CA 1
ATOM 3191 C C . ARG B 1 191 ? 39.25 13.039 -5.883 1 38.75 191 ARG B C 1
ATOM 3193 O O . ARG B 1 191 ? 40.375 13 -5.367 1 38.75 191 ARG B O 1
ATOM 3200 N N . ARG B 1 192 ? 39.125 13.086 -7.211 1 39.28 192 ARG B N 1
ATOM 3201 C CA . ARG B 1 192 ? 40.312 13.383 -7.973 1 39.28 192 ARG B CA 1
ATOM 3202 C C . ARG B 1 192 ? 40.75 14.836 -7.789 1 39.28 192 ARG B C 1
ATOM 3204 O O . ARG B 1 192 ? 41.906 15.18 -7.992 1 39.28 192 ARG B O 1
ATOM 3211 N N . SER B 1 193 ? 39.688 15.664 -7.566 1 35.72 193 SER B N 1
ATOM 3212 C CA . SER B 1 193 ? 40.094 17.062 -7.625 1 35.72 193 SER B CA 1
ATOM 3213 C C . SER B 1 193 ? 40.812 17.484 -6.344 1 35.72 193 SER B C 1
ATOM 3215 O O . SER B 1 193 ? 41.5 18.516 -6.312 1 35.72 193 SER B O 1
ATOM 3217 N N . LYS B 1 194 ? 40.594 16.75 -5.262 1 41.72 194 LYS B N 1
ATOM 3218 C CA . LYS B 1 194 ? 41.219 17.266 -4.055 1 41.72 194 LYS B CA 1
ATOM 3219 C C . LYS B 1 194 ? 42.719 16.906 -4.004 1 41.72 194 LYS B C 1
ATOM 3221 O O . LYS B 1 194 ? 43.438 17.359 -3.117 1 41.72 194 LYS B O 1
ATOM 3226 N N . GLY B 1 195 ? 43.062 15.922 -4.871 1 35.5 195 GLY B N 1
ATOM 3227 C CA . GLY B 1 195 ? 44.469 15.547 -4.695 1 35.5 195 GLY B CA 1
ATOM 3228 C C . GLY B 1 195 ? 45.438 16.516 -5.34 1 35.5 195 GLY B C 1
ATOM 3229 O O . GLY B 1 195 ? 46.656 16.344 -5.25 1 35.5 195 GLY B O 1
ATOM 3230 N N . GLY B 1 196 ? 44.938 17.328 -6.324 1 31.95 196 GLY B N 1
ATOM 3231 C CA . GLY B 1 196 ? 45.938 18.047 -7.074 1 31.95 196 GLY B CA 1
ATOM 3232 C C . GLY B 1 196 ? 46.562 19.203 -6.301 1 31.95 196 GLY B C 1
ATOM 3233 O O . GLY B 1 196 ? 47.469 19.859 -6.785 1 31.95 196 GLY B O 1
ATOM 3234 N N . ALA B 1 197 ? 45.781 19.844 -5.48 1 33.06 197 ALA B N 1
ATOM 3235 C CA . ALA B 1 197 ? 46.344 21.156 -5.188 1 33.06 197 ALA B CA 1
ATOM 3236 C C . ALA B 1 197 ? 47.5 21.062 -4.199 1 33.06 197 ALA B C 1
ATOM 3238 O O . ALA B 1 197 ? 48.219 22.047 -3.979 1 33.06 197 ALA B O 1
ATOM 3239 N N . ALA B 1 198 ? 47.469 19.984 -3.332 1 30.7 198 ALA B N 1
ATOM 3240 C CA . ALA B 1 198 ? 48.469 20.219 -2.285 1 30.7 198 ALA B CA 1
ATOM 3241 C C . ALA B 1 198 ? 49.844 19.781 -2.732 1 30.7 198 ALA B C 1
ATOM 3243 O O . ALA B 1 198 ? 50.812 19.844 -1.959 1 30.7 198 ALA B O 1
ATOM 3244 N N . ALA B 1 199 ? 50.062 19.531 -4.008 1 22.64 199 ALA B N 1
ATOM 3245 C CA . ALA B 1 199 ? 51.5 19.375 -4.168 1 22.64 199 ALA B CA 1
ATOM 3246 C C . ALA B 1 199 ? 52.188 20.719 -4.383 1 22.64 199 ALA B C 1
ATOM 3248 O O . ALA B 1 199 ? 51.625 21.609 -5.02 1 22.64 199 ALA B O 1
#

Organism: NCBI:txid1188229

Radius of gyration: 23.93 Å; Cα contacts (8 Å, |Δi|>4): 681; chains: 2; bounding box: 105×67×48 Å

Sequence (398 aa):
MIHDFNESLKKSQDPQYETFWQECYKQEFGDQLTAAFSTGSLPSEWQRAGIDRLVLTKSGNTYYVDEKLRDNDWGDFLIEYASVAHRSGNGWRVEKPGWAIDPQKRCDFILYGIPTVEKYWFLPYHALRNAVGGNLAEWKTRYRVISATNQKYHSLSIPVPWDVFFSALVSTMKHDLRIAKTPTVKKLLSRRSKGGAAAMIHDFNESLKKSQDPQYETFWQECYKQEFGDQLTAAFSTGSLPSEWQRAGIDRLVLTKSGNTYYVDEKLRDNDWGDFLIEYASVAHRSGNGWRVEKPGWAIDPQKRCDFILYGIPTVEKYWFLPYHALRNAVGGNLAEWKTRYRVISATNQKYHSLSIPVPWDVFFSALVSTMKHDLRIAKTPTVKKLLSRRSKGGAAA

Solvent-accessible surface area (backbone atoms only — not comparable to full-atom values): 21549 Å² total; per-residue (Å²): 133,78,52,40,57,70,56,48,55,51,50,63,67,29,72,83,41,46,63,58,53,52,49,50,50,42,67,74,43,45,90,39,50,69,47,74,42,74,38,82,87,47,64,66,64,41,58,70,23,35,27,45,28,45,33,33,33,72,59,66,45,75,44,32,29,23,73,41,68,40,77,68,88,82,73,48,43,76,40,35,60,19,55,29,29,42,86,42,93,97,47,73,42,75,76,36,62,5,79,47,56,32,72,58,49,58,31,50,27,34,40,42,33,25,71,82,74,36,32,37,33,57,39,55,30,69,46,45,26,48,22,44,58,76,39,43,73,60,45,62,73,73,34,68,77,44,70,21,60,45,96,94,33,23,29,36,28,35,62,40,45,51,69,60,48,51,52,38,32,55,51,63,26,56,4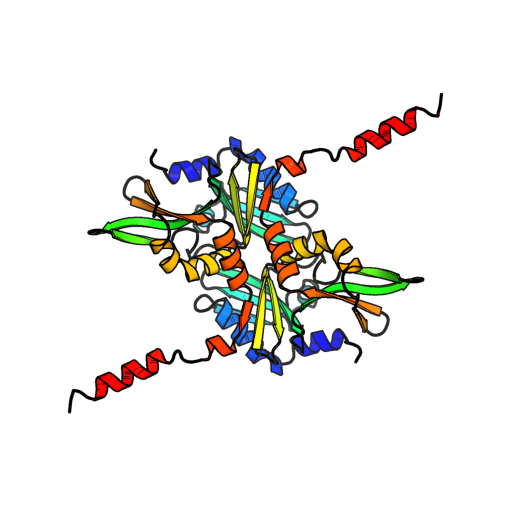5,53,54,66,65,72,66,49,72,67,65,68,65,59,55,62,60,59,63,65,63,62,66,77,109,135,74,52,41,57,69,54,46,55,51,50,60,66,29,72,83,42,46,63,58,54,52,48,49,50,43,68,74,41,43,90,39,49,68,46,73,41,72,37,83,86,48,62,66,64,41,57,70,23,35,28,44,29,45,33,34,33,72,59,67,45,75,44,32,27,24,74,41,70,39,80,68,88,80,71,46,43,77,40,34,58,21,57,29,27,42,85,43,92,98,46,73,40,75,76,36,62,4,81,46,57,32,71,57,49,60,32,48,27,34,39,40,33,24,71,80,75,37,30,37,32,56,40,55,31,70,46,45,26,49,23,43,58,76,38,41,74,61,47,63,72,74,35,67,80,45,71,21,59,44,94,93,32,23,28,34,28,35,61,41,44,49,69,59,50,51,53,39,31,54,52,63,27,55,44,52,53,66,64,73,66,48,72,64,66,67,65,60,56,60,61,60,61,67,64,62,67,81,110